Protein 4K74 (pdb70)

Structure (mmCIF, N/CA/C/O backbone):
data_4K74
#
_entry.id   4K74
#
_cell.length_a   79.520
_cell.length_b   66.170
_cell.length_c   82.730
_cell.angle_alpha   90.00
_cell.angle_beta   114.99
_cell.angle_gamma   90.00
#
_symmetry.space_group_name_H-M   'P 1 21 1'
#
loop_
_entity.id
_entity.type
_entity.pdbx_description
1 polymer 'DNA polymerase III subunit beta'
2 polymer 'UmuC peptide'
3 water water
#
loop_
_atom_site.group_PDB
_atom_site.id
_atom_site.type_symbol
_atom_site.label_atom_id
_atom_site.label_alt_id
_atom_site.label_comp_id
_atom_site.label_asym_id
_atom_site.label_entity_id
_atom_site.label_seq_id
_atom_site.pdbx_PDB_ins_code
_atom_site.Cartn_x
_atom_site.Cartn_y
_atom_site.Cartn_z
_atom_site.occupancy
_atom_site.B_iso_or_equiv
_atom_site.auth_seq_id
_atom_site.auth_comp_id
_atom_site.auth_asym_id
_atom_site.auth_atom_id
_atom_site.pdbx_PDB_model_num
ATOM 1 N N . HIS A 1 6 ? -33.693 0.800 54.082 1.00 32.57 0 HIS A N 1
ATOM 2 C CA . HIS A 1 6 ? -33.436 1.227 52.667 1.00 32.42 0 HIS A CA 1
ATOM 3 C C . HIS A 1 6 ? -32.394 0.321 51.953 1.00 30.38 0 HIS A C 1
ATOM 4 O O . HIS A 1 6 ? -32.174 -0.815 52.390 1.00 30.79 0 HIS A O 1
ATOM 11 N N . MET A 1 7 ? -31.746 0.799 50.883 1.00 49.75 1 MET A N 1
ATOM 12 C CA . MET A 1 7 ? -31.090 -0.103 49.949 1.00 46.34 1 MET A CA 1
ATOM 13 C C . MET A 1 7 ? -30.127 -1.019 50.697 1.00 44.58 1 MET A C 1
ATOM 14 O O . MET A 1 7 ? -29.374 -0.575 51.549 1.00 43.12 1 MET A O 1
ATOM 19 N N . LYS A 1 8 ? -30.167 -2.302 50.367 1.00 44.16 2 LYS A N 1
ATOM 20 C CA . LYS A 1 8 ? -29.290 -3.288 50.986 1.00 43.17 2 LYS A CA 1
ATOM 21 C C . LYS A 1 8 ? -29.059 -4.442 50.027 1.00 42.64 2 LYS A C 1
ATOM 22 O O . LYS A 1 8 ? -29.993 -4.886 49.353 1.00 44.58 2 LYS A O 1
ATOM 28 N N . PHE A 1 9 ? -27.821 -4.917 49.952 1.00 40.21 3 PHE A N 1
ATOM 29 C CA . PHE A 1 9 ? -27.521 -6.141 49.220 1.00 40.04 3 PHE A CA 1
ATOM 30 C C . PHE A 1 9 ? -26.255 -6.776 49.756 1.00 39.09 3 PHE A C 1
ATOM 31 O O . PHE A 1 9 ? -25.434 -6.099 50.362 1.00 38.08 3 PHE A O 1
ATOM 39 N N . THR A 1 10 ? -26.110 -8.077 49.524 1.00 39.79 4 THR A N 1
ATOM 40 C CA . THR A 1 10 ? -24.937 -8.821 49.942 1.00 39.36 4 THR A CA 1
ATOM 41 C C . THR A 1 10 ? -24.491 -9.701 48.790 1.00 39.71 4 THR A C 1
ATOM 42 O O . THR A 1 10 ? -25.264 -10.515 48.282 1.00 41.61 4 THR A O 1
ATOM 46 N N . VAL A 1 11 ? -23.242 -9.529 48.369 1.00 38.42 5 VAL A N 1
ATOM 47 C CA . VAL A 1 11 ? -22.786 -10.136 47.138 1.00 38.52 5 VAL A CA 1
ATOM 48 C C . VAL A 1 11 ? -21.336 -10.566 47.253 1.00 37.94 5 VAL A C 1
ATOM 49 O O . VAL A 1 11 ? -20.580 -9.994 48.031 1.00 37.36 5 VAL A O 1
ATOM 53 N N . GLU A 1 12 ? -20.951 -11.581 46.491 1.00 38.90 6 GLU A N 1
ATOM 54 C CA . GLU A 1 12 ? -19.535 -11.947 46.367 1.00 38.90 6 GLU A CA 1
ATOM 55 C C . GLU A 1 12 ? -18.730 -10.874 45.610 1.00 37.10 6 GLU A C 1
ATOM 56 O O . GLU A 1 12 ? -19.222 -10.227 44.700 1.00 36.42 6 GLU A O 1
ATOM 62 N N . ARG A 1 13 ? -17.479 -10.699 46.004 1.00 37.00 7 ARG A N 1
ATOM 63 C CA . ARG A 1 13 ? -16.590 -9.704 45.398 1.00 36.00 7 ARG A CA 1
ATOM 64 C C . ARG A 1 13 ? -16.403 -9.906 43.897 1.00 36.36 7 ARG A C 1
ATOM 65 O O . ARG A 1 13 ? -16.391 -8.933 43.129 1.00 35.87 7 ARG A O 1
ATOM 73 N N . GLU A 1 14 ? -16.245 -11.158 43.489 1.00 37.62 8 GLU A N 1
ATOM 74 C CA . GLU A 1 14 ? -16.037 -11.496 42.082 1.00 38.54 8 GLU A CA 1
ATOM 75 C C . GLU A 1 14 ? -17.291 -11.272 41.227 1.00 38.84 8 GLU A C 1
ATOM 76 O O . GLU A 1 14 ? -17.178 -11.169 40.011 1.00 39.30 8 GLU A O 1
ATOM 82 N N . HIS A 1 15 ? -18.472 -11.199 41.853 1.00 39.03 9 HIS A N 1
ATOM 83 C CA . HIS A 1 15 ? -19.681 -10.723 41.165 1.00 39.46 9 HIS A CA 1
ATOM 84 C C . HIS A 1 15 ? -19.573 -9.243 40.806 1.00 38.08 9 HIS A C 1
ATOM 85 O O . HIS A 1 15 ? -20.075 -8.839 39.764 1.00 38.61 9 HIS A O 1
ATOM 92 N N . LEU A 1 16 ? -18.902 -8.451 41.650 1.00 37.02 10 LEU A N 1
ATOM 93 C CA . LEU A 1 16 ? -18.810 -6.996 41.474 1.00 35.89 10 LEU A CA 1
ATOM 94 C C . LEU A 1 16 ? -17.601 -6.500 40.694 1.00 35.51 10 LEU A C 1
ATOM 95 O O . LEU A 1 16 ? -17.656 -5.418 40.130 1.00 35.15 10 LEU A O 1
ATOM 100 N N . LEU A 1 17 ? -16.504 -7.246 40.675 1.00 36.02 11 LEU A N 1
ATOM 101 C CA . LEU A 1 17 ? -15.263 -6.703 40.111 1.00 36.00 11 LEU A CA 1
ATOM 102 C C . LEU A 1 17 ? -15.396 -6.257 38.655 1.00 36.19 11 LEU A C 1
ATOM 103 O O . LEU A 1 17 ? -15.133 -5.104 38.322 1.00 36.04 11 LEU A O 1
ATOM 108 N N . LYS A 1 18 ? -15.791 -7.174 37.784 1.00 37.00 12 LYS A N 1
ATOM 109 C CA . LYS A 1 18 ? -15.818 -6.885 36.364 1.00 37.82 12 LYS A CA 1
ATOM 110 C C . LYS A 1 18 ? -16.829 -5.761 36.027 1.00 36.74 12 LYS A C 1
ATOM 111 O O . LYS A 1 18 ? -16.515 -4.889 35.240 1.00 37.11 12 LYS A O 1
ATOM 117 N N . PRO A 1 19 ? -18.042 -5.790 36.609 1.00 35.89 13 PRO A N 1
ATOM 118 C CA . PRO A 1 19 ? -19.013 -4.702 36.422 1.00 34.99 13 PRO A CA 1
ATOM 119 C C . PRO A 1 19 ? -18.583 -3.315 36.919 1.00 33.42 13 PRO A C 1
ATOM 120 O O . PRO A 1 19 ? -18.735 -2.328 36.191 1.00 32.62 13 PRO A O 1
ATOM 124 N N . LEU A 1 20 ? -18.085 -3.248 38.157 1.00 32.59 14 LEU A N 1
ATOM 125 C CA . LEU A 1 20 ? -17.570 -2.005 38.721 1.00 31.61 14 LEU A CA 1
ATOM 126 C C . LEU A 1 20 ? -16.486 -1.478 37.803 1.00 32.62 14 LEU A C 1
ATOM 127 O O . LEU A 1 20 ? -16.408 -0.285 37.547 1.00 32.34 14 LEU A O 1
ATOM 132 N N . GLN A 1 21 ? -15.650 -2.372 37.297 1.00 34.22 15 GLN A N 1
ATOM 133 C CA . GLN A 1 21 ? -14.582 -1.946 36.420 1.00 36.37 15 GLN A CA 1
ATOM 134 C C . GLN A 1 21 ? -15.168 -1.339 35.152 1.00 37.23 15 GLN A C 1
ATOM 135 O O . GLN A 1 21 ? -14.731 -0.265 34.724 1.00 38.01 15 GLN A O 1
ATOM 141 N N . GLN A 1 22 ? -16.157 -2.010 34.563 1.00 37.99 16 GLN A N 1
ATOM 142 C CA . GLN A 1 22 ? -16.685 -1.599 33.255 1.00 39.70 16 GLN A CA 1
ATOM 143 C C . GLN A 1 22 ? -17.384 -0.261 33.310 1.00 38.78 16 GLN A C 1
ATOM 144 O O . GLN A 1 22 ? -17.225 0.568 32.423 1.00 39.74 16 GLN A O 1
ATOM 150 N N . VAL A 1 23 ? -18.173 -0.066 34.354 1.00 37.48 17 VAL A N 1
ATOM 151 C CA . VAL A 1 23 ? -18.977 1.127 34.464 1.00 37.03 17 VAL A CA 1
ATOM 152 C C . VAL A 1 23 ? -18.138 2.310 34.895 1.00 37.27 17 VAL A C 1
ATOM 153 O O . VAL A 1 23 ? -18.569 3.434 34.714 1.00 37.86 17 VAL A O 1
ATOM 157 N N . SER A 1 24 ? -16.957 2.063 35.470 1.00 37.76 18 SER A N 1
ATOM 158 C CA . SER A 1 24 ? -16.020 3.135 35.831 1.00 38.54 18 SER A CA 1
ATOM 159 C C . SER A 1 24 ? -15.253 3.683 34.615 1.00 40.56 18 SER A C 1
ATOM 160 O O . SER A 1 24 ? -14.712 4.799 34.655 1.00 41.36 18 SER A O 1
ATOM 163 N N . GLY A 1 25 ? -15.222 2.901 33.539 1.00 41.64 19 GLY A N 1
ATOM 164 C CA . GLY A 1 25 ? -14.590 3.301 32.268 1.00 43.76 19 GLY A CA 1
ATOM 165 C C . GLY A 1 25 ? -14.763 4.742 31.778 1.00 44.53 19 GLY A C 1
ATOM 166 O O . GLY A 1 25 ? -13.773 5.383 31.439 1.00 45.88 19 GLY A O 1
ATOM 167 N N . PRO A 1 26 ? -16.017 5.250 31.715 1.00 44.29 20 PRO A N 1
ATOM 168 C CA . PRO A 1 26 ? -16.325 6.643 31.277 1.00 45.20 20 PRO A CA 1
ATOM 169 C C . PRO A 1 26 ? -15.784 7.811 32.141 1.00 44.86 20 PRO A C 1
ATOM 170 O O . PRO A 1 26 ? -15.828 8.958 31.694 1.00 45.64 20 PRO A O 1
ATOM 174 N N . LEU A 1 27 ? -15.250 7.522 33.331 1.00 43.79 21 LEU A N 1
ATOM 175 C CA . LEU A 1 27 ? -14.884 8.553 34.314 1.00 43.41 21 LEU A CA 1
ATOM 176 C C . LEU A 1 27 ? -13.477 9.151 34.166 1.00 45.15 21 LEU A C 1
ATOM 177 O O . LEU A 1 27 ? -12.613 8.597 33.487 1.00 46.63 21 LEU A O 1
ATOM 182 N N . LEU A 1 33 ? -17.631 17.714 37.586 1.00 40.85 27 LEU A N 1
ATOM 183 C CA . LEU A 1 33 ? -18.526 17.724 38.749 1.00 40.05 27 LEU A CA 1
ATOM 184 C C . LEU A 1 33 ? -18.440 16.419 39.567 1.00 38.18 27 LEU A C 1
ATOM 185 O O . LEU A 1 33 ? -18.251 15.354 38.978 1.00 36.69 27 LEU A O 1
ATOM 190 N N . PRO A 1 34 ? -18.592 16.495 40.918 1.00 38.07 28 PRO A N 1
ATOM 191 C CA . PRO A 1 34 ? -18.455 15.309 41.805 1.00 36.78 28 PRO A CA 1
ATOM 192 C C . PRO A 1 34 ? -19.358 14.127 41.475 1.00 34.88 28 PRO A C 1
ATOM 193 O O . PRO A 1 34 ? -18.950 12.968 41.583 1.00 34.00 28 PRO A O 1
ATOM 197 N N . ILE A 1 35 ? -20.583 14.411 41.092 1.00 34.79 29 ILE A N 1
ATOM 198 C CA . ILE A 1 35 ? -21.528 13.356 40.760 1.00 33.86 29 ILE A CA 1
ATOM 199 C C . ILE A 1 35 ? -20.990 12.447 39.652 1.00 33.02 29 ILE A C 1
ATOM 200 O O . ILE A 1 35 ? -21.313 11.272 39.604 1.00 31.46 29 ILE A O 1
ATOM 205 N N . LEU A 1 36 ? -20.154 12.988 38.774 1.00 23.98 30 LEU A N 1
ATOM 206 C CA . LEU A 1 36 ? -19.645 12.212 37.651 1.00 23.93 30 LEU A CA 1
ATOM 207 C C . LEU A 1 36 ? -18.605 11.196 38.081 1.00 23.89 30 LEU A C 1
ATOM 208 O O . LEU A 1 36 ? -18.437 10.174 37.418 1.00 24.06 30 LEU A O 1
ATOM 213 N N . GLY A 1 37 ? -17.929 11.465 39.199 1.00 24.30 31 GLY A N 1
ATOM 214 C CA . GLY A 1 37 ? -17.019 10.502 39.818 1.00 23.98 31 GLY A CA 1
ATOM 215 C C . GLY A 1 37 ? -17.774 9.431 40.592 1.00 23.65 31 GLY A C 1
ATOM 216 O O . GLY A 1 37 ? -17.174 8.481 41.085 1.00 23.97 31 GLY A O 1
ATOM 217 N N . ASN A 1 38 ? -19.097 9.555 40.688 1.00 23.56 32 ASN A N 1
ATOM 218 C CA . ASN A 1 38 ? -19.902 8.537 41.371 1.00 23.10 32 ASN A CA 1
ATOM 219 C C . ASN A 1 38 ? -20.559 7.528 40.440 1.00 22.71 32 ASN A C 1
ATOM 220 O O . ASN A 1 38 ? -20.798 7.817 39.281 1.00 21.81 32 ASN A O 1
ATOM 225 N N . LEU A 1 39 ? -20.830 6.336 40.978 1.00 23.35 33 LEU A N 1
ATOM 226 C CA . LEU A 1 39 ? -21.658 5.310 40.314 1.00 23.92 33 LEU A CA 1
ATOM 227 C C . LEU A 1 39 ? -23.055 5.330 40.920 1.00 24.37 33 LEU A C 1
ATOM 228 O O . LEU A 1 39 ? -23.212 5.452 42.128 1.00 25.35 33 LEU A O 1
ATOM 233 N N . LEU A 1 40 ? -24.070 5.236 40.082 1.00 24.58 34 LEU A N 1
ATOM 234 C CA . LEU A 1 40 ? -25.433 5.105 40.550 1.00 25.19 34 LEU A CA 1
ATOM 235 C C . LEU A 1 40 ? -25.618 3.641 40.893 1.00 25.36 34 LEU A C 1
ATOM 236 O O . LEU A 1 40 ? -25.244 2.775 40.105 1.00 26.03 34 LEU A O 1
ATOM 241 N N . LEU A 1 41 ? -26.147 3.375 42.084 1.00 25.40 35 LEU A N 1
ATOM 242 C CA . LEU A 1 41 ? -26.438 2.018 42.541 1.00 25.42 35 LEU A CA 1
ATOM 243 C C . LEU A 1 41 ? -27.925 1.893 42.726 1.00 25.99 35 LEU A C 1
ATOM 244 O O . LEU A 1 41 ? -28.536 2.756 43.345 1.00 25.53 35 LEU A O 1
ATOM 249 N N . GLN A 1 42 ? -28.493 0.823 42.176 1.00 26.68 36 GLN A N 1
ATOM 250 C CA . GLN A 1 42 ? -29.922 0.604 42.200 1.00 28.14 36 GLN A CA 1
ATOM 251 C C . GLN A 1 42 ? -30.238 -0.854 42.416 1.00 28.96 36 GLN A C 1
ATOM 252 O O . GLN A 1 42 ? -29.921 -1.678 41.554 1.00 28.59 36 GLN A O 1
ATOM 258 N N . VAL A 1 43 ? -30.880 -1.155 43.544 1.00 29.64 37 VAL A N 1
ATOM 259 C CA . VAL A 1 43 ? -31.434 -2.474 43.798 1.00 30.45 37 VAL A CA 1
ATOM 260 C C . VAL A 1 43 ? -32.916 -2.412 43.485 1.00 31.64 37 VAL A C 1
ATOM 261 O O . VAL A 1 43 ? -33.646 -1.598 44.032 1.00 32.16 37 VAL A O 1
ATOM 265 N N . ALA A 1 44 ? -33.355 -3.301 42.613 1.00 32.58 38 ALA A N 1
ATOM 266 C CA . ALA A 1 44 ? -34.760 -3.390 42.246 1.00 33.68 38 ALA A CA 1
ATOM 267 C C . ALA A 1 44 ? -34.989 -4.752 41.610 1.00 34.67 38 ALA A C 1
ATOM 268 O O . ALA A 1 44 ? -34.118 -5.243 40.920 1.00 34.31 38 ALA A O 1
ATOM 270 N N . ASP A 1 45 ? -36.136 -5.370 41.854 1.00 36.27 39 ASP A N 1
ATOM 271 C CA . ASP A 1 45 ? -36.511 -6.603 41.146 1.00 37.73 39 ASP A CA 1
ATOM 272 C C . ASP A 1 45 ? -35.452 -7.706 41.230 1.00 37.20 39 ASP A C 1
ATOM 273 O O . ASP A 1 45 ? -35.160 -8.371 40.220 1.00 37.39 39 ASP A O 1
ATOM 278 N N . GLY A 1 46 ? -34.871 -7.885 42.416 1.00 36.17 40 GLY A N 1
ATOM 279 C CA . GLY A 1 46 ? -33.832 -8.893 42.614 1.00 36.17 40 GLY A CA 1
ATOM 280 C C . GLY A 1 46 ? -32.566 -8.642 41.812 1.00 34.87 40 GLY A C 1
ATOM 281 O O . GLY A 1 46 ? -31.836 -9.575 41.475 1.00 35.75 40 GLY A O 1
ATOM 282 N N . THR A 1 47 ? -32.288 -7.377 41.529 1.00 32.98 41 THR A N 1
ATOM 283 C CA . THR A 1 47 ? -31.191 -6.990 40.657 1.00 31.37 41 THR A CA 1
ATOM 284 C C . THR A 1 47 ? -30.533 -5.710 41.155 1.00 30.08 41 THR A C 1
ATOM 285 O O . THR A 1 47 ? -31.208 -4.754 41.564 1.00 29.94 41 THR A O 1
ATOM 289 N N . LEU A 1 48 ? -29.210 -5.704 41.132 1.00 29.10 42 LEU A N 1
ATOM 290 C CA . LEU A 1 48 ? -28.459 -4.496 41.403 1.00 28.02 42 LEU A CA 1
ATOM 291 C C . LEU A 1 48 ? -28.074 -3.927 40.048 1.00 27.01 42 LEU A C 1
ATOM 292 O O . LEU A 1 48 ? -27.665 -4.654 39.164 1.00 27.27 42 LEU A O 1
ATOM 297 N N . SER A 1 49 ? -28.217 -2.624 39.882 1.00 26.01 43 SER A N 1
ATOM 298 C CA . SER A 1 49 ? -27.726 -1.990 38.690 1.00 25.35 43 SER A CA 1
ATOM 299 C C . SER A 1 49 ? -26.667 -0.987 39.085 1.00 24.30 43 SER A C 1
ATOM 300 O O . SER A 1 49 ? -26.803 -0.290 40.063 1.00 23.18 43 SER A O 1
ATOM 303 N N . LEU A 1 50 ? -25.597 -0.965 38.302 1.00 24.63 44 LEU A N 1
ATOM 304 C CA . LEU A 1 50 ? -24.478 -0.057 38.487 1.00 24.30 44 LEU A CA 1
ATOM 305 C C . LEU A 1 50 ? -24.381 0.771 37.215 1.00 23.36 44 LEU A C 1
ATOM 306 O O . LEU A 1 50 ? -24.366 0.187 36.128 1.00 23.03 44 LEU A O 1
ATOM 311 N N . THR A 1 51 ? -24.383 2.099 37.340 1.00 22.50 45 THR A N 1
ATOM 312 C CA . THR A 1 51 ? -24.284 2.971 36.174 1.00 22.47 45 THR A CA 1
ATOM 313 C C . THR A 1 51 ? -23.175 3.998 36.355 1.00 22.19 45 THR A C 1
ATOM 314 O O . THR A 1 51 ? -23.092 4.643 37.402 1.00 22.31 45 THR A O 1
ATOM 318 N N . GLY A 1 52 ? -22.339 4.150 35.331 1.00 21.78 46 GLY A N 1
ATOM 319 C CA . GLY A 1 52 ? -21.343 5.212 35.297 1.00 21.72 46 GLY A CA 1
ATOM 320 C C . GLY A 1 52 ? -21.580 6.092 34.086 1.00 21.65 46 GLY A C 1
ATOM 321 O O . GLY A 1 52 ? -21.993 5.595 33.030 1.00 21.55 46 GLY A O 1
ATOM 322 N N . THR A 1 53 ? -21.292 7.388 34.224 1.00 21.38 47 THR A N 1
ATOM 323 C CA . THR A 1 53 ? -21.549 8.337 33.138 1.00 21.44 47 THR A CA 1
ATOM 324 C C . THR A 1 53 ? -20.572 9.505 33.079 1.00 21.54 47 THR A C 1
ATOM 325 O O . THR A 1 53 ? -20.081 9.947 34.121 1.00 20.79 47 THR A O 1
ATOM 329 N N . ASP A 1 54 ? -20.311 9.995 31.862 1.00 21.87 48 ASP A N 1
ATOM 330 C CA . ASP A 1 54 ? -19.612 11.267 31.675 1.00 22.91 48 ASP A CA 1
ATOM 331 C C . ASP A 1 54 ? -20.510 12.379 31.064 1.00 23.84 48 ASP A C 1
ATOM 332 O O . ASP A 1 54 ? -20.008 13.379 30.566 1.00 24.12 48 ASP A O 1
ATOM 337 N N . LEU A 1 55 ? -21.828 12.198 31.142 1.00 24.12 49 LEU A N 1
ATOM 338 C CA . LEU A 1 55 ? -22.807 13.017 30.422 1.00 25.58 49 LEU A CA 1
ATOM 339 C C . LEU A 1 55 ? -22.919 12.727 28.906 1.00 26.75 49 LEU A C 1
ATOM 340 O O . LEU A 1 55 ? -23.984 12.905 28.353 1.00 27.10 49 LEU A O 1
ATOM 345 N N . GLU A 1 56 ? -21.839 12.331 28.231 1.00 27.86 50 GLU A N 1
ATOM 346 C CA . GLU A 1 56 ? -21.897 11.969 26.787 1.00 29.32 50 GLU A CA 1
ATOM 347 C C . GLU A 1 56 ? -22.355 10.529 26.563 1.00 28.93 50 GLU A C 1
ATOM 348 O O . GLU A 1 56 ? -23.085 10.233 25.612 1.00 28.71 50 GLU A O 1
ATOM 354 N N . MET A 1 57 ? -21.932 9.652 27.468 1.00 28.64 51 MET A N 1
ATOM 355 C CA . MET A 1 57 ? -22.198 8.225 27.368 1.00 28.58 51 MET A CA 1
ATOM 356 C C . MET A 1 57 ? -22.360 7.642 28.741 1.00 27.37 51 MET A C 1
ATOM 357 O O . MET A 1 57 ? -22.002 8.251 29.720 1.00 26.76 51 MET A O 1
ATOM 362 N N . GLU A 1 58 ? -22.921 6.458 28.808 1.00 27.37 52 GLU A N 1
ATOM 363 C CA . GLU A 1 58 ? -23.178 5.829 30.089 1.00 27.32 52 GLU A CA 1
ATOM 364 C C . GLU A 1 58 ? -23.159 4.327 29.907 1.00 27.40 52 GLU A C 1
ATOM 365 O O . GLU A 1 58 ? -23.510 3.793 28.846 1.00 27.61 52 GLU A O 1
ATOM 371 N N . MET A 1 59 ? -22.737 3.666 30.970 1.00 27.31 53 MET A N 1
ATOM 372 C CA . MET A 1 59 ? -22.460 2.244 30.963 1.00 27.34 53 MET A CA 1
ATOM 373 C C . MET A 1 59 ? -23.192 1.731 32.180 1.00 26.72 53 MET A C 1
ATOM 374 O O . MET A 1 59 ? -22.991 2.252 33.279 1.00 24.70 53 MET A O 1
ATOM 379 N N . VAL A 1 60 ? -24.053 0.734 31.948 1.00 27.29 54 VAL A N 1
ATOM 380 C CA . VAL A 1 60 ? -24.912 0.141 32.966 1.00 26.90 54 VAL A CA 1
ATOM 381 C C . VAL A 1 60 ? -24.631 -1.357 33.060 1.00 27.20 54 VAL A C 1
ATOM 382 O O . VAL A 1 60 ? -24.600 -2.040 32.020 1.00 27.31 54 VAL A O 1
ATOM 386 N N . ALA A 1 61 ? -24.417 -1.856 34.287 1.00 26.42 55 ALA A N 1
ATOM 387 C CA . ALA A 1 61 ? -24.142 -3.284 34.516 1.00 26.80 55 ALA A CA 1
ATOM 388 C C . ALA A 1 61 ? -25.183 -3.817 35.464 1.00 27.14 55 ALA A C 1
ATOM 389 O O . ALA A 1 61 ? -25.618 -3.114 36.335 1.00 26.60 55 ALA A O 1
ATOM 391 N N . ARG A 1 62 ? -25.601 -5.058 35.262 1.00 28.70 56 ARG A N 1
ATOM 392 C CA . ARG A 1 62 ? -26.595 -5.695 36.119 1.00 29.56 56 ARG A CA 1
ATOM 393 C C . ARG A 1 62 ? -26.035 -6.932 36.768 1.00 29.65 56 ARG A C 1
ATOM 394 O O . ARG A 1 62 ? -25.405 -7.746 36.108 1.00 30.34 56 ARG A O 1
ATOM 402 N N . VAL A 1 63 ? -26.257 -7.044 38.068 1.00 29.37 57 VAL A N 1
ATOM 403 C CA . VAL A 1 63 ? -25.837 -8.191 38.860 1.00 29.86 57 VAL A CA 1
ATOM 404 C C . VAL A 1 63 ? -27.087 -8.802 39.504 1.00 30.80 57 VAL A C 1
ATOM 405 O O . VAL A 1 63 ? -27.803 -8.126 40.242 1.00 30.08 57 VAL A O 1
ATOM 409 N N . ALA A 1 64 ? -27.366 -10.063 39.195 1.00 32.15 58 ALA A N 1
ATOM 410 C CA . ALA A 1 64 ? -28.430 -10.787 39.886 1.00 33.89 58 ALA A CA 1
ATOM 411 C C . ALA A 1 64 ? -28.065 -10.882 41.377 1.00 34.38 58 ALA A C 1
ATOM 412 O O . ALA A 1 64 ? -26.896 -11.083 41.724 1.00 34.48 58 ALA A O 1
ATOM 414 N N . LEU A 1 65 ? -29.052 -10.701 42.247 1.00 35.28 59 LEU A N 1
ATOM 415 C CA . LEU A 1 65 ? -28.844 -10.821 43.697 1.00 36.09 59 LEU A CA 1
ATOM 416 C C . LEU A 1 65 ? -29.522 -12.094 44.197 1.00 38.50 59 LEU A C 1
ATOM 417 O O . LEU A 1 65 ?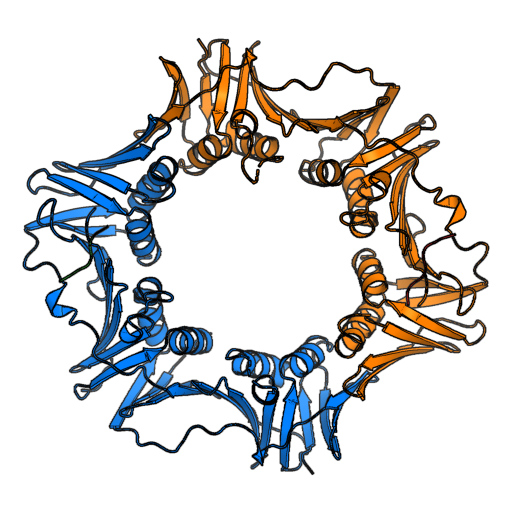 -30.749 -12.223 44.120 1.00 39.53 59 LEU A O 1
ATOM 422 N N . VAL A 1 66 ? -28.727 -13.038 44.689 1.00 39.99 60 VAL A N 1
ATOM 423 C CA . VAL A 1 66 ? -29.286 -14.315 45.158 1.00 42.42 60 VAL A CA 1
ATOM 424 C C . VAL A 1 66 ? -29.486 -14.336 46.674 1.00 43.07 60 VAL A C 1
ATOM 425 O O . VAL A 1 66 ? -30.054 -15.288 47.211 1.00 45.13 60 VAL A O 1
ATOM 429 N N . GLN A 1 67 ? -29.029 -13.294 47.363 1.00 41.86 61 GLN A N 1
ATOM 430 C CA . GLN A 1 67 ? -29.173 -13.206 48.822 1.00 42.35 61 GLN A CA 1
ATOM 431 C C . GLN A 1 67 ? -30.194 -12.131 49.202 1.00 41.87 61 GLN A C 1
ATOM 432 O O . GLN A 1 67 ? -30.607 -11.313 48.354 1.00 41.32 61 GLN A O 1
ATOM 438 N N . PRO A 1 68 ? -30.632 -12.135 50.470 1.00 42.21 62 PRO A N 1
ATOM 439 C CA . PRO A 1 68 ? -31.536 -11.087 50.906 1.00 41.67 62 PRO A CA 1
ATOM 440 C C . PRO A 1 68 ? -31.023 -9.696 50.553 1.00 39.11 62 PRO A C 1
ATOM 441 O O . PRO A 1 68 ? -29.843 -9.393 50.730 1.00 37.91 62 PRO A O 1
ATOM 445 N N . HIS A 1 69 ? -31.927 -8.876 50.041 1.00 38.07 63 HIS A N 1
ATOM 446 C CA . HIS A 1 69 ? -31.598 -7.528 49.615 1.00 36.46 63 HIS A CA 1
ATOM 447 C C . HIS A 1 69 ? -32.816 -6.670 49.895 1.00 36.75 63 HIS A C 1
ATOM 448 O O . HIS A 1 69 ? -33.876 -7.210 50.197 1.00 37.85 63 HIS A O 1
ATOM 455 N N . GLU A 1 70 ? -32.654 -5.348 49.815 1.00 35.69 64 GLU A N 1
ATOM 456 C CA . GLU A 1 70 ? -33.764 -4.405 49.954 1.00 36.00 64 GLU A CA 1
ATOM 457 C C . GLU A 1 70 ? -33.596 -3.313 48.913 1.00 34.48 64 GLU A C 1
ATOM 458 O O . GLU A 1 70 ? -32.472 -2.823 48.695 1.00 33.31 64 GLU A O 1
ATOM 464 N N . PRO A 1 71 ? -34.713 -2.904 48.286 1.00 34.47 65 PRO A N 1
ATOM 465 C CA . PRO A 1 71 ? -34.671 -1.956 47.176 1.00 33.13 65 PRO A CA 1
ATOM 466 C C . PRO A 1 71 ? -34.379 -0.555 47.622 1.00 31.97 65 PRO A C 1
ATOM 467 O O . PRO A 1 71 ? -34.702 -0.174 48.751 1.00 32.66 65 PRO A O 1
ATOM 471 N N . GLY A 1 72 ? -33.770 0.203 46.710 1.00 30.42 66 GLY A N 1
ATOM 472 C CA . GLY A 1 72 ? -33.359 1.571 46.965 1.00 28.88 66 GLY A CA 1
ATOM 473 C C . GLY A 1 72 ? -32.199 1.904 46.070 1.00 27.21 66 GLY A C 1
ATOM 474 O O . GLY A 1 72 ? -31.783 1.095 45.242 1.00 26.55 66 GLY A O 1
ATOM 475 N N . ALA A 1 73 ? -31.690 3.118 46.225 1.00 26.44 67 ALA A N 1
ATOM 476 C CA . ALA A 1 73 ? -30.682 3.648 45.327 1.00 25.30 67 ALA A CA 1
ATOM 477 C C . ALA A 1 73 ? -29.886 4.771 45.998 1.00 24.84 67 ALA A C 1
ATOM 478 O O . ALA A 1 73 ? -30.394 5.486 46.855 1.00 25.23 67 ALA A O 1
ATOM 480 N N . THR A 1 74 ? -28.628 4.897 45.596 1.00 23.90 68 THR A N 1
ATOM 481 C CA . THR A 1 74 ? -27.756 5.965 46.055 1.00 23.47 68 THR A CA 1
ATOM 482 C C . THR A 1 74 ? -26.613 6.055 45.051 1.00 23.05 68 THR A C 1
ATOM 483 O O . THR A 1 74 ? -26.570 5.294 44.091 1.00 22.76 68 THR A O 1
ATOM 487 N N . THR A 1 75 ? -25.686 6.974 45.261 1.00 23.20 69 THR A N 1
ATOM 488 C CA . THR A 1 75 ? -24.481 7.035 44.427 1.00 23.09 69 THR A CA 1
ATOM 489 C C . THR A 1 75 ? -23.270 7.052 45.348 1.00 24.10 69 THR A C 1
ATOM 490 O O . THR A 1 75 ? -23.339 7.597 46.456 1.00 25.12 69 THR A O 1
ATOM 494 N N . VAL A 1 76 ? -22.178 6.441 44.900 1.00 24.41 70 VAL A N 1
ATOM 495 C CA . VAL A 1 76 ? -20.962 6.329 45.695 1.00 25.27 70 VAL A CA 1
ATOM 496 C C . VAL A 1 76 ? -19.749 6.596 44.809 1.00 25.54 70 VAL A C 1
ATOM 497 O O . VAL A 1 76 ? -19.818 6.388 43.592 1.00 25.80 70 VAL A O 1
ATOM 501 N N . PRO A 1 77 ? -18.642 7.075 45.403 1.00 25.86 71 PRO A N 1
ATOM 502 C CA . PRO A 1 77 ? -17.429 7.273 44.610 1.00 25.94 71 PRO A CA 1
ATOM 503 C C . PRO A 1 77 ? -16.995 5.980 43.956 1.00 25.72 71 PRO A C 1
ATOM 504 O O . PRO A 1 77 ? -16.912 4.951 44.629 1.00 25.27 71 PRO A O 1
ATOM 508 N N . ALA A 1 78 ? -16.770 6.039 42.645 1.00 25.47 72 ALA A N 1
ATOM 509 C CA . ALA A 1 78 ? -16.551 4.836 41.838 1.00 25.49 72 ALA A CA 1
ATOM 510 C C . ALA A 1 78 ? -15.260 4.123 42.183 1.00 25.78 72 ALA A C 1
ATOM 511 O O . ALA A 1 78 ? -15.217 2.904 42.364 1.00 25.44 72 ALA A O 1
ATOM 513 N N . ARG A 1 79 ? -14.201 4.915 42.199 1.00 26.55 73 ARG A N 1
ATOM 514 C CA . ARG A 1 79 ? -12.865 4.423 42.304 1.00 27.19 73 ARG A CA 1
ATOM 515 C C . ARG A 1 79 ? -12.585 3.948 43.732 1.00 27.52 73 ARG A C 1
ATOM 516 O O . ARG A 1 79 ? -11.927 2.907 43.915 1.00 28.42 73 ARG A O 1
ATOM 518 N N . LYS A 1 80 ? -13.066 4.682 44.741 1.00 26.79 74 LYS A N 1
ATOM 519 C CA . LYS A 1 80 ? -12.966 4.188 46.127 1.00 26.65 74 LYS A CA 1
ATOM 520 C C . LYS A 1 80 ? -13.791 2.914 46.342 1.00 26.19 74 LYS A C 1
ATOM 521 O O . LYS A 1 80 ? -13.398 2.050 47.124 1.00 26.86 74 LYS A O 1
ATOM 527 N N . PHE A 1 81 ? -14.927 2.782 45.680 1.00 25.15 75 PHE A N 1
ATOM 528 C CA . PHE A 1 81 ? -15.760 1.608 45.926 1.00 25.93 75 PHE A CA 1
ATOM 529 C C . PHE A 1 81 ? -15.152 0.376 45.258 1.00 26.36 75 PHE A C 1
ATOM 530 O O . PHE A 1 81 ? -15.112 -0.700 45.821 1.00 27.12 75 PHE A O 1
ATOM 538 N N . PHE A 1 82 ? -14.650 0.563 44.054 1.00 26.55 76 PHE A N 1
ATOM 539 C CA . PHE A 1 82 ? -13.927 -0.476 43.352 1.00 26.88 76 PHE A CA 1
ATOM 540 C C . PHE A 1 82 ? -12.660 -0.900 44.096 1.00 27.41 76 PHE A C 1
ATOM 541 O O . PHE A 1 82 ? -12.418 -2.098 44.289 1.00 28.15 76 PHE A O 1
ATOM 549 N N . ASP A 1 83 ? -11.832 0.067 44.485 1.00 27.20 77 ASP A N 1
ATOM 550 C CA . ASP A 1 83 ? -10.564 -0.258 45.153 1.00 28.17 77 ASP A CA 1
ATOM 551 C C . ASP A 1 83 ? -10.814 -1.052 46.448 1.00 28.24 77 ASP A C 1
ATOM 552 O O . ASP A 1 83 ? -10.068 -1.947 46.774 1.00 29.52 77 ASP A O 1
ATOM 557 N N . ILE A 1 84 ? -11.893 -0.731 47.149 1.00 27.48 78 ILE A N 1
ATOM 558 C CA . ILE A 1 84 ? -12.286 -1.454 48.337 1.00 27.50 78 ILE A CA 1
ATOM 559 C C . ILE A 1 84 ? -12.615 -2.893 47.991 1.00 27.98 78 ILE A C 1
ATOM 560 O O . ILE A 1 84 ? -12.054 -3.813 48.577 1.00 28.29 78 ILE A O 1
ATOM 565 N N . CYS A 1 85 ? -13.507 -3.105 47.028 1.00 27.84 79 CYS A N 1
ATOM 566 C CA . CYS A 1 85 ? -13.853 -4.470 46.618 1.00 28.47 79 CYS A CA 1
ATOM 567 C C . CYS A 1 85 ? -12.685 -5.205 45.981 1.00 28.87 79 CYS A C 1
ATOM 568 O O . CYS A 1 85 ? -12.581 -6.422 46.118 1.00 30.11 79 CYS A O 1
ATOM 571 N N . ARG A 1 86 ? -11.810 -4.489 45.279 1.00 28.35 80 ARG A N 1
ATOM 572 C CA . ARG A 1 86 ? -10.635 -5.145 44.684 1.00 28.83 80 ARG A CA 1
ATOM 573 C C . ARG A 1 86 ? -9.625 -5.504 45.756 1.00 28.39 80 ARG A C 1
ATOM 574 O O . ARG A 1 86 ? -9.038 -6.567 45.720 1.00 28.32 80 ARG A O 1
ATOM 582 N N . GLY A 1 87 ? -9.458 -4.627 46.727 1.00 27.40 81 GLY A N 1
ATOM 583 C CA . GLY A 1 87 ? -8.548 -4.895 47.824 1.00 28.13 81 GLY A CA 1
ATOM 584 C C . GLY A 1 87 ? -8.983 -5.990 48.765 1.00 28.56 81 GLY A C 1
ATOM 585 O O . GLY A 1 87 ? -8.199 -6.405 49.616 1.00 28.99 81 GLY A O 1
ATOM 586 N N . LEU A 1 88 ? -10.224 -6.454 48.635 1.00 28.13 82 LEU A N 1
ATOM 587 C CA . LEU A 1 88 ? -10.727 -7.456 49.537 1.00 29.36 82 LEU A CA 1
ATOM 588 C C . LEU A 1 88 ? -10.240 -8.821 49.089 1.00 30.88 82 LEU A C 1
ATOM 589 O O . LEU A 1 88 ? -9.872 -9.029 47.928 1.00 31.04 82 LEU A O 1
ATOM 594 N N . PRO A 1 89 ? -10.193 -9.751 50.030 1.00 29.70 83 PRO A N 1
ATOM 595 C CA . PRO A 1 89 ? -9.650 -11.031 49.693 1.00 30.99 83 PRO A CA 1
ATOM 596 C C . PRO A 1 89 ? -10.530 -11.824 48.726 1.00 31.67 83 PRO A C 1
ATOM 597 O O . PRO A 1 89 ? -11.730 -11.647 48.679 1.00 30.99 83 PRO A O 1
ATOM 601 N N . GLU A 1 90 ? -9.892 -12.695 47.965 1.00 33.77 84 GLU A N 1
ATOM 602 C CA . GLU A 1 90 ? -10.565 -13.610 47.062 1.00 36.13 84 GLU A CA 1
ATOM 603 C C . GLU A 1 90 ? -11.790 -14.274 47.720 1.00 36.49 84 GLU A C 1
ATOM 604 O O . GLU A 1 90 ? -11.667 -14.933 48.747 1.00 37.38 84 GLU A O 1
ATOM 610 N N . GLY A 1 91 ? -12.967 -14.069 47.139 1.00 36.42 85 GLY A N 1
ATOM 611 C CA . GLY A 1 91 ? -14.172 -14.764 47.582 1.00 37.56 85 GLY A CA 1
ATOM 612 C C . GLY A 1 91 ? -14.984 -14.121 48.697 1.00 36.04 85 GLY A C 1
ATOM 613 O O . GLY A 1 91 ? -16.003 -14.677 49.124 1.00 37.30 85 GLY A O 1
ATOM 614 N N . ALA A 1 92 ? -14.552 -12.948 49.152 1.00 33.81 86 ALA A N 1
ATOM 615 C CA . ALA A 1 92 ? -15.203 -12.239 50.245 1.00 33.13 86 ALA A CA 1
ATOM 616 C C . ALA A 1 92 ? -16.709 -12.000 50.016 1.00 33.90 86 ALA A C 1
ATOM 617 O O . ALA A 1 92 ? -17.139 -11.821 48.884 1.00 34.44 86 ALA A O 1
ATOM 619 N N . GLU A 1 93 ? -17.489 -11.987 51.095 1.00 34.59 87 GLU A N 1
ATOM 620 C CA . GLU A 1 93 ? -18.883 -11.566 51.050 1.00 35.42 87 GLU A CA 1
ATOM 621 C C . GLU A 1 93 ? -18.919 -10.092 51.395 1.00 33.46 87 GLU A C 1
ATOM 622 O O . GLU A 1 93 ? -18.645 -9.730 52.534 1.00 33.57 87 GLU A O 1
ATOM 628 N N . ILE A 1 94 ? -19.272 -9.250 50.417 1.00 32.69 88 ILE A N 1
ATOM 629 C CA . ILE A 1 94 ? -19.416 -7.796 50.630 1.00 30.80 88 ILE A CA 1
ATOM 630 C C . ILE A 1 94 ? -20.861 -7.406 50.923 1.00 31.50 88 ILE A C 1
ATOM 631 O O . ILE A 1 94 ? -21.772 -7.625 50.098 1.00 32.15 88 ILE A O 1
ATOM 636 N N . ALA A 1 95 ? -21.058 -6.817 52.094 1.00 31.52 89 ALA A N 1
ATOM 637 C CA . ALA A 1 95 ? -22.374 -6.395 52.553 1.00 32.59 89 ALA A CA 1
ATOM 638 C C . ALA A 1 95 ? -22.503 -4.881 52.479 1.00 32.30 89 ALA A C 1
ATOM 639 O O . ALA A 1 95 ? -21.760 -4.164 53.135 1.00 32.17 89 ALA A O 1
ATOM 641 N N . VAL A 1 96 ? -23.470 -4.406 51.692 1.00 32.99 90 VAL A N 1
ATOM 642 C CA . VAL A 1 96 ? -23.693 -2.973 51.491 1.00 32.85 90 VAL A CA 1
ATOM 643 C C . VAL A 1 96 ? -25.023 -2.553 52.063 1.00 34.50 90 VAL A C 1
ATOM 644 O O . VAL A 1 96 ? -25.977 -3.314 52.015 1.00 35.59 90 VAL A O 1
ATOM 648 N N . GLN A 1 97 ? -25.079 -1.336 52.605 1.00 35.43 91 GLN A N 1
ATOM 649 C CA . GLN A 1 97 ? -26.340 -0.738 53.052 1.00 37.04 91 GLN A CA 1
ATOM 650 C C . GLN A 1 97 ? -26.215 0.764 53.258 1.00 37.55 91 GLN A C 1
ATOM 651 O O . GLN A 1 97 ? -25.200 1.266 53.723 1.00 37.53 91 GLN A O 1
ATOM 657 N N . LEU A 1 98 ? -27.267 1.472 52.871 1.00 38.82 92 LEU A N 1
ATOM 658 C CA . LEU A 1 98 ? -27.304 2.917 52.909 1.00 39.85 92 LEU A CA 1
ATOM 659 C C . LEU A 1 98 ? -27.854 3.325 54.255 1.00 42.35 92 LEU A C 1
ATOM 660 O O . LEU A 1 98 ? -28.701 2.630 54.817 1.00 43.16 92 LEU A O 1
ATOM 665 N N . GLU A 1 99 ? -27.399 4.474 54.736 1.00 43.93 93 GLU A N 1
ATOM 666 C CA . GLU A 1 99 ? -27.715 4.927 56.071 1.00 47.21 93 GLU A CA 1
ATOM 667 C C . GLU A 1 99 ? -27.465 6.406 56.196 1.00 49.15 93 GLU A C 1
ATOM 668 O O . GLU A 1 99 ? -26.370 6.814 56.605 1.00 50.42 93 GLU A O 1
ATOM 674 N N . GLY A 1 100 ? -28.470 7.210 55.858 1.00 50.13 94 GLY A N 1
ATOM 675 C CA . GLY A 1 100 ? -28.273 8.660 55.744 1.00 51.84 94 GLY A CA 1
ATOM 676 C C . GLY A 1 100 ? -27.321 8.984 54.595 1.00 49.99 94 GLY A C 1
ATOM 677 O O . GLY A 1 100 ? -27.482 8.477 53.482 1.00 47.14 94 GLY A O 1
ATOM 678 N N . GLU A 1 101 ? -26.304 9.794 54.881 1.00 51.78 95 GLU A N 1
ATOM 679 C CA . GLU A 1 101 ? -25.426 10.352 53.854 1.00 51.25 95 GLU A CA 1
ATOM 680 C C . GLU A 1 101 ? -24.231 9.464 53.560 1.00 48.76 95 GLU A C 1
ATOM 681 O O . GLU A 1 101 ? -23.285 9.896 52.883 1.00 48.25 95 GLU A O 1
ATOM 687 N N . ARG A 1 102 ? -24.290 8.224 54.054 1.00 46.99 96 ARG A N 1
ATOM 688 C CA . ARG A 1 102 ? -23.182 7.275 53.956 1.00 45.35 96 ARG A CA 1
ATOM 689 C C . ARG A 1 102 ? -23.627 5.875 53.527 1.00 41.83 96 ARG A C 1
ATOM 690 O O . ARG A 1 102 ? -24.660 5.371 53.959 1.00 41.70 96 ARG A O 1
ATOM 698 N N . MET A 1 103 ? -22.821 5.234 52.702 1.00 39.27 97 MET A N 1
ATOM 699 C CA . MET A 1 103 ? -22.993 3.815 52.427 1.00 37.02 97 MET A CA 1
ATOM 700 C C . MET A 1 103 ? -21.986 3.044 53.277 1.00 36.76 97 MET A C 1
ATOM 701 O O . MET A 1 103 ? -20.853 3.484 53.462 1.00 36.76 97 MET A O 1
ATOM 706 N N . LEU A 1 104 ? -22.421 1.909 53.809 1.00 36.37 98 LEU A N 1
ATOM 707 C CA . LEU A 1 104 ? -21.568 1.070 54.612 1.00 36.86 98 LEU A CA 1
ATOM 708 C C . LEU A 1 104 ? -21.304 -0.222 53.861 1.00 35.14 98 LEU A C 1
ATOM 709 O O . LEU A 1 104 ? -22.224 -0.885 53.366 1.00 34.68 98 LEU A O 1
ATOM 714 N N . VAL A 1 105 ? -20.016 -0.531 53.757 1.00 34.24 99 VAL A N 1
ATOM 715 C CA . VAL A 1 105 ? -19.533 -1.699 53.084 1.00 32.31 99 VAL A CA 1
ATOM 716 C C . VAL A 1 105 ? -18.801 -2.465 54.160 1.00 33.50 99 VAL A C 1
ATOM 717 O O . VAL A 1 105 ? -17.963 -1.881 54.877 1.00 34.49 99 VAL A O 1
ATOM 721 N N . ARG A 1 106 ? -19.128 -3.749 54.298 1.00 33.31 100 ARG A N 1
ATOM 722 C CA . ARG A 1 106 ? -18.568 -4.553 55.365 1.00 34.93 100 ARG A CA 1
ATOM 723 C C . ARG A 1 106 ? -18.246 -5.974 54.920 1.00 33.90 100 ARG A C 1
ATOM 724 O O . ARG A 1 106 ? -19.025 -6.635 54.243 1.00 33.09 100 ARG A O 1
ATOM 732 N N . SER A 1 107 ? -17.069 -6.435 55.325 1.00 33.82 101 SER A N 1
ATOM 733 C CA . SER A 1 107 ? -16.609 -7.764 54.954 1.00 33.56 101 SER A CA 1
ATOM 734 C C . SER A 1 107 ? -15.590 -8.224 55.979 1.00 34.66 101 SER A C 1
ATOM 735 O O . SER A 1 107 ? -14.605 -7.528 56.220 1.00 34.83 101 SER A O 1
ATOM 738 N N . GLY A 1 108 ? -15.836 -9.369 56.607 1.00 35.78 102 GLY A N 1
ATOM 739 C CA . GLY A 1 108 ? -15.024 -9.793 57.726 1.00 37.88 102 GLY A CA 1
ATOM 740 C C . GLY A 1 108 ? -14.946 -8.667 58.738 1.00 39.54 102 GLY A C 1
ATOM 741 O O . GLY A 1 108 ? -15.977 -8.089 59.089 1.00 39.72 102 GLY A O 1
ATOM 742 N N . ARG A 1 109 ? -13.734 -8.338 59.189 1.00 40.46 103 ARG A N 1
ATOM 743 C CA . ARG A 1 109 ? -13.530 -7.241 60.137 1.00 41.10 103 ARG A CA 1
ATOM 744 C C . ARG A 1 109 ? -12.994 -6.009 59.420 1.00 39.56 103 ARG A C 1
ATOM 745 O O . ARG A 1 109 ? -12.260 -5.210 59.994 1.00 39.91 103 ARG A O 1
ATOM 753 N N . SER A 1 110 ? -13.406 -5.858 58.164 1.00 38.13 104 SER A N 1
ATOM 754 C CA . SER A 1 110 ? -13.086 -4.705 57.373 1.00 36.59 104 SER A CA 1
ATOM 755 C C . SER A 1 110 ? -14.357 -3.906 57.149 1.00 36.80 104 SER A C 1
ATOM 756 O O . SER A 1 110 ? -15.346 -4.434 56.635 1.00 36.53 104 SER A O 1
ATOM 759 N N . ARG A 1 111 ? -14.302 -2.625 57.498 1.00 37.06 105 ARG A N 1
ATOM 760 C CA . ARG A 1 111 ? -15.469 -1.783 57.546 1.00 37.41 105 ARG A CA 1
ATOM 761 C C . ARG A 1 111 ? -15.182 -0.464 56.861 1.00 36.11 105 ARG A C 1
ATOM 762 O O . ARG A 1 111 ? -14.151 0.122 57.077 1.00 35.83 105 ARG A O 1
ATOM 770 N N . PHE A 1 112 ? -16.100 0.000 56.025 1.00 35.57 106 PHE A N 1
ATOM 771 C CA . PHE A 1 112 ? -15.872 1.212 55.260 1.00 34.64 106 PHE A CA 1
ATOM 772 C C . PHE A 1 112 ? -17.117 2.034 55.205 1.00 35.02 106 PHE A C 1
ATOM 773 O O . PHE A 1 112 ? -18.222 1.489 55.154 1.00 35.23 106 PHE A O 1
ATOM 781 N N . SER A 1 113 ? -16.921 3.346 55.170 1.00 35.25 107 SER A N 1
ATOM 782 C CA . SER A 1 113 ? -18.014 4.288 55.188 1.00 36.11 107 SER A CA 1
ATOM 783 C C . SER A 1 113 ? -17.789 5.321 54.094 1.00 35.60 107 SER A C 1
ATOM 784 O O . SER A 1 113 ? -16.923 6.199 54.213 1.00 35.75 107 SER A O 1
ATOM 787 N N . LEU A 1 114 ? -18.578 5.201 53.028 1.00 35.20 108 LEU A N 1
ATOM 788 C CA . LEU A 1 114 ? -18.427 6.030 51.830 1.00 34.40 108 LEU A CA 1
ATOM 789 C C . LEU A 1 114 ? -19.443 7.137 51.840 1.00 34.79 108 LEU A C 1
ATOM 790 O O . LEU A 1 114 ? -20.547 6.939 52.290 1.00 35.89 108 LEU A O 1
ATOM 795 N N . SER A 1 115 ? -19.085 8.294 51.309 1.00 35.00 109 SER A N 1
ATOM 796 C CA . SER A 1 115 ? -20.008 9.413 51.198 1.00 35.70 109 SER A CA 1
ATOM 797 C C . SER A 1 115 ? -20.879 9.150 49.998 1.00 34.77 109 SER A C 1
ATOM 798 O O . SER A 1 115 ? -20.462 8.463 49.072 1.00 34.36 109 SER A O 1
ATOM 801 N N . THR A 1 116 ? -22.090 9.694 50.012 1.00 35.17 110 THR A N 1
ATOM 802 C CA . THR A 1 116 ? -23.019 9.523 48.916 1.00 34.43 110 THR A CA 1
ATOM 803 C C . THR A 1 116 ? -23.446 10.865 48.333 1.00 34.81 110 THR A C 1
ATOM 804 O O . THR A 1 116 ? -23.285 11.915 48.951 1.00 35.33 110 THR A O 1
ATOM 808 N N . LEU A 1 117 ? -23.984 10.811 47.118 1.00 34.26 111 LEU A N 1
ATOM 809 C CA . LEU A 1 117 ? -24.731 11.931 46.528 1.00 34.42 111 LEU A CA 1
ATOM 810 C C . LEU A 1 117 ? -26.090 11.375 46.137 1.00 33.95 111 LEU A C 1
ATOM 811 O O . LEU A 1 117 ? -26.182 10.210 45.787 1.00 32.97 111 LEU A O 1
ATOM 816 N N . PRO A 1 118 ? -27.155 12.186 46.236 1.00 34.80 112 PRO A N 1
ATOM 817 C CA . PRO A 1 118 ? -28.503 11.661 45.977 1.00 34.95 112 PRO A CA 1
ATOM 818 C C . PRO A 1 118 ? -28.649 11.036 44.589 1.00 33.75 112 PRO A C 1
ATOM 819 O O . PRO A 1 118 ? -28.075 11.533 43.634 1.00 32.83 112 PRO A O 1
ATOM 823 N N . ALA A 1 119 ? -29.419 9.959 44.485 1.00 33.89 113 ALA A N 1
ATOM 824 C CA . ALA A 1 119 ? -29.643 9.277 43.198 1.00 33.47 113 ALA A CA 1
ATOM 825 C C . ALA A 1 119 ? -30.495 10.128 42.248 1.00 34.44 113 ALA A C 1
ATOM 826 O O . ALA A 1 119 ? -30.353 10.038 41.040 1.00 34.57 113 ALA A O 1
ATOM 828 N N . ALA A 1 120 ? -31.366 10.966 42.792 1.00 35.88 114 ALA A N 1
ATOM 829 C CA . ALA A 1 120 ? -32.140 11.904 41.981 1.00 36.75 114 ALA A CA 1
ATOM 830 C C . ALA A 1 120 ? -31.233 12.878 41.229 1.00 36.27 114 ALA A C 1
ATOM 831 O O . ALA A 1 120 ? -31.601 13.375 40.168 1.00 36.66 114 ALA A O 1
ATOM 833 N N . ASP A 1 121 ? -30.060 13.159 41.791 1.00 36.01 115 ASP A N 1
ATOM 834 C CA . ASP A 1 121 ? -29.123 14.084 41.177 1.00 35.80 115 ASP A CA 1
ATOM 835 C C . ASP A 1 121 ? -28.366 13.444 40.042 1.00 34.43 115 ASP A C 1
ATOM 836 O O . ASP A 1 121 ? -27.886 14.138 39.170 1.00 34.58 115 ASP A O 1
ATOM 841 N N . PHE A 1 122 ? -28.281 12.124 40.022 1.00 33.94 116 PHE A N 1
ATOM 842 C CA . PHE A 1 122 ? -27.443 11.447 39.041 1.00 33.12 116 PHE A CA 1
ATOM 843 C C . PHE A 1 122 ? -27.896 11.738 37.597 1.00 33.87 116 PHE A C 1
ATOM 844 O O . PHE A 1 122 ? -29.077 11.596 37.291 1.00 34.11 116 PHE A O 1
ATOM 852 N N . PRO A 1 123 ? -26.961 12.156 36.714 1.00 34.14 117 PRO A N 1
ATOM 853 C CA . PRO A 1 123 ? -27.298 12.573 35.369 1.00 35.14 117 PRO A CA 1
ATOM 854 C C . PRO A 1 123 ? -27.999 11.534 34.525 1.00 35.57 117 PRO A C 1
ATOM 855 O O . PRO A 1 123 ? -27.540 10.399 34.423 1.00 35.19 117 PRO A O 1
ATOM 859 N N . ASN A 1 124 ? -29.105 11.957 33.923 1.00 37.33 118 ASN A N 1
ATOM 860 C CA . ASN A 1 124 ? -29.857 11.144 33.004 1.00 37.93 118 ASN A CA 1
ATOM 861 C C . ASN A 1 124 ? -29.655 11.597 31.575 1.00 37.72 118 ASN A C 1
ATOM 862 O O . ASN A 1 124 ? -29.612 12.775 31.242 1.00 38.56 118 ASN A O 1
ATOM 867 N N . LEU A 1 125 ? -29.515 10.602 30.740 1.00 36.99 119 LEU A N 1
ATOM 868 C CA . LEU A 1 125 ? -29.531 10.768 29.308 1.00 37.31 119 LEU A CA 1
ATOM 869 C C . LEU A 1 125 ? -30.998 10.686 28.872 1.00 37.97 119 LEU A C 1
ATOM 870 O O . LEU A 1 125 ? -31.699 9.737 29.240 1.00 37.76 119 LEU A O 1
ATOM 875 N N . ASP A 1 126 ? -31.466 11.704 28.136 1.00 39.04 120 ASP A N 1
ATOM 876 C CA . ASP A 1 126 ? -32.909 11.854 27.782 1.00 40.03 120 ASP A CA 1
ATOM 877 C C . ASP A 1 126 ? -33.450 10.707 26.920 1.00 39.69 120 ASP A C 1
ATOM 878 O O . ASP A 1 126 ? -32.703 10.109 26.143 1.00 38.47 120 ASP A O 1
ATOM 883 N N . ASP A 1 127 ? -34.746 10.409 27.066 1.00 40.58 121 ASP A N 1
ATOM 884 C CA . ASP A 1 127 ? -35.404 9.358 26.262 1.00 40.72 121 ASP A CA 1
ATOM 885 C C . ASP A 1 127 ? -35.214 9.625 24.776 1.00 39.53 121 ASP A C 1
ATOM 886 O O . ASP A 1 127 ? -35.136 10.776 24.341 1.00 40.07 121 ASP A O 1
ATOM 891 N N . TRP A 1 128 ? -35.114 8.553 24.008 1.00 37.87 122 TRP A N 1
ATOM 892 C CA . TRP A 1 128 ? -34.955 8.667 22.567 1.00 37.42 122 TRP A CA 1
ATOM 893 C C . TRP A 1 128 ? -35.549 7.433 21.897 1.00 37.35 122 TRP A C 1
ATOM 894 O O . TRP A 1 128 ? -35.941 6.481 22.562 1.00 36.13 122 TRP A O 1
ATOM 905 N N . GLN A 1 129 ? -35.652 7.471 20.576 1.00 38.24 123 GLN A N 1
ATOM 906 C CA . GLN A 1 129 ? -36.280 6.391 19.836 1.00 38.84 123 GLN A CA 1
ATOM 907 C C . GLN A 1 129 ? -35.292 5.710 18.900 1.00 38.22 123 GLN A C 1
ATOM 908 O O . GLN A 1 129 ? -34.522 6.372 18.174 1.00 37.97 123 GLN A O 1
ATOM 914 N N . SER A 1 130 ? -35.307 4.380 18.946 1.00 37.94 124 SER A N 1
ATOM 915 C CA . SER A 1 130 ? -34.522 3.551 18.042 1.00 37.90 124 SER A CA 1
ATOM 916 C C . SER A 1 130 ? -35.174 3.546 16.651 1.00 38.87 124 SER A C 1
ATOM 917 O O . SER A 1 130 ? -36.381 3.433 16.517 1.00 39.77 124 SER A O 1
ATOM 920 N N . GLU A 1 131 ? -34.356 3.708 15.626 1.00 38.67 125 GLU A N 1
ATOM 921 C CA . GLU A 1 131 ? -34.830 3.717 14.258 1.00 39.53 125 GLU A CA 1
ATOM 922 C C . GLU A 1 131 ? -34.209 2.586 13.473 1.00 38.87 125 GLU A C 1
ATOM 923 O O . GLU A 1 131 ? -34.660 2.283 12.371 1.00 39.37 125 GLU A O 1
ATOM 929 N N . VAL A 1 132 ? -33.183 1.961 14.045 1.00 37.57 126 VAL A N 1
ATOM 930 C CA . VAL A 1 132 ? -32.432 0.899 13.384 1.00 37.43 126 VAL A CA 1
ATOM 931 C C . VAL A 1 132 ? -31.979 -0.107 14.423 1.00 36.49 126 VAL A C 1
ATOM 932 O O . VAL A 1 132 ? -31.419 0.261 15.450 1.00 35.86 126 VAL A O 1
ATOM 936 N N . GLU A 1 133 ? -32.186 -1.378 14.128 1.00 36.92 127 GLU A N 1
ATOM 937 C CA . GLU A 1 133 ? -31.894 -2.437 15.064 1.00 36.73 127 GLU A CA 1
ATOM 938 C C . GLU A 1 133 ? -31.337 -3.646 14.363 1.00 36.49 127 GLU A C 1
ATOM 939 O O . GLU A 1 133 ? -31.866 -4.074 13.359 1.00 37.72 127 GLU A O 1
ATOM 945 N N . PHE A 1 134 ? -30.309 -4.230 14.947 1.00 35.54 128 PHE A N 1
ATOM 946 C CA . PHE A 1 134 ? -29.757 -5.476 14.470 1.00 35.50 128 PHE A CA 1
ATOM 947 C C . PHE A 1 134 ? -28.898 -6.105 15.566 1.00 34.77 128 PHE A C 1
ATOM 948 O O . PHE A 1 134 ? -28.496 -5.447 16.536 1.00 33.72 128 PHE A O 1
ATOM 956 N N . THR A 1 135 ? -28.645 -7.395 15.410 1.00 35.12 129 THR A N 1
ATOM 957 C CA . THR A 1 135 ? -27.705 -8.094 16.255 1.00 34.69 129 THR A CA 1
ATOM 958 C C . THR A 1 135 ? -26.534 -8.534 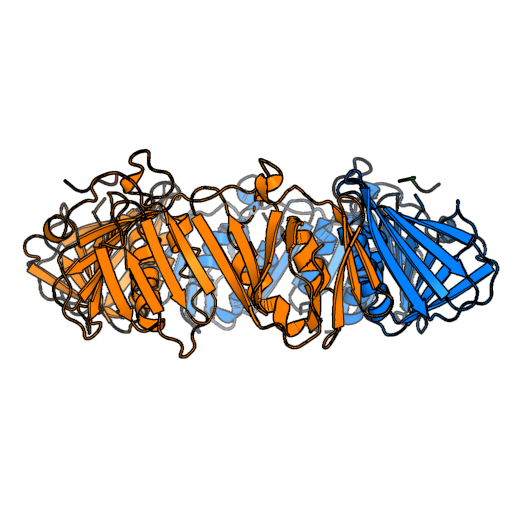15.408 1.00 34.47 129 THR A C 1
ATOM 959 O O . THR A 1 135 ? -26.662 -8.716 14.204 1.00 35.47 129 THR A O 1
ATOM 963 N N . LEU A 1 136 ? -25.390 -8.713 16.037 1.00 33.89 130 LEU A N 1
ATOM 964 C CA . LEU A 1 136 ? -24.246 -9.286 15.351 1.00 34.22 130 LEU A CA 1
ATOM 965 C C . LEU A 1 136 ? -23.289 -9.877 16.379 1.00 33.84 130 LEU A C 1
ATOM 966 O O . LEU A 1 136 ? -23.289 -9.482 17.534 1.00 33.01 130 LEU A O 1
ATOM 971 N N . PRO A 1 137 ? -22.454 -10.815 15.952 1.00 34.48 131 PRO A N 1
ATOM 972 C CA . PRO A 1 137 ? -21.480 -11.364 16.878 1.00 34.49 131 PRO A CA 1
ATOM 973 C C . PRO A 1 137 ? -20.451 -10.328 17.357 1.00 33.62 131 PRO A C 1
ATOM 974 O O . PRO A 1 137 ? -20.050 -9.472 16.576 1.00 33.60 131 PRO A O 1
ATOM 978 N N . GLN A 1 138 ? -20.019 -10.435 18.619 1.00 33.24 132 GLN A N 1
ATOM 979 C CA . GLN A 1 138 ? -19.043 -9.501 19.234 1.00 32.30 132 GLN A CA 1
ATOM 980 C C . GLN A 1 138 ? -17.733 -9.402 18.449 1.00 32.19 132 GLN A C 1
ATOM 981 O O . GLN A 1 138 ? -17.155 -8.329 18.348 1.00 31.75 132 GLN A O 1
ATOM 987 N N . ALA A 1 139 ? -17.271 -10.543 17.924 1.00 32.57 133 ALA A N 1
ATOM 988 C CA . ALA A 1 139 ? -16.054 -10.629 17.138 1.00 32.78 133 ALA A CA 1
ATOM 989 C C . ALA A 1 139 ? -16.105 -9.696 15.924 1.00 33.10 133 ALA A C 1
ATOM 990 O O . ALA A 1 139 ? -15.089 -9.091 15.560 1.00 33.33 133 ALA A O 1
ATOM 992 N N . THR A 1 140 ? -17.284 -9.575 15.307 1.00 33.20 134 THR A N 1
ATOM 993 C CA . THR A 1 140 ? -17.456 -8.708 14.146 1.00 33.19 134 THR A CA 1
ATOM 994 C C . THR A 1 140 ? -17.417 -7.238 14.539 1.00 32.72 134 THR A C 1
ATOM 995 O O . THR A 1 140 ? -16.893 -6.419 13.799 1.00 32.34 134 THR A O 1
ATOM 999 N N . MET A 1 141 ? -17.974 -6.900 15.700 1.00 32.70 135 MET A N 1
ATOM 1000 C CA . MET A 1 141 ? -17.919 -5.516 16.187 1.00 32.79 135 MET A CA 1
ATOM 1001 C C . MET A 1 141 ? -16.482 -5.147 16.505 1.00 32.50 135 MET A C 1
ATOM 1002 O O . MET A 1 141 ? -16.047 -4.049 16.184 1.00 32.34 135 MET A O 1
ATOM 1007 N N . LYS A 1 142 ? -15.751 -6.083 17.109 1.00 32.74 136 LYS A N 1
ATOM 1008 C CA . LYS A 1 142 ? -14.316 -5.920 17.375 1.00 33.09 136 LYS A CA 1
ATOM 1009 C C . LYS A 1 142 ? -13.557 -5.657 16.075 1.00 33.54 136 LYS A C 1
ATOM 1010 O O . LYS A 1 142 ? -12.896 -4.629 15.925 1.00 33.64 136 LYS A O 1
ATOM 1016 N N . ARG A 1 143 ? -13.675 -6.581 15.131 1.00 33.57 137 ARG A N 1
ATOM 1017 C CA . ARG A 1 143 ? -12.953 -6.480 13.873 1.00 34.21 137 ARG A CA 1
ATOM 1018 C C . ARG A 1 143 ? -13.197 -5.128 13.231 1.00 33.55 137 ARG A C 1
ATOM 1019 O O . ARG A 1 143 ? -12.250 -4.488 12.799 1.00 33.93 137 ARG A O 1
ATOM 1027 N N . LEU A 1 144 ? -14.453 -4.688 13.196 1.00 31.26 138 LEU A N 1
ATOM 1028 C CA . LEU A 1 144 ? -14.807 -3.404 12.585 1.00 30.86 138 LEU A CA 1
ATOM 1029 C C . LEU A 1 144 ? -14.108 -2.231 13.270 1.00 29.44 138 LEU A C 1
ATOM 1030 O O . LEU A 1 144 ? -13.648 -1.321 12.588 1.00 29.26 138 LEU A O 1
ATOM 1035 N N . ILE A 1 145 ? -13.985 -2.275 14.597 1.00 29.60 139 ILE A N 1
ATOM 1036 C CA . ILE A 1 145 ? -13.391 -1.177 15.369 1.00 28.89 139 ILE A CA 1
ATOM 1037 C C . ILE A 1 145 ? -11.882 -1.248 15.360 1.00 28.31 139 ILE A C 1
ATOM 1038 O O . ILE A 1 145 ? -11.211 -0.243 15.188 1.00 27.50 139 ILE A O 1
ATOM 1043 N N . GLU A 1 146 ? -11.345 -2.437 15.563 1.00 29.39 140 GLU A N 1
ATOM 1044 C CA . GLU A 1 146 ? -9.901 -2.634 15.475 1.00 30.05 140 GLU A CA 1
ATOM 1045 C C . GLU A 1 146 ? -9.342 -2.237 14.111 1.00 28.99 140 GLU A C 1
ATOM 1046 O O . GLU A 1 146 ? -8.301 -1.578 14.043 1.00 29.81 140 GLU A O 1
ATOM 1052 N N . ALA A 1 147 ? -10.050 -2.588 13.038 1.00 28.44 141 ALA A N 1
ATOM 1053 C CA . ALA A 1 147 ? -9.589 -2.307 11.678 1.00 28.27 141 ALA A CA 1
ATOM 1054 C C . ALA A 1 147 ? -9.508 -0.819 11.344 1.00 28.19 141 ALA A C 1
ATOM 1055 O O . ALA A 1 147 ? -8.755 -0.456 10.458 1.00 29.35 141 ALA A O 1
ATOM 1057 N N . THR A 1 148 ? -10.254 0.045 12.031 1.00 27.39 142 THR A N 1
ATOM 1058 C CA . THR A 1 148 ? -10.281 1.449 11.633 1.00 27.89 142 THR A CA 1
ATOM 1059 C C . THR A 1 148 ? -10.021 2.493 12.723 1.00 27.45 142 THR A C 1
ATOM 1060 O O . THR A 1 148 ? -9.671 3.639 12.402 1.00 27.66 142 THR A O 1
ATOM 1064 N N . GLN A 1 149 ? -10.203 2.106 13.983 1.00 27.58 143 GLN A N 1
ATOM 1065 C CA . GLN A 1 149 ? -10.025 2.993 15.152 1.00 27.74 143 GLN A CA 1
ATOM 1066 C C . GLN A 1 149 ? -8.810 3.910 15.081 1.00 27.31 143 GLN A C 1
ATOM 1067 O O . GLN A 1 149 ? -8.912 5.075 15.420 1.00 27.36 143 GLN A O 1
ATOM 1073 N N . PHE A 1 150 ? -7.668 3.377 14.651 1.00 27.70 144 PHE A N 1
ATOM 1074 C CA . PHE A 1 150 ? -6.399 4.113 14.661 1.00 28.46 144 PHE A CA 1
ATOM 1075 C C . PHE A 1 150 ? -6.374 5.311 13.710 1.00 28.16 144 PHE A C 1
ATOM 1076 O O . PHE A 1 150 ? -5.454 6.112 13.796 1.00 29.99 144 PHE A O 1
ATOM 1084 N N . SER A 1 151 ? -7.339 5.422 12.798 1.00 27.13 145 SER A N 1
ATOM 1085 C CA . SER A 1 151 ? -7.330 6.479 11.796 1.00 27.80 145 SER A CA 1
ATOM 1086 C C . SER A 1 151 ? -8.169 7.677 12.206 1.00 27.70 145 SER A C 1
ATOM 1087 O O . SER A 1 151 ? -8.220 8.710 11.504 1.00 28.07 145 SER A O 1
ATOM 1090 N N . MET A 1 152 ? -8.815 7.558 13.353 1.00 27.84 146 MET A N 1
ATOM 1091 C CA . MET A 1 152 ? -9.607 8.655 13.865 1.00 28.20 146 MET A CA 1
ATOM 1092 C C . MET A 1 152 ? -8.668 9.812 14.157 1.00 28.98 146 MET A C 1
ATOM 1093 O O . MET A 1 152 ? -7.567 9.600 14.644 1.00 29.59 146 MET A O 1
ATOM 1098 N N . ALA A 1 153 ? -9.095 11.033 13.862 1.00 29.68 147 ALA A N 1
ATOM 1099 C CA . ALA A 1 153 ? -8.343 12.229 14.305 1.00 30.95 147 ALA A CA 1
ATOM 1100 C C . ALA A 1 153 ? -8.348 12.278 15.836 1.00 31.85 147 ALA A C 1
ATOM 1101 O O . ALA A 1 153 ? -9.301 11.799 16.453 1.00 32.07 147 ALA A O 1
ATOM 1103 N N . HIS A 1 154 ? -7.304 12.808 16.475 1.00 33.56 148 HIS A N 1
ATOM 1104 C CA . HIS A 1 154 ? -7.290 12.853 17.959 1.00 34.94 148 HIS A CA 1
ATOM 1105 C C . HIS A 1 154 ? -8.102 14.047 18.487 1.00 35.15 148 HIS A C 1
ATOM 1106 O O . HIS A 1 154 ? -9.234 13.862 18.961 1.00 36.21 148 HIS A O 1
ATOM 1108 N N . GLN A 1 155 ? -7.555 15.257 18.428 1.00 34.66 149 GLN A N 1
ATOM 1109 C CA . GLN A 1 155 ? -8.261 16.417 19.003 1.00 34.83 149 GLN A CA 1
ATOM 1110 C C . GLN A 1 155 ? -8.401 17.562 17.985 1.00 33.19 149 GLN A C 1
ATOM 1111 O O . GLN A 1 155 ? -8.133 18.714 18.247 1.00 32.24 149 GLN A O 1
ATOM 1117 N N . ASP A 1 156 ? -8.859 17.176 16.810 1.00 31.95 150 ASP A N 1
ATOM 1118 C CA . ASP A 1 156 ? -9.061 18.072 15.721 1.00 31.39 150 ASP A CA 1
ATOM 1119 C C . ASP A 1 156 ? -10.283 18.929 15.995 1.00 31.67 150 ASP A C 1
ATOM 1120 O O . ASP A 1 156 ? -11.270 18.451 16.566 1.00 31.17 150 ASP A O 1
ATOM 1125 N N . VAL A 1 157 ? -10.198 20.194 15.586 1.00 32.31 151 VAL A N 1
ATOM 1126 C CA . VAL A 1 157 ? -11.311 21.118 15.682 1.00 33.02 151 VAL A CA 1
ATOM 1127 C C . VAL A 1 157 ? -12.465 20.682 14.824 1.00 33.69 151 VAL A C 1
ATOM 1128 O O . VAL A 1 157 ? -13.614 21.038 15.104 1.00 35.04 151 VAL A O 1
ATOM 1132 N N . ARG A 1 158 ? -12.177 19.954 13.750 1.00 34.03 152 ARG A N 1
ATOM 1133 C CA . ARG A 1 158 ? -13.233 19.205 13.080 1.00 34.93 152 ARG A CA 1
ATOM 1134 C C . ARG A 1 158 ? -13.654 18.090 14.015 1.00 34.35 152 ARG A C 1
ATOM 1135 O O . ARG A 1 158 ? -13.057 17.013 14.020 1.00 32.97 152 ARG A O 1
ATOM 1143 N N . TYR A 1 159 ? -14.658 18.402 14.840 1.00 32.18 153 TYR A N 1
ATOM 1144 C CA . TYR A 1 159 ? -15.185 17.486 15.856 1.00 32.14 153 TYR A CA 1
ATOM 1145 C C . TYR A 1 159 ? -15.728 16.236 15.182 1.00 31.55 153 TYR A C 1
ATOM 1146 O O . TYR A 1 159 ? -15.628 15.125 15.716 1.00 31.23 153 TYR A O 1
ATOM 1155 N N . TYR A 1 160 ? -16.261 16.416 13.980 1.00 31.80 154 TYR A N 1
ATOM 1156 C CA . TYR A 1 160 ? -16.834 15.302 13.242 1.00 31.74 154 TYR A CA 1
ATOM 1157 C C . TYR A 1 160 ? -15.831 14.222 12.849 1.00 30.87 154 TYR A C 1
ATOM 1158 O O . TYR A 1 160 ? -16.239 13.128 12.498 1.00 31.35 154 TYR A O 1
ATOM 1167 N N . LEU A 1 161 ? -14.534 14.536 12.913 1.00 29.91 155 LEU A N 1
ATOM 1168 C CA . LEU A 1 161 ? -13.454 13.568 12.743 1.00 28.61 155 LEU A CA 1
ATOM 1169 C C . LEU A 1 161 ? -12.953 12.927 14.053 1.00 28.21 155 LEU A C 1
ATOM 1170 O O . LEU A 1 161 ? -12.198 11.951 14.029 1.00 27.64 155 LEU A O 1
ATOM 1175 N N . ASN A 1 162 ? -13.337 13.461 15.206 1.00 28.32 156 ASN A N 1
ATOM 1176 C CA . ASN A 1 162 ? -12.886 12.866 16.464 1.00 28.04 156 ASN A CA 1
ATOM 1177 C C . ASN A 1 162 ? -13.869 11.774 16.868 1.00 28.26 156 ASN A C 1
ATOM 1178 O O . ASN A 1 162 ? -14.297 11.685 18.025 1.00 28.84 156 ASN A O 1
ATOM 1183 N N . GLY A 1 163 ? -14.247 10.969 15.879 1.00 27.59 157 GLY A N 1
ATOM 1184 C CA . GLY A 1 163 ? -15.229 9.944 16.053 1.00 27.31 157 GLY A CA 1
ATOM 1185 C C . GLY A 1 163 ? -15.152 8.962 14.910 1.00 26.89 157 GLY A C 1
ATOM 1186 O O . GLY A 1 163 ? -14.298 9.087 14.006 1.00 26.49 157 GLY A O 1
ATOM 1187 N N . MET A 1 164 ? -16.059 7.989 14.946 1.00 26.53 158 MET A N 1
ATOM 1188 C CA . MET A 1 164 ? -16.078 6.920 13.951 1.00 26.32 158 MET A CA 1
ATOM 1189 C C . MET A 1 164 ? -17.431 6.864 13.268 1.00 26.54 158 MET A C 1
ATOM 1190 O O . MET A 1 164 ? -18.468 6.943 13.917 1.00 26.49 158 MET A O 1
ATOM 1195 N N . LEU A 1 165 ? -17.425 6.743 11.952 1.00 26.60 159 LEU A N 1
ATOM 1196 C CA . LEU A 1 165 ? -18.662 6.648 11.232 1.00 26.97 159 LEU A CA 1
ATOM 1197 C C . LEU A 1 165 ? -19.129 5.221 11.362 1.00 27.73 159 LEU A C 1
ATOM 1198 O O . LEU A 1 165 ? -18.340 4.318 11.227 1.00 27.84 159 LEU A O 1
ATOM 1203 N N . PHE A 1 166 ? -20.405 5.023 11.670 1.00 28.44 160 PHE A N 1
ATOM 1204 C CA . PHE A 1 166 ? -20.989 3.721 11.585 1.00 29.40 160 PHE A CA 1
ATOM 1205 C C . PHE A 1 166 ? -22.037 3.775 10.504 1.00 30.11 160 PHE A C 1
ATOM 1206 O O . PHE A 1 166 ? -22.971 4.519 10.614 1.00 30.41 160 PHE A O 1
ATOM 1214 N N . GLU A 1 167 ? -21.866 2.984 9.455 1.00 31.45 161 GLU A N 1
ATOM 1215 C CA . GLU A 1 167 ? -22.773 3.008 8.312 1.00 32.32 161 GLU A CA 1
ATOM 1216 C C . GLU A 1 167 ? -23.428 1.648 8.126 1.00 32.76 161 GLU A C 1
ATOM 1217 O O . GLU A 1 167 ? -22.742 0.635 8.114 1.00 32.52 161 GLU A O 1
ATOM 1223 N N . THR A 1 168 ? -24.756 1.633 8.028 1.00 33.25 162 THR A N 1
ATOM 1224 C CA . THR A 1 168 ? -25.498 0.429 7.670 1.00 34.28 162 THR A CA 1
ATOM 1225 C C . THR A 1 168 ? -26.015 0.571 6.242 1.00 35.18 162 THR A C 1
ATOM 1226 O O . THR A 1 168 ? -26.658 1.581 5.913 1.00 35.24 162 THR A O 1
ATOM 1230 N N . GLU A 1 169 ? -25.707 -0.420 5.399 1.00 35.96 163 GLU A N 1
ATOM 1231 C CA . GLU A 1 169 ? -26.048 -0.385 3.982 1.00 36.77 163 GLU A CA 1
ATOM 1232 C C . GLU A 1 169 ? -26.273 -1.809 3.452 1.00 37.59 163 GLU A C 1
ATOM 1233 O O . GLU A 1 169 ? -25.347 -2.620 3.394 1.00 37.09 163 GLU A O 1
ATOM 1239 N N . GLY A 1 170 ? -27.501 -2.091 3.033 1.00 38.38 164 GLY A N 1
ATOM 1240 C CA . GLY A 1 170 ? -27.858 -3.407 2.540 1.00 39.50 164 GLY A CA 1
ATOM 1241 C C . GLY A 1 170 ? -27.738 -4.402 3.672 1.00 39.71 164 GLY A C 1
ATOM 1242 O O . GLY A 1 170 ? -28.423 -4.268 4.683 1.00 39.77 164 GLY A O 1
ATOM 1243 N N . GLU A 1 171 ? -26.849 -5.384 3.522 1.00 40.12 165 GLU A N 1
ATOM 1244 C CA . GLU A 1 171 ? -26.660 -6.398 4.553 1.00 40.71 165 GLU A CA 1
ATOM 1245 C C . GLU A 1 171 ? -25.330 -6.211 5.270 1.00 39.73 165 GLU A C 1
ATOM 1246 O O . GLU A 1 171 ? -24.875 -7.127 5.956 1.00 39.62 165 GLU A O 1
ATOM 1252 N N . GLU A 1 172 ? -24.730 -5.024 5.122 1.00 38.86 166 GLU A N 1
ATOM 1253 C CA . GLU A 1 172 ? -23.416 -4.718 5.687 1.00 38.26 166 GLU A CA 1
ATOM 1254 C C . GLU A 1 172 ? -23.454 -3.601 6.713 1.00 36.74 166 GLU A C 1
ATOM 1255 O O . GLU A 1 172 ? -24.192 -2.632 6.551 1.00 36.74 166 GLU A O 1
ATOM 1261 N N . LEU A 1 173 ? -22.694 -3.799 7.794 1.00 35.37 167 LEU A N 1
ATOM 1262 C CA . LEU A 1 173 ? -22.313 -2.743 8.702 1.00 33.64 167 LEU A CA 1
ATOM 1263 C C . LEU A 1 173 ? -20.873 -2.336 8.377 1.00 32.92 167 LEU A C 1
ATOM 1264 O O . LEU A 1 173 ? -19.994 -3.195 8.215 1.00 33.07 167 LEU A O 1
ATOM 1269 N N . ARG A 1 174 ? -20.653 -1.029 8.273 1.00 31.84 168 ARG A N 1
ATOM 1270 C CA . ARG A 1 174 ? -19.375 -0.446 7.894 1.00 31.24 168 ARG A CA 1
ATOM 1271 C C . ARG A 1 174 ? -18.929 0.644 8.867 1.00 30.55 168 ARG A C 1
ATOM 1272 O O . ARG A 1 174 ? -19.760 1.440 9.378 1.00 30.55 168 ARG A O 1
ATOM 1280 N N . THR A 1 175 ? -17.619 0.671 9.122 1.00 29.59 169 THR A N 1
ATOM 1281 C CA . THR A 1 175 ? -17.004 1.699 9.946 1.00 28.50 169 THR A CA 1
ATOM 1282 C C . THR A 1 175 ? -16.026 2.488 9.103 1.00 27.91 169 THR A C 1
ATOM 1283 O O . THR A 1 175 ? -15.291 1.909 8.316 1.00 28.10 169 THR A O 1
ATOM 1287 N N . VAL A 1 176 ? -16.018 3.804 9.277 1.00 27.24 170 VAL A N 1
ATOM 1288 C CA . VAL A 1 176 ? -15.040 4.659 8.632 1.00 26.49 170 VAL A CA 1
ATOM 1289 C C . VAL A 1 176 ? -14.394 5.566 9.649 1.00 25.94 170 VAL A C 1
ATOM 1290 O O . VAL A 1 176 ? -15.033 5.976 10.621 1.00 25.65 170 VAL A O 1
ATOM 1294 N N . ALA A 1 177 ? -13.109 5.840 9.428 1.00 25.31 171 ALA A N 1
ATOM 1295 C CA . ALA A 1 177 ? -12.340 6.722 10.273 1.00 24.58 171 ALA A CA 1
ATOM 1296 C C . ALA A 1 177 ? -11.236 7.431 9.452 1.00 24.46 171 ALA A C 1
ATOM 1297 O O . ALA A 1 177 ? -10.560 6.823 8.636 1.00 24.31 171 ALA A O 1
ATOM 1299 N N . THR A 1 178 ? -11.100 8.731 9.656 1.00 24.70 172 THR A N 1
ATOM 1300 C CA . THR A 1 178 ? -10.070 9.515 8.980 1.00 25.21 172 THR A CA 1
ATOM 1301 C C . THR A 1 178 ? -9.702 10.764 9.782 1.00 25.27 172 THR A C 1
ATOM 1302 O O . THR A 1 178 ? -10.519 11.317 10.513 1.00 25.11 172 THR A O 1
ATOM 1306 N N . ASP A 1 179 ? -8.466 11.204 9.657 1.00 25.90 173 ASP A N 1
ATOM 1307 C CA . ASP A 1 179 ? -8.050 12.460 10.302 1.00 26.47 173 ASP A CA 1
ATOM 1308 C C . ASP A 1 179 ? -7.722 13.523 9.284 1.00 27.15 173 ASP A C 1
ATOM 1309 O O . ASP A 1 179 ? -7.156 14.553 9.644 1.00 27.60 173 ASP A O 1
ATOM 1314 N N . GLY A 1 180 ? -8.107 13.269 8.027 1.00 28.02 174 GLY A N 1
ATOM 1315 C CA . GLY A 1 180 ? -7.845 14.178 6.911 1.00 28.80 174 GLY A CA 1
ATOM 1316 C C . GLY A 1 180 ? -6.648 13.777 6.043 1.00 29.22 174 GLY A C 1
ATOM 1317 O O . GLY A 1 180 ? -6.600 14.141 4.860 1.00 29.95 174 GLY A O 1
ATOM 1318 N N . HIS A 1 181 ? -5.684 13.054 6.628 1.00 28.86 175 HIS A N 1
ATOM 1319 C CA . HIS A 1 181 ? -4.441 12.639 5.935 1.00 28.80 175 HIS A CA 1
ATOM 1320 C C . HIS A 1 181 ? -4.429 11.185 5.540 1.00 28.20 175 HIS A C 1
ATOM 1321 O O . HIS A 1 181 ? -3.693 10.790 4.668 1.00 28.11 175 HIS A O 1
ATOM 1328 N N . ARG A 1 182 ? -5.273 10.400 6.189 1.00 28.26 176 ARG A N 1
ATOM 1329 C CA . ARG A 1 182 ? -5.323 8.974 5.991 1.00 28.28 176 ARG A CA 1
ATOM 1330 C C . ARG A 1 182 ? -6.721 8.509 6.380 1.00 28.57 176 ARG A C 1
ATOM 1331 O O . ARG A 1 182 ? -7.450 9.233 7.084 1.00 29.33 176 ARG A O 1
ATOM 1339 N N . LEU A 1 183 ? -7.100 7.309 5.940 1.00 28.13 177 LEU A N 1
ATOM 1340 C CA . LEU A 1 183 ? -8.458 6.843 6.119 1.00 27.33 177 LEU A CA 1
ATOM 1341 C C . LEU A 1 183 ? -8.450 5.342 6.219 1.00 27.03 177 LEU A C 1
ATOM 1342 O O . LEU A 1 183 ? -7.590 4.686 5.652 1.00 26.95 177 LEU A O 1
ATOM 1347 N N . ALA A 1 184 ? -9.418 4.820 6.957 1.00 26.59 178 ALA A N 1
ATOM 1348 C CA . ALA A 1 184 ? -9.636 3.405 7.081 1.00 26.81 178 ALA A CA 1
ATOM 1349 C C . ALA A 1 184 ? -11.137 3.148 6.958 1.00 27.01 178 ALA A C 1
ATOM 1350 O O . ALA A 1 184 ? -11.941 3.906 7.502 1.00 26.85 178 ALA A O 1
ATOM 1352 N N . VAL A 1 185 ? -11.496 2.108 6.203 1.00 27.65 179 VAL A N 1
ATOM 1353 C CA . VAL A 1 185 ? -12.880 1.678 6.016 1.00 27.87 179 VAL A CA 1
ATOM 1354 C C . VAL A 1 185 ? -12.944 0.167 6.078 1.00 28.84 179 VAL A C 1
ATOM 1355 O O . VAL A 1 185 ? -12.097 -0.539 5.503 1.00 28.35 179 VAL A O 1
ATOM 1359 N N . CYS A 1 186 ? -13.939 -0.330 6.807 1.00 29.36 180 CYS A N 1
ATOM 1360 C CA . CYS A 1 186 ? -14.121 -1.762 6.966 1.00 29.98 180 CYS A CA 1
ATOM 1361 C C . CYS A 1 186 ? -15.593 -2.024 6.882 1.00 30.94 180 CYS A C 1
ATOM 1362 O O . CYS A 1 186 ? -16.369 -1.293 7.465 1.00 30.97 180 CYS A O 1
ATOM 1365 N N . SER A 1 187 ? -15.969 -3.069 6.155 1.00 32.39 181 SER A N 1
ATOM 1366 C CA . SER A 1 187 ? -17.353 -3.465 6.032 1.00 33.27 181 SER A CA 1
ATOM 1367 C C . SER A 1 187 ? -17.422 -4.950 6.306 1.00 34.26 181 SER A C 1
ATOM 1368 O O . SER A 1 187 ? -16.538 -5.685 5.927 1.00 34.73 181 SER A O 1
ATOM 1371 N N . MET A 1 188 ? -18.481 -5.384 6.967 1.00 35.17 182 MET A N 1
ATOM 1372 C CA . MET A 1 188 ? -18.669 -6.788 7.288 1.00 36.66 182 MET A CA 1
ATOM 1373 C C . MET A 1 188 ? -20.132 -7.175 7.084 1.00 37.71 182 MET A C 1
ATOM 1374 O O . MET A 1 188 ? -21.009 -6.367 7.363 1.00 36.90 182 MET A O 1
ATOM 1379 N N . PRO A 1 189 ? -20.400 -8.407 6.592 1.00 39.90 183 PRO A N 1
ATOM 1380 C CA . PRO A 1 189 ? -21.793 -8.837 6.292 1.00 41.69 183 PRO A CA 1
ATOM 1381 C C . PRO A 1 189 ? -22.549 -9.228 7.555 1.00 42.88 183 PRO A C 1
ATOM 1382 O O . PRO A 1 189 ? -21.972 -9.900 8.412 1.00 43.80 183 PRO A O 1
ATOM 1386 N N . ILE A 1 190 ? -23.814 -8.839 7.690 1.00 44.01 184 ILE A N 1
ATOM 1387 C CA . ILE A 1 190 ? -24.505 -9.110 8.955 1.00 45.35 184 ILE A CA 1
ATOM 1388 C C . ILE A 1 190 ? -25.822 -9.890 8.902 1.00 47.01 184 ILE A C 1
ATOM 1389 O O . ILE A 1 190 ? -26.455 -10.082 9.944 1.00 47.57 184 ILE A O 1
ATOM 1394 N N . GLY A 1 191 ? -26.213 -10.376 7.724 1.00 48.43 185 GLY A N 1
ATOM 1395 C CA . GLY A 1 191 ? -27.318 -11.345 7.613 1.00 49.95 185 GLY A CA 1
ATOM 1396 C C . GLY A 1 191 ? -28.758 -10.849 7.525 1.00 50.36 185 GLY A C 1
ATOM 1397 O O . GLY A 1 191 ? -29.671 -11.644 7.232 1.00 52.40 185 GLY A O 1
ATOM 1398 N N . GLN A 1 192 ? -28.984 -9.563 7.782 1.00 48.89 186 GLN A N 1
ATOM 1399 C CA . GLN A 1 192 ? -30.332 -8.970 7.752 1.00 48.95 186 GLN A CA 1
ATOM 1400 C C . GLN A 1 192 ? -30.235 -7.775 6.827 1.00 47.47 186 GLN A C 1
ATOM 1401 O O . GLN A 1 192 ? -29.254 -7.032 6.906 1.00 47.10 186 GLN A O 1
ATOM 1407 N N . SER A 1 193 ? -31.211 -7.561 5.955 1.00 46.94 187 SER A N 1
ATOM 1408 C CA . SER A 1 193 ? -31.197 -6.340 5.145 1.00 45.75 187 SER A CA 1
ATOM 1409 C C . SER A 1 193 ? -31.423 -5.153 6.079 1.00 44.21 187 SER A C 1
ATOM 1410 O O . SER A 1 193 ? -32.317 -5.186 6.920 1.00 44.77 187 SER A O 1
ATOM 1413 N N . LEU A 1 194 ? -30.611 -4.111 5.940 1.00 42.31 188 LEU A N 1
ATOM 1414 C CA . LEU A 1 194 ? -30.669 -2.980 6.855 1.00 40.90 188 LEU A CA 1
ATOM 1415 C C . LEU A 1 194 ? -31.010 -1.711 6.106 1.00 40.14 188 LEU A C 1
ATOM 1416 O O . LEU A 1 194 ? -30.687 -1.574 4.930 1.00 40.47 188 LEU A O 1
ATOM 1421 N N . PRO A 1 195 ? -31.686 -0.775 6.778 1.00 39.27 189 PRO A N 1
ATOM 1422 C CA . PRO A 1 195 ? -31.885 0.509 6.135 1.00 38.42 189 PRO A CA 1
ATOM 1423 C C . PRO A 1 195 ? -30.582 1.284 6.068 1.00 37.04 189 PRO A C 1
ATOM 1424 O O . PRO A 1 195 ? -29.634 0.973 6.778 1.00 36.34 189 PRO A O 1
ATOM 1428 N N . SER A 1 196 ? -30.549 2.266 5.178 1.00 36.72 190 SER A N 1
ATOM 1429 C CA . SER A 1 196 ? -29.430 3.159 5.028 1.00 35.40 190 SER A CA 1
ATOM 1430 C C . SER A 1 196 ? -29.443 4.118 6.199 1.00 34.62 190 SER A C 1
ATOM 1431 O O . SER A 1 196 ? -30.412 4.830 6.434 1.00 35.41 190 SER A O 1
ATOM 1434 N N . HIS A 1 197 ? -28.356 4.144 6.938 1.00 33.39 191 HIS A N 1
ATOM 1435 C CA . HIS A 1 197 ? -28.252 5.027 8.048 1.00 32.29 191 HIS A CA 1
ATOM 1436 C C . HIS A 1 197 ? -26.775 5.264 8.342 1.00 30.93 191 HIS A C 1
ATOM 1437 O O . HIS A 1 197 ? -25.974 4.325 8.315 1.00 30.55 191 HIS A O 1
ATOM 1444 N N . SER A 1 198 ? -26.411 6.506 8.639 1.00 29.51 192 SER A N 1
ATOM 1445 C CA . SER A 1 198 ? -25.008 6.844 8.811 1.00 27.96 192 SER A CA 1
ATOM 1446 C C . SER A 1 198 ? -24.834 7.830 9.963 1.00 27.31 192 SER A C 1
ATOM 1447 O O . SER A 1 198 ? -25.321 8.974 9.885 1.00 27.76 192 SER A O 1
ATOM 1450 N N . VAL A 1 199 ? -24.176 7.380 11.039 1.00 30.48 193 VAL A N 1
ATOM 1451 C CA . VAL A 1 199 ? -23.945 8.214 12.231 1.00 27.94 193 VAL A CA 1
ATOM 1452 C C . VAL A 1 199 ? -22.469 8.229 12.625 1.00 26.51 193 VAL A C 1
ATOM 1453 O O . VAL A 1 199 ? -21.704 7.344 12.201 1.00 27.09 193 VAL A O 1
ATOM 1457 N N . ILE A 1 200 ? -22.081 9.227 13.436 1.00 24.74 194 ILE A N 1
ATOM 1458 C CA . ILE A 1 200 ? -20.736 9.301 14.037 1.00 23.00 194 ILE A CA 1
ATOM 1459 C C . ILE A 1 200 ? -20.760 9.051 15.548 1.00 21.62 194 ILE A C 1
ATOM 1460 O O . ILE A 1 200 ? -21.341 9.827 16.282 1.00 21.49 194 ILE A O 1
ATOM 1465 N N . VAL A 1 201 ? -20.101 7.993 16.001 1.00 20.93 195 VAL A N 1
ATOM 1466 C CA . VAL A 1 201 ? -19.944 7.715 17.421 1.00 20.84 195 VAL A CA 1
ATOM 1467 C C . VAL A 1 201 ? -18.684 8.453 17.896 1.00 21.70 195 VAL A C 1
ATOM 1468 O O . VAL A 1 201 ? -17.648 8.379 17.249 1.00 22.39 195 VAL A O 1
ATOM 1472 N N . PRO A 1 202 ? -18.754 9.150 19.028 1.00 22.49 196 PRO A N 1
ATOM 1473 C CA . PRO A 1 202 ? -17.561 9.852 19.513 1.00 24.28 196 PRO A CA 1
ATOM 1474 C C . PRO A 1 202 ? -16.396 8.936 19.858 1.00 26.23 196 PRO A C 1
ATOM 1475 O O . PRO A 1 202 ? -16.580 7.767 20.220 1.00 27.21 196 PRO A O 1
ATOM 1479 N N . ARG A 1 203 ? -15.195 9.475 19.741 1.00 28.77 197 ARG A N 1
ATOM 1480 C CA . ARG A 1 203 ? -13.976 8.745 20.016 1.00 31.04 197 ARG A CA 1
ATOM 1481 C C . ARG A 1 203 ? -14.032 7.927 21.322 1.00 31.31 197 ARG A C 1
ATOM 1482 O O . ARG A 1 203 ? -13.686 6.749 21.336 1.00 30.95 197 ARG A O 1
ATOM 1490 N N . LYS A 1 204 ? -14.448 8.566 22.416 1.00 31.95 198 LYS A N 1
ATOM 1491 C CA . LYS A 1 204 ? -14.588 7.871 23.704 1.00 33.00 198 LYS A CA 1
ATOM 1492 C C . LYS A 1 204 ? -15.569 6.686 23.648 1.00 30.92 198 LYS A C 1
ATOM 1493 O O . LYS A 1 204 ? -15.262 5.592 24.110 1.00 32.03 198 LYS A O 1
ATOM 1499 N N . GLY A 1 205 ? -16.743 6.911 23.089 1.00 29.29 199 GLY A N 1
ATOM 1500 C CA . GLY A 1 205 ? -17.751 5.860 22.959 1.00 28.06 199 GLY A CA 1
ATOM 1501 C C . GLY A 1 205 ? -17.198 4.659 22.227 1.00 27.89 199 GLY A C 1
ATOM 1502 O O . GLY A 1 205 ? -17.465 3.514 22.609 1.00 26.89 199 GLY A O 1
ATOM 1503 N N . VAL A 1 206 ? -16.409 4.931 21.182 1.00 28.44 200 VAL A N 1
ATOM 1504 C CA . VAL A 1 206 ? -15.763 3.862 20.419 1.00 29.28 200 VAL A CA 1
ATOM 1505 C C . VAL A 1 206 ? -14.790 3.071 21.284 1.00 31.45 200 VAL A C 1
ATOM 1506 O O . VAL A 1 206 ? -14.713 1.850 21.145 1.00 31.78 200 VAL A O 1
ATOM 1510 N N . ILE A 1 207 ? -14.039 3.767 22.149 1.00 33.35 201 ILE A N 1
ATOM 1511 C CA . ILE A 1 207 ? -13.080 3.110 23.049 1.00 36.57 201 ILE A CA 1
ATOM 1512 C C . ILE A 1 207 ? -13.832 2.270 24.086 1.00 36.58 201 ILE A C 1
ATOM 1513 O O . ILE A 1 207 ? -13.482 1.122 24.322 1.00 37.19 201 ILE A O 1
ATOM 1518 N N . GLU A 1 208 ? -14.880 2.845 24.675 1.00 36.11 202 GLU A N 1
ATOM 1519 C CA . GLU A 1 208 ? -15.740 2.128 25.621 1.00 36.36 202 GLU A CA 1
ATOM 1520 C C . GLU A 1 208 ? -16.446 0.946 25.020 1.00 35.88 202 GLU A C 1
ATOM 1521 O O . GLU A 1 208 ? -16.443 -0.133 25.606 1.00 37.45 202 GLU A O 1
ATOM 1527 N N . LEU A 1 209 ? -17.061 1.130 23.859 1.00 34.72 203 LEU A N 1
ATOM 1528 C CA . LEU A 1 209 ? -17.780 0.027 23.240 1.00 34.64 203 LEU A CA 1
ATOM 1529 C C . LEU A 1 209 ? -16.802 -1.095 22.869 1.00 36.93 203 LEU A C 1
ATOM 1530 O O . LEU A 1 209 ? -17.161 -2.260 22.872 1.00 37.35 203 LEU A O 1
ATOM 1535 N N . MET A 1 210 ? -15.564 -0.737 22.560 1.00 39.42 204 MET A N 1
ATOM 1536 C CA . MET A 1 210 ? -14.554 -1.714 22.208 1.00 42.68 204 MET A CA 1
ATOM 1537 C C . MET A 1 210 ? -14.208 -2.599 23.409 1.00 45.37 204 MET A C 1
ATOM 1538 O O . MET A 1 210 ? -14.091 -3.803 23.264 1.00 47.34 204 MET A O 1
ATOM 1543 N N . ARG A 1 211 ? -14.089 -2.006 24.591 1.00 46.75 205 ARG A N 1
ATOM 1544 C CA . ARG A 1 211 ? -13.738 -2.733 25.819 1.00 49.98 205 ARG A CA 1
ATOM 1545 C C . ARG A 1 211 ? -14.865 -3.581 26.445 1.00 49.96 205 ARG A C 1
ATOM 1546 O O . ARG A 1 211 ? -14.627 -4.338 27.405 1.00 51.85 205 ARG A O 1
ATOM 1554 N N . MET A 1 212 ? -16.093 -3.454 25.962 1.00 47.94 206 MET A N 1
ATOM 1555 C CA . MET A 1 212 ? -17.131 -4.287 26.529 1.00 48.65 206 MET A CA 1
ATOM 1556 C C . MET A 1 212 ? -17.242 -5.622 25.792 1.00 49.53 206 MET A C 1
ATOM 1557 O O . MET A 1 212 ? -17.914 -6.545 26.263 1.00 50.06 206 MET A O 1
ATOM 1562 N N . LEU A 1 213 ? -16.523 -5.750 24.683 1.00 50.52 207 LEU A N 1
ATOM 1563 C CA . LEU A 1 213 ? -16.467 -7.014 23.950 1.00 52.80 207 LEU A CA 1
ATOM 1564 C C . LEU A 1 213 ? -15.778 -8.123 24.772 1.00 56.26 207 LEU A C 1
ATOM 1565 O O . LEU A 1 213 ? -16.355 -9.181 24.996 1.00 57.80 207 LEU A O 1
ATOM 1570 N N . ASP A 1 214 ? -14.562 -7.868 25.237 1.00 58.74 208 ASP A N 1
ATOM 1571 C CA . ASP A 1 214 ? -13.929 -8.673 26.299 1.00 62.05 208 ASP A CA 1
ATOM 1572 C C . ASP A 1 214 ? -14.613 -10.019 26.563 1.00 62.98 208 ASP A C 1
ATOM 1573 O O . ASP A 1 214 ? -15.357 -10.162 27.533 1.00 62.71 208 ASP A O 1
ATOM 1578 N N . ASN A 1 218 ? -21.870 -13.929 22.768 1.00 47.69 212 ASN A N 1
ATOM 1579 C CA . ASN A 1 218 ? -21.332 -13.551 21.460 1.00 47.79 212 ASN A CA 1
ATOM 1580 C C . ASN A 1 218 ? -22.187 -12.567 20.662 1.00 45.36 212 ASN A C 1
ATOM 1581 O O . ASN A 1 218 ? -21.663 -11.908 19.787 1.00 45.04 212 ASN A O 1
ATOM 1586 N N . PRO A 1 219 ? -23.498 -12.457 20.951 1.00 44.51 213 PRO A N 1
ATOM 1587 C CA . PRO A 1 219 ? -24.267 -11.484 20.190 1.00 42.42 213 PRO A CA 1
ATOM 1588 C C . PRO A 1 219 ? -24.313 -10.146 20.921 1.00 39.40 213 PRO A C 1
ATOM 1589 O O . PRO A 1 219 ? -24.495 -10.079 22.144 1.00 38.53 213 PRO A O 1
ATOM 1593 N N . LEU A 1 220 ? -24.118 -9.091 20.158 1.00 37.47 214 LEU A N 1
ATOM 1594 C CA . LEU A 1 220 ? -24.273 -7.754 20.658 1.00 35.57 214 LEU A CA 1
ATOM 1595 C C . LEU A 1 220 ? -25.537 -7.268 19.963 1.00 35.31 214 LEU A C 1
ATOM 1596 O O . LEU A 1 220 ? -25.750 -7.580 18.785 1.00 36.80 214 LEU A O 1
ATOM 1601 N N . ARG A 1 221 ? -26.415 -6.594 20.702 1.00 34.02 215 ARG A N 1
ATOM 1602 C CA . ARG A 1 221 ? -27.594 -5.985 20.111 1.00 33.91 215 ARG A CA 1
ATOM 1603 C C . ARG A 1 221 ? -27.359 -4.486 20.044 1.00 31.81 215 ARG A C 1
ATOM 1604 O O . ARG A 1 221 ? -27.047 -3.836 21.049 1.00 29.74 215 ARG A O 1
ATOM 1612 N N . VAL A 1 222 ? -27.480 -3.947 18.841 1.00 31.81 216 VAL A N 1
ATOM 1613 C CA . VAL A 1 222 ? -27.261 -2.536 18.626 1.00 30.32 216 VAL A CA 1
ATOM 1614 C C . VAL A 1 222 ? -28.577 -1.882 18.235 1.00 31.28 216 VAL A C 1
ATOM 1615 O O . VAL A 1 222 ? -29.334 -2.424 17.454 1.00 33.53 216 VAL A O 1
ATOM 1619 N N . GLN A 1 223 ? -28.842 -0.726 18.824 1.00 30.37 217 GLN A N 1
ATOM 1620 C CA . GLN A 1 223 ? -29.970 0.099 18.489 1.00 31.05 217 GLN A CA 1
ATOM 1621 C C . GLN A 1 223 ? -29.401 1.467 18.125 1.00 29.84 217 GLN A C 1
ATOM 1622 O O . GLN A 1 223 ? -28.526 1.969 18.817 1.00 28.67 217 GLN A O 1
ATOM 1628 N N . ILE A 1 224 ? -29.873 2.060 17.035 1.00 28.80 218 ILE A N 1
ATOM 1629 C CA . ILE A 1 224 ? -29.388 3.384 16.617 1.00 28.54 218 ILE A CA 1
ATOM 1630 C C . ILE A 1 224 ? -30.537 4.333 16.330 1.00 29.28 218 ILE A C 1
ATOM 1631 O O . ILE A 1 224 ? -31.380 4.050 15.489 1.00 30.10 218 ILE A O 1
ATOM 1636 N N . GLY A 1 225 ? -30.577 5.444 17.062 1.00 29.10 219 GLY A N 1
ATOM 1637 C CA . GLY A 1 225 ? -31.536 6.525 16.815 1.00 29.94 219 GLY A CA 1
ATOM 1638 C C . GLY A 1 225 ? -30.849 7.609 16.014 1.00 30.10 219 GLY A C 1
ATOM 1639 O O . GLY A 1 225 ? -29.800 7.375 15.415 1.00 29.60 219 GLY A O 1
ATOM 1640 N N . SER A 1 226 ? -31.422 8.803 15.995 1.00 31.24 220 SER A N 1
ATOM 1641 C CA . SER A 1 226 ? -30.864 9.887 15.180 1.00 32.12 220 SER A CA 1
ATOM 1642 C C . SER A 1 226 ? -29.740 10.670 15.895 1.00 31.34 220 SER A C 1
ATOM 1643 O O . SER A 1 226 ? -28.972 11.385 15.260 1.00 31.64 220 SER A O 1
ATOM 1646 N N . ASN A 1 227 ? -29.673 10.543 17.218 1.00 30.59 221 ASN A N 1
ATOM 1647 C CA . ASN A 1 227 ? -28.668 11.213 18.035 1.00 29.96 221 ASN A CA 1
ATOM 1648 C C . ASN A 1 227 ? -28.178 10.305 19.156 1.00 28.06 221 ASN A C 1
ATOM 1649 O O . ASN A 1 227 ? -27.705 10.798 20.166 1.00 27.98 221 ASN A O 1
ATOM 1654 N N . ASN A 1 228 ? -28.272 8.993 18.969 1.00 26.65 222 ASN A N 1
ATOM 1655 C CA . ASN A 1 228 ? -27.932 8.038 20.018 1.00 25.20 222 ASN A CA 1
ATOM 1656 C C . ASN A 1 228 ? -27.599 6.659 19.461 1.00 23.99 222 ASN A C 1
ATOM 1657 O O . ASN A 1 228 ? -28.127 6.248 18.422 1.00 23.40 222 ASN A O 1
ATOM 1662 N N . ILE A 1 229 ? -26.687 5.972 20.136 1.00 22.45 223 ILE A N 1
ATOM 1663 C CA . ILE A 1 229 ? -26.395 4.589 19.820 1.00 21.81 223 ILE A CA 1
ATOM 1664 C C . ILE A 1 229 ? -26.381 3.798 21.129 1.00 22.02 223 ILE A C 1
ATOM 1665 O O . ILE A 1 229 ? -25.927 4.287 22.173 1.00 21.36 223 ILE A O 1
ATOM 1670 N N . ARG A 1 230 ? -26.923 2.591 21.091 1.00 22.52 224 ARG A N 1
ATOM 1671 C CA . ARG A 1 230 ? -26.926 1.748 22.269 1.00 22.51 224 ARG A CA 1
ATOM 1672 C C . ARG A 1 230 ? -26.411 0.364 21.919 1.00 22.71 224 ARG A C 1
ATOM 1673 O O . ARG A 1 230 ? -26.691 -0.150 20.840 1.00 23.34 224 ARG A O 1
ATOM 1681 N N . ALA A 1 231 ? -25.638 -0.229 22.818 1.00 22.47 225 ALA A N 1
ATOM 1682 C CA . ALA A 1 231 ? -25.136 -1.557 22.615 1.00 22.64 225 ALA A CA 1
ATOM 1683 C C . ALA A 1 231 ? -25.496 -2.355 23.829 1.00 23.68 225 ALA A C 1
ATOM 1684 O O . ALA A 1 231 ? -25.147 -1.963 24.937 1.00 22.64 225 ALA A O 1
ATOM 1686 N N . HIS A 1 232 ? -26.207 -3.467 23.625 1.00 25.63 226 HIS A N 1
ATOM 1687 C CA . HIS A 1 232 ? -26.467 -4.420 24.709 1.00 26.91 226 HIS A CA 1
ATOM 1688 C C . HIS A 1 232 ? -25.515 -5.567 24.521 1.00 28.32 226 HIS A C 1
ATOM 1689 O O . HIS A 1 232 ? -25.452 -6.120 23.427 1.00 28.89 226 HIS A O 1
ATOM 1696 N N . VAL A 1 233 ? -24.779 -5.919 25.576 1.00 29.41 227 VAL A N 1
ATOM 1697 C CA . VAL A 1 233 ? -23.802 -7.005 25.534 1.00 30.62 227 VAL A CA 1
ATOM 1698 C C . VAL A 1 233 ? -23.831 -7.741 26.855 1.00 32.31 227 VAL A C 1
ATOM 1699 O O . VAL A 1 233 ? -23.400 -7.200 27.877 1.00 31.53 227 VAL A O 1
ATOM 1703 N N . GLY A 1 234 ? -24.332 -8.976 26.832 1.00 34.39 228 GLY A N 1
ATOM 1704 C CA . GLY A 1 234 ? -24.526 -9.729 28.055 1.00 35.87 228 GLY A CA 1
ATOM 1705 C C . GLY A 1 234 ? -25.296 -8.852 29.016 1.00 35.38 228 GLY A C 1
ATOM 1706 O O . GLY A 1 234 ? -26.327 -8.282 28.644 1.00 35.48 228 GLY A O 1
ATOM 1707 N N . ASP A 1 235 ? -24.771 -8.697 30.226 1.00 35.63 229 ASP A N 1
ATOM 1708 C CA . ASP A 1 235 ? -25.450 -7.950 31.274 1.00 35.68 229 ASP A CA 1
ATOM 1709 C C . ASP A 1 235 ? -25.109 -6.440 31.257 1.00 33.90 229 ASP A C 1
ATOM 1710 O O . ASP A 1 235 ? -25.242 -5.766 32.272 1.00 33.80 229 ASP A O 1
ATOM 1715 N N . PHE A 1 236 ? -24.720 -5.912 30.096 1.00 32.51 230 PHE A N 1
ATOM 1716 C CA . PHE A 1 236 ? -24.284 -4.525 29.969 1.00 31.24 230 PHE A CA 1
ATOM 1717 C C . PHE A 1 236 ? -25.034 -3.762 28.896 1.00 30.38 230 PHE A C 1
ATOM 1718 O O . PHE A 1 236 ? -25.310 -4.277 27.816 1.00 30.66 230 PHE A O 1
ATOM 1726 N N . ILE A 1 237 ? -25.372 -2.526 29.209 1.00 29.69 231 ILE A N 1
ATOM 1727 C CA . ILE A 1 237 ? -26.041 -1.680 28.261 1.00 29.20 231 ILE A CA 1
ATOM 1728 C C . ILE A 1 237 ? -25.221 -0.394 28.171 1.00 28.42 231 ILE A C 1
ATOM 1729 O O . ILE A 1 237 ? -25.083 0.344 29.146 1.00 28.83 231 ILE A O 1
ATOM 1734 N N . PHE A 1 238 ? -24.630 -0.168 27.009 1.00 27.57 232 PHE A N 1
ATOM 1735 C CA . PHE A 1 238 ? -23.876 1.041 26.749 1.00 26.88 232 PHE A CA 1
ATOM 1736 C C . PHE A 1 238 ? -24.701 1.940 25.854 1.00 26.65 232 PHE A C 1
ATOM 1737 O O . PHE A 1 238 ? -25.375 1.462 24.965 1.00 26.67 232 PHE A O 1
ATOM 1745 N N . THR A 1 239 ? -24.659 3.240 26.117 1.00 26.65 233 THR A N 1
ATOM 1746 C CA . THR A 1 239 ? -25.384 4.230 25.332 1.00 26.67 233 THR A CA 1
ATOM 1747 C C . THR A 1 239 ? -24.492 5.438 25.197 1.00 26.47 233 THR A C 1
ATOM 1748 O O . THR A 1 239 ? -23.743 5.762 26.113 1.00 27.04 233 THR A O 1
ATOM 1752 N N . SER A 1 240 ? -24.532 6.082 24.049 1.00 26.66 234 SER A N 1
ATOM 1753 C CA . SER A 1 240 ? -23.723 7.255 23.811 1.00 27.06 234 SER A CA 1
ATOM 1754 C C . SER A 1 240 ? -24.471 8.277 22.991 1.00 28.12 234 SER A C 1
ATOM 1755 O O . SER A 1 240 ? -25.355 7.927 22.221 1.00 28.46 234 SER A O 1
ATOM 1758 N N . LYS A 1 241 ? -24.090 9.542 23.143 1.00 28.93 235 LYS A N 1
ATOM 1759 C CA . LYS A 1 241 ? -24.531 10.563 22.213 1.00 30.27 235 LYS A CA 1
ATOM 1760 C C . LYS A 1 241 ? -23.791 10.309 20.911 1.00 29.66 235 LYS A C 1
ATOM 1761 O O . LYS A 1 241 ? -22.726 9.725 20.914 1.00 28.59 235 LYS A O 1
ATOM 1767 N N . LEU A 1 242 ? -24.366 10.737 19.804 1.00 30.53 236 LEU A N 1
ATOM 1768 C CA . LEU A 1 242 ? -23.642 10.788 18.555 1.00 30.69 236 LEU A CA 1
ATOM 1769 C C . LEU A 1 242 ? -23.048 12.186 18.335 1.00 32.06 236 LEU A C 1
ATOM 1770 O O . LEU A 1 242 ? -23.551 13.188 18.857 1.00 32.42 236 LEU A O 1
ATOM 1775 N N . VAL A 1 243 ? -21.948 12.230 17.582 1.00 32.71 237 VAL A N 1
ATOM 1776 C CA . VAL A 1 243 ? -21.314 13.481 17.187 1.00 34.45 237 VAL A CA 1
ATOM 1777 C C . VAL A 1 243 ? -22.141 14.123 16.076 1.00 36.95 237 VAL A C 1
ATOM 1778 O O . VAL A 1 243 ? -22.575 13.460 15.130 1.00 36.91 237 VAL A O 1
ATOM 1782 N N . ASP A 1 244 ? -22.355 15.422 16.208 1.00 39.40 238 ASP A N 1
ATOM 1783 C CA . ASP A 1 244 ? -23.061 16.189 15.199 1.00 42.35 238 ASP A CA 1
ATOM 1784 C C . ASP A 1 244 ? -22.167 16.437 13.984 1.00 43.00 238 ASP A C 1
ATOM 1785 O O . ASP A 1 244 ? -20.943 16.494 14.086 1.00 42.67 238 ASP A O 1
ATOM 1790 N N . GLY A 1 245 ? -22.777 16.548 12.820 1.00 44.39 239 GLY A N 1
ATOM 1791 C CA . GLY A 1 245 ? -22.041 16.913 11.621 1.00 45.80 239 GLY A CA 1
ATOM 1792 C C . GLY A 1 245 ? -22.089 15.870 10.526 1.00 45.52 239 GLY A C 1
ATOM 1793 O O . GLY A 1 245 ? -22.784 14.854 10.648 1.00 44.60 239 GLY A O 1
ATOM 1794 N N . ARG A 1 246 ? -21.341 16.130 9.453 1.00 46.83 240 ARG A N 1
ATOM 1795 C CA . ARG A 1 246 ? -21.312 15.248 8.289 1.00 46.86 240 ARG A CA 1
ATOM 1796 C C . ARG A 1 246 ? -19.930 14.709 7.950 1.00 45.36 240 ARG A C 1
ATOM 1797 O O . ARG A 1 246 ? -19.023 15.446 7.599 1.00 46.57 240 ARG A O 1
ATOM 1805 N N . PHE A 1 247 ? -19.806 13.393 8.052 1.00 42.94 241 PHE A N 1
ATOM 1806 C CA . PHE A 1 247 ? -18.538 12.708 7.881 1.00 41.15 241 PHE A CA 1
ATOM 1807 C C . PHE A 1 247 ? -18.193 12.701 6.394 1.00 42.35 241 PHE A C 1
ATOM 1808 O O . PHE A 1 247 ? -19.074 12.786 5.557 1.00 43.27 241 PHE A O 1
ATOM 1816 N N . PRO A 1 248 ? -16.904 12.616 6.064 1.00 46.48 242 PRO A N 1
ATOM 1817 C CA . PRO A 1 248 ? -16.554 12.474 4.648 1.00 46.01 242 PRO A CA 1
ATOM 1818 C C . PRO A 1 248 ? -17.014 11.153 4.014 1.00 45.21 242 PRO A C 1
ATOM 1819 O O . PRO A 1 248 ? -17.079 10.127 4.688 1.00 44.10 242 PRO A O 1
ATOM 1823 N N . ASP A 1 249 ? -17.310 11.204 2.716 1.00 46.13 243 ASP A N 1
ATOM 1824 C CA . ASP A 1 249 ? -17.678 10.028 1.911 1.00 45.82 243 ASP A CA 1
ATOM 1825 C C . ASP A 1 249 ? -16.437 9.211 1.543 1.00 44.20 243 ASP A C 1
ATOM 1826 O O . ASP A 1 249 ? -15.550 9.710 0.838 1.00 44.20 243 ASP A O 1
ATOM 1831 N N . TYR A 1 250 ? -16.383 7.953 1.984 1.00 43.30 244 TYR A N 1
ATOM 1832 C CA . TYR A 1 250 ? -15.238 7.078 1.666 1.00 41.73 244 TYR A CA 1
ATOM 1833 C C . TYR A 1 250 ? -15.208 6.705 0.172 1.00 42.02 244 TYR A C 1
ATOM 1834 O O . TYR A 1 250 ? -14.148 6.553 -0.414 1.00 41.09 244 TYR A O 1
ATOM 1843 N N . ARG A 1 251 ? -16.376 6.587 -0.449 1.00 43.46 245 ARG A N 1
ATOM 1844 C CA . ARG A 1 251 ? -16.461 6.268 -1.881 1.00 44.45 245 ARG A CA 1
ATOM 1845 C C . ARG A 1 251 ? -15.626 7.231 -2.725 1.00 45.03 245 ARG A C 1
ATOM 1846 O O . ARG A 1 251 ? -15.257 6.937 -3.867 1.00 45.82 245 ARG A O 1
ATOM 1854 N N . ARG A 1 252 ? -15.307 8.365 -2.123 1.00 45.01 246 ARG A N 1
ATOM 1855 C CA . ARG A 1 252 ? -14.787 9.515 -2.816 1.00 45.88 246 ARG A CA 1
ATOM 1856 C C . ARG A 1 252 ? -13.304 9.812 -2.526 1.00 44.74 246 ARG A C 1
ATOM 1857 O O . ARG A 1 252 ? -12.660 10.620 -3.202 1.00 45.37 246 ARG A O 1
ATOM 1865 N N . VAL A 1 253 ? -12.787 9.180 -1.486 1.00 42.78 247 VAL A N 1
ATOM 1866 C CA . VAL A 1 253 ? -11.383 9.240 -1.150 1.00 41.53 247 VAL A CA 1
ATOM 1867 C C . VAL A 1 253 ? -10.628 8.069 -1.796 1.00 40.52 247 VAL A C 1
ATOM 1868 O O . VAL A 1 253 ? -9.449 8.178 -2.100 1.00 40.18 247 VAL A O 1
ATOM 1872 N N . LEU A 1 254 ? -11.323 6.951 -2.003 1.00 40.34 248 LEU A N 1
ATOM 1873 C CA . LEU A 1 254 ? -10.734 5.761 -2.596 1.00 39.70 248 LEU A CA 1
ATOM 1874 C C . LEU A 1 254 ? -10.178 6.114 -3.967 1.00 40.71 248 LEU A C 1
ATOM 1875 O O . LEU A 1 254 ? -10.925 6.586 -4.820 1.00 42.31 248 LEU A O 1
ATOM 1880 N N . PRO A 1 255 ? -8.872 5.888 -4.187 1.00 40.06 249 PRO A N 1
ATOM 1881 C CA . PRO A 1 255 ? -8.268 6.172 -5.485 1.00 41.02 249 PRO A CA 1
ATOM 1882 C C . PRO A 1 255 ? -9.172 5.765 -6.639 1.00 42.69 249 PRO A C 1
ATOM 1883 O O . PRO A 1 255 ? -9.719 4.666 -6.631 1.00 42.15 249 PRO A O 1
ATOM 1887 N N . LYS A 1 256 ? -9.278 6.656 -7.626 1.00 45.03 250 LYS A N 1
ATOM 1888 C CA . LYS A 1 256 ? -10.278 6.580 -8.691 1.00 47.12 250 LYS A CA 1
ATOM 1889 C C . LYS A 1 256 ? -10.160 5.326 -9.555 1.00 47.58 250 LYS A C 1
ATOM 1890 O O . LYS A 1 256 ? -11.169 4.744 -9.936 1.00 48.54 250 LYS A O 1
ATOM 1896 N N . ASN A 1 257 ? -8.931 4.950 -9.890 1.00 47.39 251 ASN A N 1
ATOM 1897 C CA . ASN A 1 257 ? -8.643 3.649 -10.496 1.00 47.72 251 ASN A CA 1
ATOM 1898 C C . ASN A 1 257 ? -7.137 3.447 -10.498 1.00 46.92 251 ASN A C 1
ATOM 1899 O O . ASN A 1 257 ? -6.441 3.917 -11.405 1.00 48.06 251 ASN A O 1
ATOM 1904 N N . PRO A 1 258 ? -6.622 2.787 -9.450 1.00 45.08 252 PRO A N 1
ATOM 1905 C CA . PRO A 1 258 ? -5.198 2.513 -9.408 1.00 44.69 252 PRO A CA 1
ATOM 1906 C C . PRO A 1 258 ? -4.832 1.571 -10.536 1.00 46.19 252 PRO A C 1
ATOM 1907 O O . PRO A 1 258 ? -5.564 0.600 -10.783 1.00 47.51 252 PRO A O 1
ATOM 1911 N N . ASP A 1 259 ? -3.732 1.871 -11.227 1.00 46.77 253 ASP A N 1
ATOM 1912 C CA . ASP A 1 259 ? -3.232 1.010 -12.300 1.00 47.84 253 ASP A CA 1
ATOM 1913 C C . ASP A 1 259 ? -2.087 0.088 -11.804 1.00 46.34 253 ASP A C 1
ATOM 1914 O O . ASP A 1 259 ? -1.786 -0.929 -12.425 1.00 47.67 253 ASP A O 1
ATOM 1919 N N . LYS A 1 260 ? -1.496 0.411 -10.662 1.00 43.78 254 LYS A N 1
ATOM 1920 C CA . LYS A 1 260 ? -0.270 -0.227 -10.251 1.00 42.56 254 LYS A CA 1
ATOM 1921 C C . LYS A 1 260 ? -0.412 -1.003 -8.940 1.00 40.96 254 LYS A C 1
ATOM 1922 O O . LYS A 1 260 ? -0.579 -0.402 -7.864 1.00 39.41 254 LYS A O 1
ATOM 1928 N N . HIS A 1 261 ? -0.339 -2.338 -9.058 1.00 40.99 255 HIS A N 1
ATOM 1929 C CA . HIS A 1 261 ? -0.530 -3.271 -7.941 1.00 40.21 255 HIS A CA 1
ATOM 1930 C C . HIS A 1 261 ? 0.752 -3.998 -7.504 1.00 39.12 255 HIS A C 1
ATOM 1931 O O . HIS A 1 261 ? 1.372 -4.725 -8.266 1.00 40.44 255 HIS A O 1
ATOM 1938 N N . LEU A 1 262 ? 1.094 -3.824 -6.240 1.00 37.15 256 LEU A N 1
ATOM 1939 C CA . LEU A 1 262 ? 2.295 -4.380 -5.651 1.00 36.02 256 LEU A CA 1
ATOM 1940 C C . LEU A 1 262 ? 1.904 -5.323 -4.523 1.00 35.15 256 LEU A C 1
ATOM 1941 O O . LEU A 1 262 ? 1.081 -4.972 -3.673 1.00 34.53 256 LEU A O 1
ATOM 1946 N N . GLU A 1 263 ? 2.494 -6.507 -4.504 1.00 34.96 257 GLU A N 1
ATOM 1947 C CA . GLU A 1 263 ? 2.272 -7.453 -3.419 1.00 34.60 257 GLU A CA 1
ATOM 1948 C C . GLU A 1 263 ? 3.583 -7.787 -2.722 1.00 33.44 257 GLU A C 1
ATOM 1949 O O . GLU A 1 263 ? 4.572 -8.040 -3.381 1.00 33.81 257 GLU A O 1
ATOM 1955 N N . ALA A 1 264 ? 3.550 -7.846 -1.395 1.00 32.10 258 ALA A N 1
ATOM 1956 C CA . ALA A 1 264 ? 4.700 -8.219 -0.599 1.00 31.66 258 ALA A CA 1
ATOM 1957 C C . ALA A 1 264 ? 4.251 -8.804 0.727 1.00 31.64 258 ALA A C 1
ATOM 1958 O O . ALA A 1 264 ? 3.070 -8.700 1.097 1.00 31.11 258 ALA A O 1
ATOM 1960 N N . GLY A 1 265 ? 5.203 -9.431 1.431 1.00 31.89 259 GLY A N 1
ATOM 1961 C CA . GLY A 1 265 ? 4.965 -9.998 2.766 1.00 32.05 259 GLY A CA 1
ATOM 1962 C C . GLY A 1 265 ? 4.678 -8.904 3.778 1.00 30.85 259 GLY A C 1
ATOM 1963 O O . GLY A 1 265 ? 5.419 -7.914 3.843 1.00 29.95 259 GLY A O 1
ATOM 1964 N N . CYS A 1 266 ? 3.596 -9.051 4.546 1.00 31.18 260 CYS A N 1
ATOM 1965 C CA . CYS A 1 266 ? 3.219 -8.029 5.531 1.00 30.71 260 CYS A CA 1
ATOM 1966 C C . CYS A 1 266 ? 4.361 -7.770 6.520 1.00 30.94 260 CYS A C 1
ATOM 1967 O O . CYS A 1 266 ? 4.750 -6.627 6.724 1.00 29.75 260 CYS A O 1
ATOM 1970 N N . ASP A 1 267 ? 4.929 -8.837 7.078 1.00 32.58 261 ASP A N 1
ATOM 1971 C CA . ASP A 1 267 ? 5.970 -8.712 8.095 1.00 33.36 261 ASP A CA 1
ATOM 1972 C C . ASP A 1 267 ? 7.259 -8.147 7.520 1.00 32.03 261 ASP A C 1
ATOM 1973 O O . ASP A 1 267 ? 7.890 -7.280 8.148 1.00 31.21 261 ASP A O 1
ATOM 1978 N N . LEU A 1 268 ? 7.670 -8.637 6.349 1.00 31.73 262 LEU A N 1
ATOM 1979 C CA . LEU A 1 268 ? 8.908 -8.156 5.740 1.00 31.15 262 LEU A CA 1
ATOM 1980 C C . LEU A 1 268 ? 8.773 -6.675 5.385 1.00 29.96 262 LEU A C 1
ATOM 1981 O O . LEU A 1 268 ? 9.731 -5.910 5.465 1.00 29.27 262 LEU A O 1
ATOM 1986 N N . LEU A 1 269 ? 7.569 -6.264 5.018 1.00 29.54 263 LEU A N 1
ATOM 1987 C CA . LEU A 1 269 ? 7.344 -4.879 4.644 1.00 28.81 263 LEU A CA 1
ATOM 1988 C C . LEU A 1 269 ? 7.304 -3.984 5.892 1.00 28.24 263 LEU A C 1
ATOM 1989 O O . LEU A 1 269 ? 7.906 -2.906 5.917 1.00 27.77 263 LEU A O 1
ATOM 1994 N N . LYS A 1 270 ? 6.609 -4.452 6.922 1.00 28.32 264 LYS A N 1
ATOM 1995 C CA . LYS A 1 270 ? 6.536 -3.762 8.201 1.00 28.73 264 LYS A CA 1
ATOM 1996 C C . LYS A 1 270 ? 7.913 -3.458 8.779 1.00 28.12 264 LYS A C 1
ATOM 1997 O O . LYS A 1 270 ? 8.147 -2.406 9.352 1.00 27.97 264 LYS A O 1
ATOM 2003 N N . GLN A 1 271 ? 8.819 -4.397 8.600 1.00 28.17 265 GLN A N 1
ATOM 2004 C CA . GLN A 1 271 ? 10.118 -4.416 9.291 1.00 28.37 265 GLN A CA 1
ATOM 2005 C C . GLN A 1 271 ? 11.166 -3.613 8.555 1.00 26.66 265 GLN A C 1
ATOM 2006 O O . GLN A 1 271 ? 12.019 -2.970 9.153 1.00 25.81 265 GLN A O 1
ATOM 2012 N N . ALA A 1 272 ? 11.128 -3.733 7.235 1.00 26.24 266 ALA A N 1
ATOM 2013 C CA . ALA A 1 272 ? 11.833 -2.825 6.364 1.00 25.63 266 ALA A CA 1
ATOM 2014 C C . ALA A 1 272 ? 11.486 -1.378 6.759 1.00 25.19 266 ALA A C 1
ATOM 2015 O O . ALA A 1 272 ? 12.376 -0.551 6.975 1.00 24.75 266 ALA A O 1
ATOM 2017 N N . PHE A 1 273 ? 10.192 -1.085 6.868 1.00 25.41 267 PHE A N 1
ATOM 2018 C CA . PHE A 1 273 ? 9.746 0.272 7.178 1.00 25.51 267 PHE A CA 1
ATOM 2019 C C . PHE A 1 273 ? 10.106 0.666 8.596 1.00 25.49 267 PHE A C 1
ATOM 2020 O O . PHE A 1 273 ? 10.478 1.801 8.841 1.00 25.56 267 PHE A O 1
ATOM 2028 N N . ALA A 1 274 ? 9.990 -0.262 9.533 1.00 25.72 268 ALA A N 1
ATOM 2029 C CA . ALA A 1 274 ? 10.308 0.032 10.912 1.00 26.03 268 ALA A CA 1
ATOM 2030 C C . ALA A 1 274 ? 11.778 0.397 11.015 1.00 26.34 268 ALA A C 1
ATOM 2031 O O . ALA A 1 274 ? 12.144 1.313 11.753 1.00 27.07 268 ALA A O 1
ATOM 2033 N N . ARG A 1 275 ? 12.613 -0.296 10.249 1.00 26.23 269 ARG A N 1
ATOM 2034 C CA . ARG A 1 275 ? 14.044 -0.022 10.239 1.00 26.32 269 ARG A CA 1
ATOM 2035 C C . ARG A 1 275 ? 14.347 1.289 9.515 1.00 25.95 269 ARG A C 1
ATOM 2036 O O . ARG A 1 275 ? 15.094 2.109 10.013 1.00 26.70 269 ARG A O 1
ATOM 2044 N N . ALA A 1 276 ? 13.779 1.504 8.341 1.00 25.12 270 ALA A N 1
ATOM 2045 C CA . ALA A 1 276 ? 13.993 2.783 7.673 1.00 25.03 270 ALA A CA 1
ATOM 2046 C C . ALA A 1 276 ? 13.542 3.952 8.561 1.00 25.26 270 ALA A C 1
ATOM 2047 O O . ALA A 1 276 ? 14.221 4.986 8.626 1.00 25.20 270 ALA A O 1
ATOM 2049 N N . ALA A 1 277 ? 12.427 3.766 9.273 1.00 25.07 271 ALA A N 1
ATOM 2050 C CA . ALA A 1 277 ? 11.828 4.830 10.082 1.00 25.88 271 ALA A CA 1
ATOM 2051 C C . ALA A 1 277 ? 12.814 5.446 11.074 1.00 26.63 271 ALA A C 1
ATOM 2052 O O . ALA A 1 277 ? 12.743 6.639 11.396 1.00 26.78 271 ALA A O 1
ATOM 2054 N N . ILE A 1 278 ? 13.723 4.612 11.555 1.00 26.86 272 ILE A N 1
ATOM 2055 C CA . ILE A 1 278 ? 14.694 5.013 12.549 1.00 28.08 272 ILE A CA 1
ATOM 2056 C C . ILE A 1 278 ? 15.489 6.255 12.132 1.00 28.87 272 ILE A C 1
ATOM 2057 O O . ILE A 1 278 ? 15.729 7.139 12.973 1.00 29.95 272 ILE A O 1
ATOM 2062 N N . LEU A 1 279 ? 15.843 6.344 10.847 1.00 28.10 273 LEU A N 1
ATOM 2063 C CA . LEU A 1 279 ? 16.618 7.473 10.339 1.00 29.09 273 LEU A CA 1
ATOM 2064 C C . LEU A 1 279 ? 15.788 8.454 9.496 1.00 29.67 273 LEU A C 1
ATOM 2065 O O . LEU A 1 279 ? 16.336 9.193 8.673 1.00 30.06 273 LEU A O 1
ATOM 2070 N N . SER A 1 280 ? 14.473 8.470 9.695 1.00 29.70 274 SER A N 1
ATOM 2071 C CA . SER A 1 280 ? 13.638 9.473 9.063 1.00 30.36 274 SER A CA 1
ATOM 2072 C C . SER A 1 280 ? 13.497 10.656 10.007 1.00 31.93 274 SER A C 1
ATOM 2073 O O . SER A 1 280 ? 13.831 10.558 11.186 1.00 31.83 274 SER A O 1
ATOM 2076 N N . ASN A 1 281 ? 13.028 11.779 9.467 1.00 33.51 275 ASN A N 1
ATOM 2077 C CA . ASN A 1 281 ? 12.805 12.994 10.237 1.00 35.32 275 ASN A CA 1
ATOM 2078 C C . ASN A 1 281 ? 11.942 12.700 11.467 1.00 35.82 275 ASN A C 1
ATOM 2079 O O . ASN A 1 281 ? 10.905 12.068 11.346 1.00 35.08 275 ASN A O 1
ATOM 2084 N N . GLU A 1 282 ? 12.362 13.139 12.652 1.00 37.70 276 GLU A N 1
ATOM 2085 C CA . GLU A 1 282 ? 11.593 12.845 13.877 1.00 38.92 276 GLU A CA 1
ATOM 2086 C C . GLU A 1 282 ? 10.225 13.526 13.855 1.00 40.24 276 GLU A C 1
ATOM 2087 O O . GLU A 1 282 ? 9.235 12.962 14.322 1.00 40.06 276 GLU A O 1
ATOM 2093 N N . LYS A 1 283 ? 10.196 14.730 13.285 1.00 41.86 277 LYS A N 1
ATOM 2094 C CA . LYS A 1 283 ? 8.971 15.501 13.079 1.00 43.09 277 LYS A CA 1
ATOM 2095 C C . LYS A 1 283 ? 8.074 14.868 12.009 1.00 41.69 277 LYS A C 1
ATOM 2096 O O . LYS A 1 283 ? 6.949 14.460 12.284 1.00 42.21 277 LYS A O 1
ATOM 2102 N N . PHE A 1 284 ? 8.577 14.803 10.785 1.00 40.58 278 PHE A N 1
ATOM 2103 C CA . PHE A 1 284 ? 7.740 14.562 9.615 1.00 39.67 278 PHE A CA 1
ATOM 2104 C C . PHE A 1 284 ? 7.649 13.067 9.240 1.00 37.65 278 PHE A C 1
ATOM 2105 O O . PHE A 1 284 ? 6.606 12.615 8.740 1.00 37.18 278 PHE A O 1
ATOM 2113 N N . ARG A 1 285 ? 8.732 12.315 9.462 1.00 36.16 279 ARG A N 1
ATOM 2114 C CA . ARG A 1 285 ? 8.740 10.844 9.306 1.00 34.67 279 ARG A CA 1
ATOM 2115 C C . ARG A 1 285 ? 8.549 10.348 7.893 1.00 33.94 279 ARG A C 1
ATOM 2116 O O . ARG A 1 285 ? 7.806 9.375 7.663 1.00 32.85 279 ARG A O 1
ATOM 2124 N N . GLY A 1 286 ? 9.214 11.015 6.961 1.00 34.47 280 GLY A N 1
ATOM 2125 C CA . GLY A 1 286 ? 9.090 10.721 5.549 1.00 34.29 280 GLY A CA 1
ATOM 2126 C C . GLY A 1 286 ? 10.042 9.623 5.147 1.00 33.61 280 GLY A C 1
ATOM 2127 O O . GLY A 1 286 ? 11.226 9.646 5.526 1.00 34.19 280 GLY A O 1
ATOM 2128 N N . VAL A 1 287 ? 9.513 8.656 4.396 1.00 32.30 281 VAL A N 1
ATOM 2129 C CA . VAL A 1 287 ? 10.310 7.653 3.742 1.00 31.12 281 VAL A CA 1
ATOM 2130 C C . VAL A 1 287 ? 9.937 7.717 2.294 1.00 31.75 281 VAL A C 1
ATOM 2131 O O . VAL A 1 287 ? 8.874 8.189 1.929 1.00 31.88 281 VAL A O 1
ATOM 2135 N N . ARG A 1 288 ? 10.813 7.192 1.461 1.00 31.72 282 ARG A N 1
ATOM 2136 C CA . ARG A 1 288 ? 10.602 7.229 0.055 1.00 32.35 282 ARG A CA 1
ATOM 2137 C C . ARG A 1 288 ? 10.498 5.795 -0.440 1.00 31.13 282 ARG A C 1
ATOM 2138 O O . ARG A 1 288 ? 11.222 4.935 0.045 1.00 30.37 282 ARG A O 1
ATOM 2146 N N . LEU A 1 289 ? 9.554 5.544 -1.346 1.00 30.74 283 LEU A N 1
ATOM 2147 C CA . LEU A 1 289 ? 9.395 4.250 -1.958 1.00 30.61 283 LEU A CA 1
ATOM 2148 C C . LEU A 1 289 ? 9.768 4.357 -3.408 1.00 31.77 283 LEU A C 1
ATOM 2149 O O . LEU A 1 289 ? 9.252 5.219 -4.107 1.00 32.47 283 LEU A O 1
ATOM 2154 N N . TYR A 1 290 ? 10.670 3.493 -3.853 1.00 32.12 284 TYR A N 1
ATOM 2155 C CA . TYR A 1 290 ? 10.911 3.296 -5.281 1.00 34.07 284 TYR A CA 1
ATOM 2156 C C . TYR A 1 290 ? 10.283 1.980 -5.615 1.00 33.83 284 TYR A C 1
ATOM 2157 O O . TYR A 1 290 ? 10.617 0.973 -5.011 1.00 33.08 284 TYR A O 1
ATOM 2166 N N . VAL A 1 291 ? 9.317 1.979 -6.515 1.00 32.02 285 VAL A N 1
ATOM 2167 C CA . VAL A 1 291 ? 8.833 0.700 -7.048 1.00 32.40 285 VAL A CA 1
ATOM 2168 C C . VAL A 1 291 ? 9.399 0.450 -8.430 1.00 33.24 285 VAL A C 1
ATOM 2169 O O . VAL A 1 291 ? 9.409 1.354 -9.287 1.00 34.25 285 VAL A O 1
ATOM 2173 N N . SER A 1 292 ? 9.902 -0.765 -8.620 1.00 33.27 286 SER A N 1
ATOM 2174 C CA . SER A 1 292 ? 10.407 -1.207 -9.905 1.00 34.63 286 SER A CA 1
ATOM 2175 C C . SER A 1 292 ? 10.021 -2.668 -10.061 1.00 34.90 286 SER A C 1
ATOM 2176 O O . SER A 1 292 ? 9.588 -3.280 -9.093 1.00 34.31 286 SER A O 1
ATOM 2179 N N . GLU A 1 293 ? 10.174 -3.228 -11.261 1.00 36.08 287 GLU A N 1
ATOM 2180 C CA . GLU A 1 293 ? 9.817 -4.623 -11.500 1.00 36.55 287 GLU A CA 1
ATOM 2181 C C . GLU A 1 293 ? 10.291 -5.501 -10.338 1.00 35.50 287 GLU A C 1
ATOM 2182 O O . GLU A 1 293 ? 11.485 -5.662 -10.118 1.00 35.30 287 GLU A O 1
ATOM 2188 N N . ASN A 1 294 ? 9.329 -6.033 -9.586 1.00 34.86 288 ASN A N 1
ATOM 2189 C CA . ASN A 1 294 ? 9.563 -7.023 -8.504 1.00 34.61 288 ASN A CA 1
ATOM 2190 C C . ASN A 1 294 ? 10.486 -6.580 -7.349 1.00 33.37 288 ASN A C 1
ATOM 2191 O O . ASN A 1 294 ? 11.061 -7.411 -6.636 1.00 33.18 288 ASN A O 1
ATOM 2196 N N . GLN A 1 295 ? 10.576 -5.270 -7.143 1.00 32.23 289 GLN A N 1
ATOM 2197 C CA . GLN A 1 295 ? 11.447 -4.736 -6.140 1.00 31.28 289 GLN A CA 1
ATOM 2198 C C . GLN A 1 295 ? 10.895 -3.456 -5.520 1.00 30.38 289 GLN A C 1
ATOM 2199 O O . GLN A 1 295 ? 10.375 -2.597 -6.201 1.00 29.82 289 GLN A O 1
ATOM 2205 N N . LEU A 1 296 ? 11.022 -3.350 -4.202 1.00 29.84 290 LEU A N 1
ATOM 2206 C CA . LEU A 1 296 ? 10.709 -2.118 -3.494 1.00 29.18 290 LEU A CA 1
ATOM 2207 C C . LEU A 1 296 ? 11.934 -1.629 -2.752 1.00 28.75 290 LEU A C 1
ATOM 2208 O O . LEU A 1 296 ? 12.486 -2.357 -1.942 1.00 29.03 290 LEU A O 1
ATOM 2213 N N . LYS A 1 297 ? 12.359 -0.410 -3.054 1.00 28.72 291 LYS A N 1
ATOM 2214 C CA . LYS A 1 297 ? 13.414 0.254 -2.326 1.00 28.84 291 LYS A C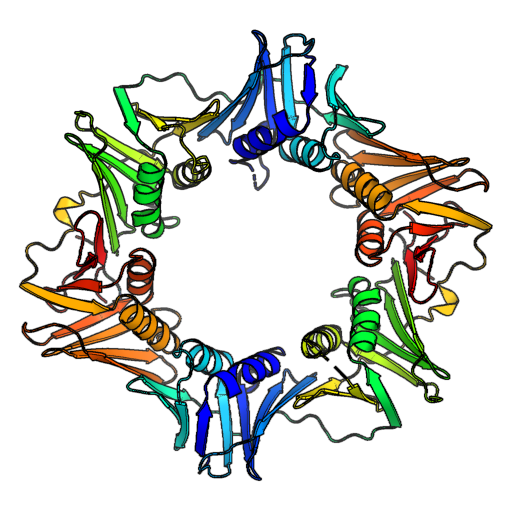A 1
ATOM 2215 C C . LYS A 1 297 ? 12.730 1.256 -1.417 1.00 27.98 291 LYS A C 1
ATOM 2216 O O . LYS A 1 297 ? 12.016 2.109 -1.899 1.00 28.35 291 LYS A O 1
ATOM 2222 N N . ILE A 1 298 ? 12.915 1.109 -0.109 1.00 26.92 292 ILE A N 1
ATOM 2223 C CA . ILE A 1 298 ? 12.496 2.101 0.868 1.00 26.59 292 ILE A CA 1
ATOM 2224 C C . ILE A 1 298 ? 13.730 2.868 1.315 1.00 26.89 292 ILE A C 1
ATOM 2225 O O . ILE A 1 298 ? 14.714 2.239 1.679 1.00 26.65 292 ILE A O 1
ATOM 2230 N N . THR A 1 299 ? 13.701 4.205 1.259 1.00 27.21 293 THR A N 1
ATOM 2231 C CA . THR A 1 299 ? 14.789 5.012 1.825 1.00 27.76 293 THR A CA 1
ATOM 2232 C C . THR A 1 299 ? 14.299 6.046 2.841 1.00 27.90 293 THR A C 1
ATOM 2233 O O . THR A 1 299 ? 13.150 6.461 2.820 1.00 27.70 293 THR A O 1
ATOM 2237 N N . ALA A 1 300 ? 15.187 6.434 3.750 1.00 28.22 294 ALA A N 1
ATOM 2238 C CA . ALA A 1 300 ? 14.901 7.502 4.701 1.00 28.73 294 ALA A CA 1
ATOM 2239 C C . ALA A 1 300 ? 16.145 8.327 4.905 1.00 29.78 294 ALA A C 1
ATOM 2240 O O . ALA A 1 300 ? 17.227 7.794 4.866 1.00 28.61 294 ALA A O 1
ATOM 2242 N N . ASN A 1 301 ? 15.978 9.636 5.101 1.00 31.66 295 ASN A N 1
ATOM 2243 C CA . ASN A 1 301 ? 17.080 10.483 5.567 1.00 33.89 295 ASN A CA 1
ATOM 2244 C C . ASN A 1 301 ? 16.609 11.552 6.542 1.00 34.50 295 ASN A C 1
ATOM 2245 O O . ASN A 1 301 ? 15.410 11.840 6.644 1.00 33.73 295 ASN A O 1
ATOM 2250 N N . ASN A 1 302 ? 17.551 12.112 7.294 1.00 35.77 296 ASN A N 1
ATOM 2251 C CA . ASN A 1 302 ? 17.194 13.112 8.303 1.00 36.74 296 ASN A CA 1
ATOM 2252 C C . ASN A 1 302 ? 18.086 14.333 8.233 1.00 39.24 296 ASN A C 1
ATOM 2253 O O . ASN A 1 302 ? 19.058 14.351 7.474 1.00 40.05 296 ASN A O 1
ATOM 2258 N N . PRO A 1 303 ? 17.751 15.376 9.002 1.00 41.25 297 PRO A N 1
ATOM 2259 C CA . PRO A 1 303 ? 18.658 16.547 9.088 1.00 43.93 297 PRO A CA 1
ATOM 2260 C C . PRO A 1 303 ? 20.089 16.221 9.506 1.00 44.69 297 PRO A C 1
ATOM 2261 O O . PRO A 1 303 ? 20.990 16.957 9.160 1.00 46.90 297 PRO A O 1
ATOM 2265 N N . GLU A 1 304 ? 20.285 15.122 10.228 1.00 43.77 298 GLU A N 1
ATOM 2266 C CA . GLU A 1 304 ? 21.628 14.634 10.593 1.00 44.71 298 GLU A CA 1
ATOM 2267 C C . GLU A 1 304 ? 22.466 14.127 9.388 1.00 44.20 298 GLU A C 1
ATOM 2268 O O . GLU A 1 304 ? 23.622 13.719 9.550 1.00 44.02 298 GLU A O 1
ATOM 2274 N N . GLN A 1 305 ? 21.864 14.114 8.197 1.00 43.52 299 GLN A N 1
ATOM 2275 C CA . GLN A 1 305 ? 22.468 13.503 7.002 1.00 43.16 299 GLN A CA 1
ATOM 2276 C C . GLN A 1 305 ? 22.625 11.970 7.118 1.00 40.69 299 GLN A C 1
ATOM 2277 O O . GLN A 1 305 ? 23.287 11.357 6.285 1.00 40.70 299 GLN A O 1
ATOM 2283 N N . GLU A 1 306 ? 22.016 11.358 8.133 1.00 38.47 300 GLU A N 1
ATOM 2284 C CA . GLU A 1 306 ? 22.006 9.907 8.252 1.00 36.60 300 GLU A CA 1
ATOM 2285 C C . GLU A 1 306 ? 21.055 9.353 7.205 1.00 35.02 300 GLU A C 1
ATOM 2286 O O . GLU A 1 306 ? 20.144 10.037 6.807 1.00 34.97 300 GLU A O 1
ATOM 2292 N N . GLU A 1 307 ? 21.270 8.129 6.738 1.00 34.32 301 GLU A N 1
ATOM 2293 C CA . GLU A 1 307 ? 20.265 7.466 5.879 1.00 33.37 301 GLU A CA 1
ATOM 2294 C C . GLU A 1 307 ? 20.236 5.961 5.955 1.00 31.85 301 GLU A C 1
ATOM 2295 O O . GLU A 1 307 ? 21.262 5.317 6.188 1.00 32.17 301 GLU A O 1
ATOM 2301 N N . ALA A 1 308 ? 19.035 5.431 5.735 1.00 30.48 302 ALA A N 1
ATOM 2302 C CA . ALA A 1 308 ? 18.749 4.003 5.762 1.00 29.59 302 ALA A CA 1
ATOM 2303 C C . ALA A 1 308 ? 18.242 3.627 4.383 1.00 29.43 302 ALA A C 1
ATOM 2304 O O . ALA A 1 308 ? 17.622 4.444 3.708 1.00 29.34 302 ALA A O 1
ATOM 2306 N N . GLU A 1 309 ? 18.505 2.390 3.971 1.00 29.18 303 GLU A N 1
ATOM 2307 C CA . GLU A 1 309 ? 18.049 1.893 2.677 1.00 28.89 303 GLU A CA 1
ATOM 2308 C C . GLU A 1 309 ? 17.746 0.426 2.799 1.00 27.63 303 GLU A C 1
ATOM 2309 O O . GLU A 1 309 ? 18.631 -0.335 3.184 1.00 27.36 303 GLU A O 1
ATOM 2315 N N . GLU A 1 310 ? 16.503 0.064 2.470 1.00 27.03 304 GLU A N 1
ATOM 2316 C CA . GLU A 1 310 ? 15.981 -1.310 2.506 1.00 26.88 304 GLU A CA 1
ATOM 2317 C C . GLU A 1 310 ? 15.495 -1.701 1.108 1.00 27.49 304 GLU A C 1
ATOM 2318 O O . GLU A 1 310 ? 14.730 -0.960 0.486 1.00 27.11 304 GLU A O 1
ATOM 2324 N N . ILE A 1 311 ? 15.935 -2.859 0.615 1.00 28.27 305 ILE A N 1
ATOM 2325 C CA . ILE A 1 311 ? 15.476 -3.400 -0.678 1.00 28.69 305 ILE A CA 1
ATOM 2326 C C . ILE A 1 311 ? 14.696 -4.663 -0.403 1.00 28.64 305 ILE A C 1
ATOM 2327 O O . ILE A 1 311 ? 15.191 -5.525 0.285 1.00 28.50 305 ILE A O 1
ATOM 2332 N N . LEU A 1 312 ? 13.493 -4.779 -0.954 1.00 29.41 306 LEU A N 1
ATOM 2333 C CA . LEU A 1 312 ? 12.688 -5.999 -0.810 1.00 30.09 306 LEU A CA 1
ATOM 2334 C C . LEU A 1 312 ? 12.287 -6.561 -2.150 1.00 30.73 306 LEU A C 1
ATOM 2335 O O . LEU A 1 312 ? 12.063 -5.796 -3.097 1.00 31.03 306 LEU A O 1
ATOM 2340 N N . ASP A 1 313 ? 12.202 -7.888 -2.224 1.00 31.32 307 ASP A N 1
ATOM 2341 C CA . ASP A 1 313 ? 11.493 -8.575 -3.321 1.00 32.21 307 ASP A CA 1
ATOM 2342 C C . ASP A 1 313 ? 9.988 -8.496 -3.095 1.00 31.69 307 ASP A C 1
ATOM 2343 O O . ASP A 1 313 ? 9.509 -8.792 -2.014 1.00 31.27 307 ASP A O 1
ATOM 2348 N N . VAL A 1 314 ? 9.252 -8.112 -4.125 1.00 32.11 308 VAL A N 1
ATOM 2349 C CA . VAL A 1 314 ? 7.791 -8.074 -4.081 1.00 32.03 308 VAL A CA 1
ATOM 2350 C C . VAL A 1 314 ? 7.289 -8.556 -5.430 1.00 32.82 308 VAL A C 1
ATOM 2351 O O . VAL A 1 314 ? 8.082 -8.783 -6.341 1.00 33.25 308 VAL A O 1
ATOM 2355 N N . THR A 1 315 ? 5.977 -8.684 -5.554 1.00 32.76 309 THR A N 1
ATOM 2356 C CA . THR A 1 315 ? 5.351 -8.957 -6.838 1.00 33.79 309 THR A CA 1
ATOM 2357 C C . THR A 1 315 ? 4.771 -7.647 -7.388 1.00 33.63 309 THR A C 1
ATOM 2358 O O . THR A 1 315 ? 3.736 -7.172 -6.919 1.00 33.10 309 THR A O 1
ATOM 2362 N N . TYR A 1 316 ? 5.457 -7.076 -8.371 1.00 33.80 310 TYR A N 1
ATOM 2363 C CA . TYR A 1 316 ? 4.997 -5.874 -9.048 1.00 34.46 310 TYR A CA 1
ATOM 2364 C C . TYR A 1 316 ? 5.448 -5.855 -10.513 1.00 35.72 310 TYR A C 1
ATOM 2365 O O . TYR A 1 316 ? 6.608 -6.087 -10.793 1.00 36.15 310 TYR A O 1
ATOM 2374 N N . SER A 1 317 ? 4.556 -5.567 -11.443 1.00 37.03 311 SER A N 1
ATOM 2375 C CA . SER A 1 317 ? 4.971 -5.425 -12.850 1.00 38.92 311 SER A CA 1
ATOM 2376 C C . SER A 1 317 ? 4.511 -4.136 -13.545 1.00 39.35 311 SER A C 1
ATOM 2377 O O . SER A 1 317 ? 4.681 -3.994 -14.745 1.00 41.09 311 SER A O 1
ATOM 2380 N N . GLY A 1 318 ? 3.958 -3.186 -12.803 1.00 38.85 312 GLY A N 1
ATOM 2381 C CA . GLY A 1 318 ? 3.562 -1.908 -13.388 1.00 39.39 312 GLY A CA 1
ATOM 2382 C C . GLY A 1 318 ? 4.764 -1.049 -13.771 1.00 39.78 312 GLY A C 1
ATOM 2383 O O . GLY A 1 318 ? 5.917 -1.504 -13.784 1.00 40.07 312 GLY A O 1
ATOM 2384 N N . ALA A 1 319 ? 4.491 0.210 -14.086 1.00 40.03 313 ALA A N 1
ATOM 2385 C CA . ALA A 1 319 ? 5.543 1.185 -14.364 1.00 39.92 313 ALA A CA 1
ATOM 2386 C C . ALA A 1 319 ? 6.283 1.549 -13.083 1.00 38.17 313 ALA A C 1
ATOM 2387 O O . ALA A 1 319 ? 5.786 1.333 -11.976 1.00 36.17 313 ALA A O 1
ATOM 2389 N N . GLU A 1 320 ? 7.464 2.126 -13.254 1.00 38.39 314 GLU A N 1
ATOM 2390 C CA . GLU A 1 320 ? 8.261 2.624 -12.146 1.00 37.60 314 GLU A CA 1
ATOM 2391 C C . GLU A 1 320 ? 7.754 3.952 -11.629 1.00 37.30 314 GLU A C 1
ATOM 2392 O O . GLU A 1 320 ? 7.246 4.775 -12.372 1.00 37.78 314 GLU A O 1
ATOM 2398 N N . MET A 1 321 ? 7.931 4.158 -10.334 1.00 36.44 315 MET A N 1
ATOM 2399 C CA . MET A 1 321 ? 7.551 5.419 -9.713 1.00 36.62 315 MET A CA 1
ATOM 2400 C C . MET A 1 321 ? 8.193 5.612 -8.348 1.00 35.25 315 MET A C 1
ATOM 2401 O O . MET A 1 321 ? 8.561 4.662 -7.659 1.00 33.63 315 MET A O 1
ATOM 2406 N N . GLU A 1 322 ? 8.307 6.875 -7.969 1.00 35.87 316 GLU A N 1
ATOM 2407 C CA . GLU A 1 322 ? 8.738 7.260 -6.630 1.00 35.29 316 GLU A CA 1
ATOM 2408 C C . GLU A 1 322 ? 7.534 7.831 -5.919 1.00 33.94 316 GLU A C 1
ATOM 2409 O O . GLU A 1 322 ? 6.673 8.431 -6.526 1.00 34.82 316 GLU A O 1
ATOM 2415 N N . ILE A 1 323 ? 7.459 7.622 -4.627 1.00 32.60 317 ILE A N 1
ATOM 2416 C CA . ILE A 1 323 ? 6.386 8.218 -3.849 1.00 32.02 317 ILE A CA 1
ATOM 2417 C C . ILE A 1 323 ? 6.891 8.270 -2.426 1.00 31.08 317 ILE A C 1
ATOM 2418 O O . ILE A 1 323 ? 7.598 7.359 -1.987 1.00 30.32 317 ILE A O 1
ATOM 2423 N N . GLY A 1 324 ? 6.559 9.349 -1.725 1.00 31.42 318 GLY A N 1
ATOM 2424 C CA . GLY A 1 324 ? 6.921 9.511 -0.313 1.00 30.57 318 GLY A CA 1
ATOM 2425 C C . GLY A 1 324 ? 5.712 9.344 0.564 1.00 29.69 318 GLY A C 1
ATOM 2426 O O . GLY A 1 324 ? 4.595 9.615 0.128 1.00 29.76 318 GLY A O 1
ATOM 2427 N N . PHE A 1 325 ? 5.953 8.918 1.803 1.00 29.02 319 PHE A N 1
ATOM 2428 C CA . PHE A 1 325 ? 4.905 8.679 2.792 1.00 28.75 319 PHE A CA 1
ATOM 2429 C C . PHE A 1 325 ? 5.329 9.025 4.201 1.00 28.55 319 PHE A C 1
ATOM 2430 O O . PHE A 1 325 ? 6.489 8.973 4.525 1.00 27.92 319 PHE A O 1
ATOM 2438 N N . ASN A 1 326 ? 4.366 9.414 5.031 1.00 28.92 320 ASN A N 1
ATOM 2439 C CA . ASN A 1 326 ? 4.582 9.452 6.456 1.00 28.99 320 ASN A CA 1
ATOM 2440 C C . ASN A 1 326 ? 4.663 7.986 6.882 1.00 28.06 320 ASN A C 1
ATOM 2441 O O . ASN A 1 326 ? 3.680 7.270 6.821 1.00 27.75 320 ASN A O 1
ATOM 2446 N N . VAL A 1 327 ? 5.849 7.548 7.303 1.00 27.75 321 VAL A N 1
ATOM 2447 C CA . VAL A 1 327 ? 6.069 6.142 7.598 1.00 26.66 321 VAL A CA 1
ATOM 2448 C C . VAL A 1 327 ? 5.176 5.664 8.728 1.00 26.57 321 VAL A C 1
ATOM 2449 O O . VAL A 1 327 ? 4.798 4.505 8.766 1.00 26.80 321 VAL A O 1
ATOM 2453 N N . SER A 1 328 ? 4.811 6.540 9.651 1.00 26.81 322 SER A N 1
ATOM 2454 C CA . SER A 1 328 ? 3.982 6.104 10.765 1.00 26.87 322 SER A CA 1
ATOM 2455 C C . SER A 1 328 ? 2.617 5.719 10.260 1.00 26.23 322 SER A C 1
ATOM 2456 O O . SER A 1 328 ? 2.035 4.765 10.758 1.00 26.37 322 SER A O 1
ATOM 2459 N N . TYR A 1 329 ? 2.102 6.464 9.291 1.00 25.60 323 TYR A N 1
ATOM 2460 C CA . TYR A 1 329 ? 0.799 6.141 8.723 1.00 25.66 323 TYR A CA 1
ATOM 2461 C C . TYR A 1 329 ? 0.837 4.742 8.101 1.00 24.55 323 TYR A C 1
ATOM 2462 O O . TYR A 1 329 ? -0.122 3.972 8.197 1.00 24.10 323 TYR A O 1
ATOM 2471 N N . VAL A 1 330 ? 1.950 4.436 7.449 1.00 23.81 324 VAL A N 1
ATOM 2472 C CA . VAL A 1 330 ? 2.129 3.154 6.805 1.00 23.59 324 VAL A CA 1
ATOM 2473 C C . VAL A 1 330 ? 2.250 2.052 7.859 1.00 23.55 324 VAL A C 1
ATOM 2474 O O . VAL A 1 330 ? 1.589 1.023 7.756 1.00 23.30 324 VAL A O 1
ATOM 2478 N N . LEU A 1 331 ? 3.056 2.284 8.894 1.00 23.64 325 LEU A N 1
ATOM 2479 C CA . LEU A 1 331 ? 3.243 1.299 9.962 1.00 23.73 325 LEU A CA 1
ATOM 2480 C C . LEU A 1 331 ? 1.948 0.987 10.742 1.00 24.11 325 LEU A C 1
ATOM 2481 O O . LEU A 1 331 ? 1.681 -0.183 11.120 1.00 24.14 325 LEU A O 1
ATOM 2486 N N . ASP A 1 332 ? 1.151 2.027 10.968 1.00 23.73 326 ASP A N 1
ATOM 2487 C CA . ASP A 1 332 ? -0.163 1.896 11.562 1.00 24.13 326 ASP A CA 1
ATOM 2488 C C . ASP A 1 332 ? -1.045 0.909 10.801 1.00 24.13 326 ASP A C 1
ATOM 2489 O O . ASP A 1 332 ? -1.665 0.026 11.418 1.00 24.20 326 ASP A O 1
ATOM 2494 N N . VAL A 1 333 ? -1.117 1.099 9.479 1.00 23.69 327 VAL A N 1
ATOM 2495 C CA . VAL A 1 333 ? -1.928 0.295 8.568 1.00 23.88 327 VAL A CA 1
ATOM 2496 C C . VAL A 1 333 ? -1.450 -1.121 8.610 1.00 24.90 327 VAL A C 1
ATOM 2497 O O . VAL A 1 333 ? -2.238 -2.030 8.837 1.00 25.86 327 VAL A O 1
ATOM 2501 N N . LEU A 1 334 ? -0.148 -1.303 8.407 1.00 25.17 328 LEU A N 1
ATOM 2502 C CA . LEU A 1 334 ? 0.444 -2.629 8.400 1.00 26.35 328 LEU A CA 1
ATOM 2503 C C . LEU A 1 334 ? 0.269 -3.333 9.757 1.00 27.96 328 LEU A C 1
ATOM 2504 O O . LEU A 1 334 ? -0.025 -4.531 9.781 1.00 28.40 328 LEU A O 1
ATOM 2509 N N . ASN A 1 335 ? 0.417 -2.591 10.864 1.00 28.64 329 ASN A N 1
ATOM 2510 C CA . ASN A 1 335 ? 0.169 -3.161 12.202 1.00 30.47 329 ASN A CA 1
ATOM 2511 C C . ASN A 1 335 ? -1.262 -3.638 12.385 1.00 31.43 329 ASN A C 1
ATOM 2512 O O . ASN A 1 335 ? -1.508 -4.596 13.114 1.00 32.67 329 ASN A O 1
ATOM 2517 N N . ALA A 1 336 ? -2.205 -2.948 11.757 1.00 31.06 330 ALA A N 1
ATOM 2518 C CA . ALA A 1 336 ? -3.611 -3.316 11.879 1.00 32.08 330 ALA A CA 1
ATOM 2519 C C . ALA A 1 336 ? -3.943 -4.510 10.985 1.00 32.99 330 ALA A C 1
ATOM 2520 O O . ALA A 1 336 ? -4.819 -5.283 11.320 1.00 33.94 330 ALA A O 1
ATOM 2522 N N . LEU A 1 337 ? -3.258 -4.636 9.841 1.00 33.28 331 LEU A N 1
ATOM 2523 C CA . LEU A 1 337 ? -3.483 -5.735 8.892 1.00 34.36 331 LEU A CA 1
ATOM 2524 C C . LEU A 1 337 ? -2.722 -6.971 9.345 1.00 35.30 331 LEU A C 1
ATOM 2525 O O . LEU A 1 337 ? -1.680 -7.322 8.800 1.00 35.70 331 LEU A O 1
ATOM 2530 N N . LYS A 1 338 ? -3.227 -7.645 10.347 1.00 36.97 332 LYS A N 1
ATOM 2531 C CA . LYS A 1 338 ? -2.479 -8.749 10.924 1.00 38.15 332 LYS A CA 1
ATOM 2532 C C . LYS A 1 338 ? -2.577 -9.962 9.995 1.00 38.31 332 LYS A C 1
ATOM 2533 O O . LYS A 1 338 ? -3.239 -10.949 10.325 1.00 39.89 332 LYS A O 1
ATOM 2539 N N . CYS A 1 339 ? -1.909 -9.867 8.839 1.00 36.47 333 CYS A N 1
ATOM 2540 C CA . CYS A 1 339 ? -2.076 -10.833 7.742 1.00 36.82 333 CYS A CA 1
ATOM 2541 C C . CYS A 1 339 ? -0.728 -11.222 7.115 1.00 35.83 333 CYS A C 1
ATOM 2542 O O . CYS A 1 339 ? 0.324 -10.798 7.592 1.00 35.18 333 CYS A O 1
ATOM 2545 N N . GLU A 1 340 ? -0.751 -12.054 6.076 1.00 36.07 334 GLU A N 1
ATOM 2546 C CA . GLU A 1 340 ? 0.492 -12.554 5.515 1.00 35.55 334 GLU A CA 1
ATOM 2547 C C . GLU A 1 340 ? 1.030 -11.738 4.375 1.00 33.12 334 GLU A C 1
ATOM 2548 O O . GLU A 1 340 ? 2.237 -11.548 4.276 1.00 31.79 334 GLU A O 1
ATOM 2554 N N . ASN A 1 341 ? 0.154 -11.320 3.475 1.00 32.50 335 ASN A N 1
ATOM 2555 C CA . ASN A 1 341 ? 0.576 -10.509 2.337 1.00 31.15 335 ASN A CA 1
ATOM 2556 C C . ASN A 1 341 ? -0.276 -9.260 2.212 1.00 30.40 335 ASN A C 1
ATOM 2557 O O . ASN A 1 341 ? -1.470 -9.257 2.554 1.00 31.18 335 ASN A O 1
ATOM 2562 N N . VAL A 1 342 ? 0.339 -8.191 1.741 1.00 29.15 336 VAL A N 1
ATOM 2563 C CA . VAL A 1 342 ? -0.371 -6.943 1.599 1.00 28.94 336 VAL A CA 1
ATOM 2564 C C . VAL A 1 342 ? -0.398 -6.517 0.148 1.00 29.20 336 VAL A C 1
ATOM 2565 O O . VAL A 1 342 ? 0.478 -6.866 -0.654 1.00 29.00 336 VAL A O 1
ATOM 2569 N N . ARG A 1 343 ? -1.412 -5.725 -0.154 1.00 29.80 337 ARG A N 1
ATOM 2570 C CA . ARG A 1 343 ? -1.660 -5.210 -1.475 1.00 30.56 337 ARG A CA 1
ATOM 2571 C C . ARG A 1 343 ? -1.560 -3.695 -1.460 1.00 29.47 337 ARG A C 1
ATOM 2572 O O . ARG A 1 343 ? -2.368 -3.028 -0.805 1.00 27.80 337 ARG A O 1
ATOM 2580 N N . MET A 1 344 ? -0.586 -3.161 -2.186 1.00 29.56 338 MET A N 1
ATOM 2581 C CA . MET A 1 344 ? -0.504 -1.727 -2.391 1.00 29.77 338 MET A CA 1
ATOM 2582 C C . MET A 1 344 ? -1.011 -1.366 -3.773 1.00 30.50 338 MET A C 1
ATOM 2583 O O . MET A 1 344 ? -0.565 -1.928 -4.775 1.00 30.88 338 MET A O 1
ATOM 2588 N N . MET A 1 345 ? -1.939 -0.413 -3.807 1.00 30.98 339 MET A N 1
ATOM 2589 C CA . MET A 1 345 ? -2.611 0.007 -5.020 1.00 32.14 339 MET A CA 1
ATOM 2590 C C . MET A 1 345 ? -2.251 1.460 -5.298 1.00 31.79 339 MET A C 1
ATOM 2591 O O . MET A 1 345 ? -2.757 2.358 -4.657 1.00 31.25 339 MET A O 1
ATOM 2596 N N . LEU A 1 346 ? -1.359 1.672 -6.260 1.00 32.16 340 LEU A N 1
ATOM 2597 C CA . LEU A 1 346 ? -0.803 2.985 -6.540 1.00 32.21 340 LEU A CA 1
ATOM 2598 C C . LEU A 1 346 ? -1.381 3.577 -7.820 1.00 33.58 340 LEU A C 1
ATOM 2599 O O . LEU A 1 346 ? -1.980 2.872 -8.623 1.00 34.03 340 LEU A O 1
ATOM 2604 N N . THR A 1 347 ? -1.197 4.883 -7.996 1.00 34.14 341 THR A N 1
ATOM 2605 C CA . THR A 1 347 ? -1.648 5.562 -9.201 1.00 35.88 341 THR A CA 1
ATOM 2606 C C . THR A 1 347 ? -0.528 6.417 -9.769 1.00 36.73 341 THR A C 1
ATOM 2607 O O . THR A 1 347 ? -0.073 6.195 -10.887 1.00 37.63 341 THR A O 1
ATOM 2611 N N . ASP A 1 348 ? -0.082 7.393 -8.991 1.00 36.58 342 ASP A N 1
ATOM 2612 C CA . ASP A 1 348 ? 1.076 8.197 -9.361 1.00 37.38 342 ASP A CA 1
ATOM 2613 C C . ASP A 1 348 ? 1.698 8.840 -8.113 1.00 36.49 342 ASP A C 1
ATOM 2614 O O . ASP A 1 348 ? 1.204 8.655 -7.011 1.00 35.86 342 ASP A O 1
ATOM 2619 N N . SER A 1 349 ? 2.768 9.600 -8.278 1.00 37.21 343 SER A N 1
ATOM 2620 C CA . SER A 1 349 ? 3.500 10.140 -7.128 1.00 36.96 343 SER A CA 1
ATOM 2621 C C . SER A 1 349 ? 2.774 11.259 -6.349 1.00 37.38 343 SER A C 1
ATOM 2622 O O . SER A 1 349 ? 3.210 11.631 -5.246 1.00 36.95 343 SER A O 1
ATOM 2625 N N . VAL A 1 350 ? 1.676 11.783 -6.901 1.00 38.08 344 VAL A N 1
ATOM 2626 C CA . VAL A 1 350 ? 0.920 12.849 -6.236 1.00 38.52 344 VAL A CA 1
ATOM 2627 C C . VAL A 1 350 ? -0.435 12.367 -5.725 1.00 37.97 344 VAL A C 1
ATOM 2628 O O . VAL A 1 350 ? -1.201 13.167 -5.195 1.00 39.08 344 VAL A O 1
ATOM 2632 N N . SER A 1 351 ? -0.726 11.075 -5.864 1.00 37.00 345 SER A N 1
ATOM 2633 C CA . SER A 1 351 ? -2.043 10.523 -5.520 1.00 36.10 345 SER A CA 1
ATOM 2634 C C . SER A 1 351 ? -1.920 9.559 -4.359 1.00 34.96 345 SER A C 1
ATOM 2635 O O . SER A 1 351 ? -0.850 8.979 -4.133 1.00 33.96 345 SER A O 1
ATOM 2638 N N . SER A 1 352 ? -3.035 9.345 -3.661 1.00 34.56 346 SER A N 1
ATOM 2639 C CA . SER A 1 352 ? -3.052 8.448 -2.519 1.00 33.50 346 SER A CA 1
ATOM 2640 C C . SER A 1 352 ? -2.838 7.022 -2.966 1.00 32.60 346 SER A C 1
ATOM 2641 O O . SER A 1 352 ? -2.927 6.715 -4.139 1.00 33.72 346 SER A O 1
ATOM 2644 N N . VAL A 1 353 ? -2.494 6.171 -2.011 1.00 31.46 347 VAL A N 1
ATOM 2645 C CA . VAL A 1 353 ? -2.362 4.753 -2.241 1.00 30.72 347 VAL A CA 1
ATOM 2646 C C . VAL A 1 353 ? -3.424 4.067 -1.441 1.00 30.27 347 VAL A C 1
ATOM 2647 O O . VAL A 1 353 ? -3.707 4.480 -0.325 1.00 29.87 347 VAL A O 1
ATOM 2651 N N . GLN A 1 354 ? -4.007 3.017 -2.013 1.00 30.12 348 GLN A N 1
ATOM 2652 C CA . GLN A 1 354 ? -4.888 2.142 -1.263 1.00 29.74 348 GLN A CA 1
ATOM 2653 C C . GLN A 1 354 ? -4.080 0.929 -0.822 1.00 28.78 348 GLN A C 1
ATOM 2654 O O . GLN A 1 354 ? -3.351 0.355 -1.618 1.00 28.50 348 GLN A O 1
ATOM 2660 N N . ILE A 1 355 ? -4.188 0.573 0.455 1.00 28.11 349 ILE A N 1
ATOM 2661 C CA . ILE A 1 355 ? -3.536 -0.611 0.994 1.00 27.67 349 ILE A CA 1
ATOM 2662 C C . ILE A 1 355 ? -4.614 -1.546 1.521 1.00 28.38 349 ILE A C 1
ATOM 2663 O O . ILE A 1 355 ? -5.602 -1.088 2.111 1.00 28.76 349 ILE A O 1
ATOM 2668 N N . GLU A 1 356 ? -4.427 -2.844 1.282 1.00 29.03 350 GLU A N 1
ATOM 2669 C CA . GLU A 1 356 ? -5.364 -3.894 1.704 1.00 30.14 350 GLU A CA 1
ATOM 2670 C C . GLU A 1 356 ? -4.620 -5.164 2.043 1.00 30.02 350 GLU A C 1
ATOM 2671 O O . GLU A 1 356 ? -3.516 -5.388 1.563 1.00 29.39 350 GLU A O 1
ATOM 2677 N N . ASP A 1 357 ? -5.242 -6.006 2.853 1.00 30.79 351 ASP A N 1
ATOM 2678 C CA . ASP A 1 357 ? -4.866 -7.408 2.925 1.00 31.54 351 ASP A CA 1
ATOM 2679 C C . ASP A 1 357 ? -5.056 -8.003 1.524 1.00 32.21 351 ASP A C 1
ATOM 2680 O O . ASP A 1 357 ? -6.115 -7.807 0.920 1.00 32.42 351 ASP A O 1
ATOM 2685 N N . ALA A 1 358 ? -4.047 -8.710 1.013 1.00 32.06 352 ALA A N 1
ATOM 2686 C CA . ALA A 1 358 ? -4.123 -9.293 -0.333 1.00 33.14 352 ALA A CA 1
ATOM 2687 C C . ALA A 1 358 ? -5.236 -10.342 -0.443 1.00 35.33 352 ALA A C 1
ATOM 2688 O O . ALA A 1 358 ? -5.816 -10.523 -1.528 1.00 36.53 352 ALA A O 1
ATOM 2690 N N . ALA A 1 359 ? -5.551 -11.014 0.665 1.00 36.34 353 ALA A N 1
ATOM 2691 C CA . ALA A 1 359 ? -6.521 -12.134 0.655 1.00 38.63 353 ALA A CA 1
ATOM 2692 C C . ALA A 1 359 ? -7.962 -11.730 0.989 1.00 39.57 353 ALA A C 1
ATOM 2693 O O . ALA A 1 359 ? -8.859 -12.564 0.938 1.00 41.60 353 ALA A O 1
ATOM 2695 N N . SER A 1 360 ? -8.193 -10.464 1.323 1.00 38.82 354 SER A N 1
ATOM 2696 C CA . SER A 1 360 ? -9.488 -10.032 1.853 1.00 39.64 354 SER A CA 1
ATOM 2697 C C . SER A 1 360 ? -9.778 -8.569 1.532 1.00 38.50 354 SER A C 1
ATOM 2698 O O . SER A 1 360 ? -8.948 -7.706 1.773 1.00 37.31 354 SER A O 1
ATOM 2701 N N . GLN A 1 361 ? -10.960 -8.284 1.005 1.00 39.70 355 GLN A N 1
ATOM 2702 C CA . GLN A 1 361 ? -11.326 -6.906 0.697 1.00 39.21 355 GLN A CA 1
ATOM 2703 C C . GLN A 1 361 ? -12.221 -6.257 1.767 1.00 39.39 355 GLN A C 1
ATOM 2704 O O . GLN A 1 361 ? -12.732 -5.158 1.549 1.00 39.36 355 GLN A O 1
ATOM 2710 N N . SER A 1 362 ? -12.361 -6.921 2.921 1.00 39.85 356 SER A N 1
ATOM 2711 C CA . SER A 1 362 ? -13.130 -6.427 4.070 1.00 39.91 356 SER A CA 1
ATOM 2712 C C . SER A 1 362 ? -12.742 -5.016 4.519 1.00 37.95 356 SER A C 1
ATOM 2713 O O . SER A 1 362 ? -13.605 -4.248 4.971 1.00 38.48 356 SER A O 1
ATOM 2716 N N . ALA A 1 363 ? -11.451 -4.696 4.431 1.00 35.32 357 ALA A N 1
ATOM 2717 C CA . ALA A 1 363 ? -10.938 -3.454 4.946 1.00 33.49 357 ALA A CA 1
ATOM 2718 C C . ALA A 1 363 ? -10.006 -2.808 3.929 1.00 32.11 357 ALA A C 1
ATOM 2719 O O . ALA A 1 363 ? -9.125 -3.464 3.389 1.00 32.55 357 ALA A O 1
ATOM 2721 N N . ALA A 1 364 ? -10.208 -1.525 3.656 1.00 31.10 358 ALA A N 1
ATOM 2722 C CA . ALA A 1 364 ? -9.301 -0.771 2.796 1.00 29.96 358 ALA A CA 1
ATOM 2723 C C . ALA A 1 364 ? -8.657 0.400 3.581 1.00 29.00 358 ALA A C 1
ATOM 2724 O O . ALA A 1 364 ? -9.244 0.921 4.536 1.00 28.80 358 ALA A O 1
ATOM 2726 N N . TYR A 1 365 ? -7.431 0.774 3.212 1.00 27.78 359 TYR A N 1
ATOM 2727 C CA . TYR A 1 365 ? -6.758 1.896 3.864 1.00 27.19 359 TYR A CA 1
ATOM 2728 C C . TYR A 1 365 ? -6.229 2.850 2.815 1.00 27.07 359 TYR A C 1
ATOM 2729 O O . TYR A 1 365 ? -5.587 2.436 1.846 1.00 26.86 359 TYR A O 1
ATOM 2738 N N . VAL A 1 366 ? -6.531 4.133 2.977 1.00 27.19 360 VAL A N 1
ATOM 2739 C CA . VAL A 1 366 ? -6.068 5.129 2.020 1.00 27.09 360 VAL A CA 1
ATOM 2740 C C . VAL A 1 366 ? -5.167 6.077 2.744 1.00 26.89 360 VAL A C 1
ATOM 2741 O O . VAL A 1 366 ? -5.551 6.617 3.774 1.00 27.67 360 VAL A O 1
ATOM 2745 N N . VAL A 1 367 ? -3.947 6.224 2.243 1.00 26.54 361 VAL A N 1
ATOM 2746 C CA . VAL A 1 367 ? -2.974 7.107 2.842 1.00 26.71 361 VAL A CA 1
ATOM 2747 C C . VAL A 1 367 ? -2.498 8.095 1.799 1.00 27.85 361 VAL A C 1
ATOM 2748 O O . VAL A 1 367 ? -2.248 7.746 0.646 1.00 27.24 361 VAL A O 1
ATOM 2752 N N . MET A 1 368 ? -2.391 9.340 2.223 1.00 29.54 362 MET A N 1
ATOM 2753 C CA . MET A 1 368 ? -2.089 10.440 1.329 1.00 31.43 362 MET A CA 1
ATOM 2754 C C . MET A 1 368 ? -0.551 10.588 1.285 1.00 31.29 362 MET A C 1
ATOM 2755 O O . MET A 1 368 ? 0.137 10.323 2.265 1.00 30.06 362 MET A O 1
ATOM 2760 N N . PRO A 1 369 ? 0.005 10.939 0.122 1.00 32.35 363 PRO A N 1
ATOM 2761 C CA . PRO A 1 369 ? 1.465 11.045 0.018 1.00 32.54 363 PRO A CA 1
ATOM 2762 C C . PRO A 1 369 ? 2.047 12.329 0.611 1.00 33.57 363 PRO A C 1
ATOM 2763 O O . PRO A 1 369 ? 1.308 13.282 0.864 1.00 34.25 363 PRO A O 1
ATOM 2767 N N . MET A 1 370 ? 3.367 12.330 0.819 1.00 34.09 364 MET A N 1
ATOM 2768 C CA . MET A 1 370 ? 4.148 13.538 1.185 1.00 35.29 364 MET A CA 1
ATOM 2769 C C . MET A 1 370 ? 4.911 14.047 -0.017 1.00 36.53 364 MET A C 1
ATOM 2770 O O . MET A 1 370 ? 5.763 13.320 -0.541 1.00 36.47 364 MET A O 1
ATOM 2775 N N . HIS B 1 6 ? 41.171 2.844 9.446 1.00 29.86 0 HIS B N 1
ATOM 2776 C CA . HIS B 1 6 ? 39.803 3.182 9.895 1.00 29.94 0 HIS B CA 1
ATOM 2777 C C . HIS B 1 6 ? 39.104 1.890 10.295 1.00 29.01 0 HIS B C 1
ATOM 2778 O O . HIS B 1 6 ? 39.379 0.788 9.785 1.00 29.97 0 HIS B O 1
ATOM 2785 N N . MET B 1 7 ? 38.196 2.057 11.235 1.00 37.68 1 MET B N 1
ATOM 2786 C CA . MET B 1 7 ? 37.627 0.977 12.005 1.00 34.42 1 MET B CA 1
ATOM 2787 C C . MET B 1 7 ? 36.708 0.111 11.167 1.00 32.54 1 MET B C 1
ATOM 2788 O O . MET B 1 7 ? 35.916 0.621 10.391 1.00 31.86 1 MET B O 1
ATOM 2793 N N . LYS B 1 8 ? 36.815 -1.204 11.344 1.00 31.09 2 LYS B N 1
ATOM 2794 C CA . LYS B 1 8 ? 35.965 -2.144 10.633 1.00 30.05 2 LYS B CA 1
ATOM 2795 C C . LYS B 1 8 ? 35.779 -3.405 11.454 1.00 29.07 2 LYS B C 1
ATOM 2796 O O . LYS B 1 8 ? 36.745 -3.920 12.034 1.00 29.93 2 LYS B O 1
ATOM 2802 N N . PHE B 1 9 ? 34.541 -3.902 11.497 1.00 27.46 3 PHE B N 1
ATOM 2803 C CA . PHE B 1 9 ? 34.248 -5.194 12.106 1.00 26.94 3 PHE B CA 1
ATOM 2804 C C . PHE B 1 9 ? 32.970 -5.815 11.529 1.00 26.68 3 PHE B C 1
ATOM 2805 O O . PHE B 1 9 ? 32.107 -5.121 11.011 1.00 26.09 3 PHE B O 1
ATOM 2813 N N . THR B 1 10 ? 32.876 -7.138 11.616 1.00 27.12 4 THR B N 1
ATOM 2814 C CA . THR B 1 10 ? 31.726 -7.865 11.106 1.00 27.43 4 THR B CA 1
ATOM 2815 C C . THR B 1 10 ? 31.355 -8.875 12.147 1.00 28.09 4 THR B C 1
ATOM 2816 O O . THR B 1 10 ? 32.191 -9.697 12.533 1.00 29.45 4 THR B O 1
ATOM 2820 N N . VAL B 1 11 ? 30.115 -8.798 12.621 1.00 27.62 5 VAL B N 1
ATOM 2821 C CA . VAL B 1 11 ? 29.713 -9.530 13.805 1.00 28.13 5 VAL B CA 1
ATOM 2822 C C . VAL B 1 11 ? 28.253 -9.981 13.681 1.00 28.59 5 VAL B C 1
ATOM 2823 O O . VAL B 1 11 ? 27.458 -9.321 13.006 1.00 28.37 5 VAL B O 1
ATOM 2827 N N . GLU B 1 12 ? 27.900 -11.096 14.315 1.00 29.71 6 GLU B N 1
ATOM 2828 C CA . GLU B 1 12 ? 26.494 -11.516 14.393 1.00 30.42 6 GLU B CA 1
ATOM 2829 C C . GLU B 1 12 ? 25.689 -10.528 15.240 1.00 28.80 6 GLU B C 1
ATOM 2830 O O . GLU B 1 12 ? 26.197 -9.945 16.168 1.00 28.12 6 GLU B O 1
ATOM 2836 N N . ARG B 1 13 ? 24.422 -10.364 14.910 1.00 29.12 7 ARG B N 1
ATOM 2837 C CA . ARG B 1 13 ? 23.518 -9.473 15.621 1.00 28.21 7 ARG B CA 1
ATOM 2838 C C . ARG B 1 13 ? 23.352 -9.864 17.085 1.00 28.57 7 ARG B C 1
ATOM 2839 O O . ARG B 1 13 ? 23.334 -9.003 17.958 1.00 27.96 7 ARG B O 1
ATOM 2847 N N . GLU B 1 14 ? 23.223 -11.151 17.358 1.00 30.25 8 GLU B N 1
ATOM 2848 C CA . GLU B 1 14 ? 23.038 -11.609 18.738 1.00 31.34 8 GLU B CA 1
ATOM 2849 C C . GLU B 1 14 ? 24.296 -11.395 19.616 1.00 31.15 8 GLU B C 1
ATOM 2850 O O . GLU B 1 14 ? 24.195 -11.355 20.829 1.00 31.65 8 GLU B O 1
ATOM 2856 N N . HIS B 1 15 ? 25.468 -11.242 19.003 1.00 31.02 9 HIS B N 1
ATOM 2857 C CA . HIS B 1 15 ? 26.659 -10.800 19.730 1.00 30.95 9 HIS B CA 1
ATOM 2858 C C . HIS B 1 15 ? 26.500 -9.355 20.242 1.00 29.71 9 HIS B C 1
ATOM 2859 O O . HIS B 1 15 ? 27.008 -9.026 21.303 1.00 29.94 9 HIS B O 1
ATOM 2866 N N . LEU B 1 16 ? 25.795 -8.501 19.489 1.00 28.75 10 LEU B N 1
ATOM 2867 C CA . LEU B 1 16 ? 25.673 -7.083 19.819 1.00 27.62 10 LEU B CA 1
ATOM 2868 C C . LEU B 1 16 ? 24.439 -6.687 20.626 1.00 27.73 10 LEU B C 1
ATOM 2869 O O . LEU B 1 16 ? 24.409 -5.613 21.231 1.00 27.68 10 LEU B O 1
ATOM 2874 N N . LEU B 1 17 ? 23.392 -7.492 20.604 1.00 28.33 11 LEU B N 1
ATOM 2875 C CA . LEU B 1 17 ? 22.145 -7.069 21.230 1.00 28.48 11 LEU B CA 1
ATOM 2876 C C . LEU B 1 17 ? 22.310 -6.787 22.723 1.00 28.68 11 LEU B C 1
ATOM 2877 O O . LEU B 1 17 ? 22.065 -5.667 23.191 1.00 28.55 11 LEU B O 1
ATOM 2882 N N . LYS B 1 18 ? 22.723 -7.798 23.472 1.00 29.14 12 LYS B N 1
ATOM 2883 C CA . LYS B 1 18 ? 22.785 -7.645 24.907 1.00 30.11 12 LYS B CA 1
ATOM 2884 C C . LYS B 1 18 ? 23.751 -6.519 25.349 1.00 29.24 12 LYS B C 1
ATOM 2885 O O . LYS B 1 18 ? 23.380 -5.720 26.203 1.00 29.74 12 LYS B O 1
ATOM 2891 N N . PRO B 1 19 ? 24.972 -6.447 24.774 1.00 28.23 13 PRO B N 1
ATOM 2892 C CA . PRO B 1 19 ? 25.896 -5.348 25.058 1.00 27.50 13 PRO B CA 1
ATOM 2893 C C . PRO B 1 19 ? 25.388 -3.945 24.705 1.00 26.63 13 PRO B C 1
ATOM 2894 O O . PRO B 1 19 ? 25.470 -3.034 25.537 1.00 26.44 13 PRO B O 1
ATOM 2898 N N . LEU B 1 20 ? 24.883 -3.763 23.480 1.00 25.78 14 LEU B N 1
ATOM 2899 C CA . LEU B 1 20 ? 24.329 -2.460 23.071 1.00 25.22 14 LEU B CA 1
ATOM 2900 C C . LEU B 1 20 ? 23.249 -2.044 24.040 1.00 26.35 14 LEU B C 1
ATOM 2901 O O . LEU B 1 20 ? 23.126 -0.861 24.367 1.00 26.71 14 LEU B O 1
ATOM 2906 N N . GLN B 1 21 ? 22.445 -3.013 24.471 1.00 27.36 15 GLN B N 1
ATOM 2907 C CA . GLN B 1 21 ? 21.376 -2.728 25.396 1.00 29.62 15 GLN B CA 1
ATOM 2908 C C . GLN B 1 21 ? 21.918 -2.257 26.741 1.00 30.90 15 GLN B C 1
ATOM 2909 O O . GLN B 1 21 ? 21.372 -1.332 27.333 1.00 32.33 15 GLN B O 1
ATOM 2915 N N . GLN B 1 22 ? 22.977 -2.903 27.227 1.00 31.74 16 GLN B N 1
ATOM 2916 C CA . GLN B 1 22 ? 23.507 -2.641 28.576 1.00 33.56 16 GLN B CA 1
ATOM 2917 C C . GLN B 1 22 ? 24.172 -1.304 28.663 1.00 33.48 16 GLN B C 1
ATOM 2918 O O . GLN B 1 22 ? 24.038 -0.620 29.664 1.00 34.87 16 GLN B O 1
ATOM 2924 N N . VAL B 1 23 ? 24.918 -0.956 27.617 1.00 32.27 17 VAL B N 1
ATOM 2925 C CA . VAL B 1 23 ? 25.682 0.280 27.597 1.00 32.60 17 VAL B CA 1
ATOM 2926 C C . VAL B 1 23 ? 24.797 1.475 27.249 1.00 33.53 17 VAL B C 1
ATOM 2927 O O . VAL B 1 23 ? 25.152 2.601 27.550 1.00 34.87 17 VAL B O 1
ATOM 2931 N N . SER B 1 24 ? 23.631 1.233 26.659 1.00 33.59 18 SER B N 1
ATOM 2932 C CA . SER B 1 24 ? 22.672 2.312 26.409 1.00 35.08 18 SER B CA 1
ATOM 2933 C C . SER B 1 24 ? 21.939 2.738 27.675 1.00 37.74 18 SER B C 1
ATOM 2934 O O . SER B 1 24 ? 21.194 3.716 27.658 1.00 39.11 18 SER B O 1
ATOM 2937 N N . GLY B 1 25 ? 22.184 2.026 28.777 1.00 39.64 19 GLY B N 1
ATOM 2938 C CA . GLY B 1 25 ? 21.629 2.358 30.096 1.00 42.40 19 GLY B CA 1
ATOM 2939 C C . GLY B 1 25 ? 21.413 3.804 30.514 1.00 44.85 19 GLY B C 1
ATOM 2940 O O . GLY B 1 25 ? 20.286 4.180 30.811 1.00 46.85 19 GLY B O 1
ATOM 2941 N N . PRO B 1 26 ? 22.488 4.614 30.588 1.00 74.17 20 PRO B N 1
ATOM 2942 C CA . PRO B 1 26 ? 22.421 6.001 31.090 1.00 72.29 20 PRO B CA 1
ATOM 2943 C C . PRO B 1 26 ? 21.669 6.922 30.154 1.00 69.61 20 PRO B C 1
ATOM 2944 O O . PRO B 1 26 ? 21.249 8.014 30.548 1.00 68.73 20 PRO B O 1
ATOM 2948 N N . LEU B 1 27 ? 21.539 6.481 28.909 1.00 68.80 21 LEU B N 1
ATOM 2949 C CA . LEU B 1 27 ? 20.722 7.153 27.927 1.00 67.50 21 LEU B CA 1
ATOM 2950 C C . LEU B 1 27 ? 19.295 6.650 28.109 1.00 70.96 21 LEU B C 1
ATOM 2951 O O . LEU B 1 27 ? 18.692 6.819 29.172 1.00 72.85 21 LEU B O 1
ATOM 2956 N N . ARG B 1 30 ? 15.509 15.397 27.898 1.00 56.39 24 ARG B N 1
ATOM 2957 C CA . ARG B 1 30 ? 16.243 14.137 27.816 1.00 55.97 24 ARG B CA 1
ATOM 2958 C C . ARG B 1 30 ? 17.607 14.259 27.073 1.00 53.84 24 ARG B C 1
ATOM 2959 O O . ARG B 1 30 ? 18.658 14.137 27.711 1.00 52.67 24 ARG B O 1
ATOM 2967 N N . PRO B 1 31 ? 17.605 14.527 25.748 1.00 53.79 25 PRO B N 1
ATOM 2968 C CA . PRO B 1 31 ? 18.871 14.637 25.019 1.00 52.20 25 PRO B CA 1
ATOM 2969 C C . PRO B 1 31 ? 19.499 16.014 25.142 1.00 51.24 25 PRO B C 1
ATOM 2970 O O . PRO B 1 31 ? 18.829 17.024 24.933 1.00 52.40 25 PRO B O 1
ATOM 2974 N N . THR B 1 32 ? 20.788 16.044 25.455 1.00 49.94 26 THR B N 1
ATOM 2975 C CA . THR B 1 32 ? 21.478 17.275 25.835 1.00 49.81 26 THR B CA 1
ATOM 2976 C C . THR B 1 32 ? 22.958 17.043 25.730 1.00 49.39 26 THR B C 1
ATOM 2977 O O . THR B 1 32 ? 23.490 16.208 26.468 1.00 49.03 26 THR B O 1
ATOM 2981 N N . LEU B 1 33 ? 23.626 17.800 24.868 1.00 50.17 27 LEU B N 1
ATOM 2982 C CA . LEU B 1 33 ? 25.009 17.520 24.481 1.00 50.59 27 LEU B CA 1
ATOM 2983 C C . LEU B 1 33 ? 25.037 16.250 23.610 1.00 49.76 27 LEU B C 1
ATOM 2984 O O . LEU B 1 33 ? 25.002 15.131 24.118 1.00 48.53 27 LEU B O 1
ATOM 2989 N N . PRO B 1 34 ? 25.097 16.436 22.291 1.00 51.16 28 PRO B N 1
ATOM 2990 C CA . PRO B 1 34 ? 24.982 15.347 21.339 1.00 50.99 28 PRO B CA 1
ATOM 2991 C C . PRO B 1 34 ? 25.916 14.166 21.621 1.00 49.53 28 PRO B C 1
ATOM 2992 O O . PRO B 1 34 ? 25.522 13.018 21.470 1.00 48.68 28 PRO B O 1
ATOM 2996 N N . ILE B 1 35 ? 27.139 14.450 22.039 1.00 28.77 29 ILE B N 1
ATOM 2997 C CA . ILE B 1 35 ? 28.110 13.401 22.286 1.00 27.90 29 ILE B CA 1
ATOM 2998 C C . ILE B 1 35 ? 27.598 12.413 23.339 1.00 27.01 29 ILE B C 1
ATOM 2999 O O . ILE B 1 35 ? 27.914 11.230 23.282 1.00 25.41 29 ILE B O 1
ATOM 3004 N N . LEU B 1 36 ? 26.787 12.885 24.274 1.00 27.68 30 LEU B N 1
ATOM 3005 C CA . LEU B 1 36 ? 26.289 12.015 25.329 1.00 27.63 30 LEU B CA 1
ATOM 3006 C C . LEU B 1 36 ? 25.202 11.051 24.848 1.00 27.34 30 LEU B C 1
ATOM 3007 O O . LEU B 1 36 ? 24.953 10.033 25.484 1.00 27.25 30 LEU B O 1
ATOM 3012 N N . GLY B 1 37 ? 24.552 11.373 23.740 1.00 27.60 31 GLY B N 1
ATOM 3013 C CA . GLY B 1 37 ? 23.665 10.425 23.084 1.00 27.33 31 GLY B CA 1
ATOM 3014 C C . GLY B 1 37 ? 24.415 9.425 22.219 1.00 26.39 31 GLY B C 1
ATOM 3015 O O . GLY B 1 37 ? 23.791 8.575 21.570 1.00 26.39 31 GLY B O 1
ATOM 3016 N N . ASN B 1 38 ? 25.746 9.532 22.154 1.00 25.81 32 ASN B N 1
ATOM 3017 C CA . ASN B 1 38 ? 26.534 8.596 21.359 1.00 24.71 32 ASN B CA 1
ATOM 3018 C C . ASN B 1 38 ? 27.202 7.560 22.212 1.00 24.26 32 ASN B C 1
ATOM 3019 O O . ASN B 1 38 ? 27.394 7.769 23.403 1.00 23.81 32 ASN B O 1
ATOM 3024 N N . LEU B 1 39 ? 27.508 6.424 21.584 1.00 24.14 33 LEU B N 1
ATOM 3025 C CA . LEU B 1 39 ? 28.327 5.368 22.167 1.00 24.46 33 LEU B CA 1
ATOM 3026 C C . LEU B 1 39 ? 29.701 5.431 21.533 1.00 24.53 33 LEU B C 1
ATOM 3027 O O . LEU B 1 39 ? 29.818 5.612 20.328 1.00 25.21 33 LEU B O 1
ATOM 3032 N N . LEU B 1 40 ? 30.731 5.262 22.340 1.00 24.89 34 LEU B N 1
ATOM 3033 C CA . LEU B 1 40 ? 32.101 5.168 21.851 1.00 25.36 34 LEU B CA 1
ATOM 3034 C C . LEU B 1 40 ? 32.352 3.728 21.423 1.00 25.07 34 LEU B C 1
ATOM 3035 O O . LEU B 1 40 ? 32.101 2.786 22.200 1.00 25.61 34 LEU B O 1
ATOM 3040 N N . LEU B 1 41 ? 32.844 3.567 20.199 1.00 24.58 35 LEU B N 1
ATOM 3041 C CA . LEU B 1 41 ? 33.146 2.263 19.636 1.00 24.30 35 LEU B CA 1
ATOM 3042 C C . LEU B 1 41 ? 34.654 2.145 19.424 1.00 24.97 35 LEU B C 1
ATOM 3043 O O . LEU B 1 41 ? 35.275 3.015 18.822 1.00 24.79 35 LEU B O 1
ATOM 3048 N N . GLN B 1 42 ? 35.226 1.047 19.892 1.00 25.21 36 GLN B N 1
ATOM 3049 C CA . GLN B 1 42 ? 36.638 0.854 19.820 1.00 26.80 36 GLN B CA 1
ATOM 3050 C C . GLN B 1 42 ? 36.964 -0.569 19.443 1.00 27.30 36 GLN B C 1
ATOM 3051 O O . GLN B 1 42 ? 36.648 -1.487 20.198 1.00 26.69 36 GLN B O 1
ATOM 3057 N N . VAL B 1 43 ? 37.608 -0.748 18.287 1.00 27.96 37 VAL B N 1
ATOM 3058 C CA . VAL B 1 43 ? 38.175 -2.041 17.921 1.00 28.46 37 VAL B CA 1
ATOM 3059 C C . VAL B 1 43 ? 39.664 -2.032 18.232 1.00 30.00 37 VAL B C 1
ATOM 3060 O O . VAL B 1 43 ? 40.415 -1.248 17.677 1.00 30.97 37 VAL B O 1
ATOM 3064 N N . ALA B 1 44 ? 40.084 -2.928 19.116 1.00 30.87 38 ALA B N 1
ATOM 3065 C CA . ALA B 1 44 ? 41.484 -3.060 19.494 1.00 32.29 38 ALA B CA 1
ATOM 3066 C C . ALA B 1 44 ? 41.695 -4.490 19.968 1.00 33.16 38 ALA B C 1
ATOM 3067 O O . ALA B 1 44 ? 40.765 -5.096 20.515 1.00 32.11 38 ALA B O 1
ATOM 3069 N N . ASP B 1 45 ? 42.876 -5.052 19.703 1.00 34.95 39 ASP B N 1
ATOM 3070 C CA . ASP B 1 45 ? 43.273 -6.327 20.316 1.00 36.35 39 ASP B CA 1
ATOM 3071 C C . ASP B 1 45 ? 42.203 -7.444 20.152 1.00 35.30 39 ASP B C 1
ATOM 3072 O O . ASP B 1 45 ? 41.893 -8.182 21.106 1.00 35.43 39 ASP B O 1
ATOM 3077 N N . GLY B 1 46 ? 41.635 -7.551 18.955 1.00 34.02 40 GLY B N 1
ATOM 3078 C CA . GLY B 1 46 ? 40.601 -8.552 18.680 1.00 33.49 40 GLY B CA 1
ATOM 3079 C C . GLY B 1 46 ? 39.311 -8.328 19.459 1.00 31.78 40 GLY B C 1
ATOM 3080 O O . GLY B 1 46 ? 38.548 -9.259 19.712 1.00 31.93 40 GLY B O 1
ATOM 3081 N N . THR B 1 47 ? 39.070 -7.084 19.849 1.00 30.28 41 THR B N 1
ATOM 3082 C CA . THR B 1 47 ? 37.967 -6.770 20.748 1.00 28.81 41 THR B CA 1
ATOM 3083 C C . THR B 1 47 ? 37.290 -5.475 20.337 1.00 27.38 41 THR B C 1
ATOM 3084 O O . THR B 1 47 ? 37.936 -4.497 19.975 1.00 27.58 41 THR B O 1
ATOM 3088 N N . LEU B 1 48 ? 35.975 -5.490 20.376 1.00 26.42 42 LEU B N 1
ATOM 3089 C CA . LEU B 1 48 ? 35.199 -4.273 20.219 1.00 25.46 42 LEU B CA 1
ATOM 3090 C C . LEU B 1 48 ? 34.776 -3.843 21.589 1.00 24.70 42 LEU B C 1
ATOM 3091 O O . LEU B 1 48 ? 34.238 -4.659 22.325 1.00 25.44 42 LEU B O 1
ATOM 3096 N N . SER B 1 49 ? 34.968 -2.575 21.915 1.00 23.97 43 SER B N 1
ATOM 3097 C CA . SER B 1 49 ? 34.462 -2.035 23.157 1.00 23.89 43 SER B CA 1
ATOM 3098 C C . SER B 1 49 ? 33.421 -1.008 22.833 1.00 23.12 43 SER B C 1
ATOM 3099 O O . SER B 1 49 ? 33.592 -0.235 21.915 1.00 22.40 43 SER B O 1
ATOM 3102 N N . LEU B 1 50 ? 32.350 -1.017 23.624 1.00 23.72 44 LEU B N 1
ATOM 3103 C CA . LEU B 1 50 ? 31.222 -0.094 23.530 1.00 23.41 44 LEU B CA 1
ATOM 3104 C C . LEU B 1 50 ? 31.126 0.647 24.850 1.00 22.92 44 LEU B C 1
ATOM 3105 O O . LEU B 1 50 ? 31.030 0.014 25.867 1.00 23.02 44 LEU B O 1
ATOM 3110 N N . THR B 1 51 ? 31.165 1.975 24.840 1.00 22.75 45 THR B N 1
ATOM 3111 C CA . THR B 1 51 ? 31.047 2.757 26.074 1.00 22.88 45 THR B CA 1
ATOM 3112 C C . THR B 1 51 ? 29.931 3.774 25.950 1.00 22.77 45 THR B C 1
ATOM 3113 O O . THR B 1 51 ? 29.865 4.467 24.957 1.00 22.78 45 THR B O 1
ATOM 3117 N N . GLY B 1 52 ? 29.056 3.834 26.956 1.00 23.01 46 GLY B N 1
ATOM 3118 C CA . GLY B 1 52 ? 28.035 4.879 27.081 1.00 23.45 46 GLY B CA 1
ATOM 3119 C C . GLY B 1 52 ? 28.314 5.676 28.348 1.00 24.00 46 GLY B C 1
ATOM 3120 O O . GLY B 1 52 ? 28.853 5.131 29.309 1.00 24.19 46 GLY B O 1
ATOM 3121 N N . THR B 1 53 ? 27.958 6.956 28.354 1.00 23.99 47 THR B N 1
ATOM 3122 C CA . THR B 1 53 ? 28.234 7.817 29.503 1.00 24.77 47 THR B CA 1
ATOM 3123 C C . THR B 1 53 ? 27.206 8.935 29.683 1.00 25.44 47 THR B C 1
ATOM 3124 O O . THR B 1 53 ? 26.598 9.368 28.716 1.00 24.96 47 THR B O 1
ATOM 3128 N N . ASP B 1 54 ? 26.995 9.365 30.933 1.00 26.81 48 ASP B N 1
ATOM 3129 C CA . ASP B 1 54 ? 26.267 10.625 31.233 1.00 28.14 48 ASP B CA 1
ATOM 3130 C C . ASP B 1 54 ? 27.154 11.679 31.916 1.00 29.14 48 ASP B C 1
ATOM 3131 O O . ASP B 1 54 ? 26.657 12.656 32.448 1.00 30.63 48 ASP B O 1
ATOM 3136 N N . LEU B 1 55 ? 28.464 11.494 31.838 1.00 29.22 49 LEU B N 1
ATOM 3137 C CA . LEU B 1 55 ? 29.465 12.284 32.587 1.00 30.99 49 LEU B CA 1
ATOM 3138 C C . LEU B 1 55 ? 29.619 11.863 34.047 1.00 32.33 49 LEU B C 1
ATOM 3139 O O . LEU B 1 55 ? 30.725 11.948 34.564 1.00 32.45 49 LEU B O 1
ATOM 3144 N N . GLU B 1 56 ? 28.528 11.443 34.708 1.00 33.82 50 GLU B N 1
ATOM 3145 C CA . GLU B 1 56 ? 28.586 10.960 36.098 1.00 35.43 50 GLU B CA 1
ATOM 3146 C C . GLU B 1 56 ? 29.036 9.493 36.196 1.00 34.57 50 GLU B C 1
ATOM 3147 O O . GLU B 1 56 ? 29.699 9.081 37.153 1.00 34.89 50 GLU B O 1
ATOM 3153 N N . MET B 1 57 ? 28.649 8.713 35.205 1.00 33.66 51 MET B N 1
ATOM 3154 C CA . MET B 1 57 ? 28.890 7.289 35.191 1.00 33.46 51 MET B CA 1
ATOM 3155 C C . MET B 1 57 ? 29.066 6.791 33.776 1.00 31.90 51 MET B C 1
ATOM 3156 O O . MET B 1 57 ? 28.689 7.458 32.787 1.00 30.85 51 MET B O 1
ATOM 3161 N N . GLU B 1 58 ? 29.647 5.611 33.667 1.00 31.23 52 GLU B N 1
ATOM 3162 C CA . GLU B 1 58 ? 29.895 5.063 32.356 1.00 30.64 52 GLU B CA 1
ATOM 3163 C C . GLU B 1 58 ? 29.860 3.564 32.433 1.00 30.59 52 GLU B C 1
ATOM 3164 O O . GLU B 1 58 ? 30.175 2.976 33.470 1.00 30.94 52 GLU B O 1
ATOM 3170 N N . MET B 1 59 ? 29.437 2.949 31.338 1.00 30.77 53 MET B N 1
ATOM 3171 C CA . MET B 1 59 ? 29.384 1.488 31.265 1.00 31.53 53 MET B CA 1
ATOM 3172 C C . MET B 1 59 ? 30.004 1.014 29.985 1.00 29.50 53 MET B C 1
ATOM 3173 O O . MET B 1 59 ? 29.667 1.503 28.913 1.00 27.83 53 MET B O 1
ATOM 3178 N N . VAL B 1 60 ? 30.931 0.069 30.146 1.00 29.03 54 VAL B N 1
ATOM 3179 C CA . VAL B 1 60 ? 31.801 -0.413 29.088 1.00 27.75 54 VAL B CA 1
ATOM 3180 C C . VAL B 1 60 ? 31.452 -1.879 28.852 1.00 27.75 54 VAL B C 1
ATOM 3181 O O . VAL B 1 60 ? 31.273 -2.645 29.803 1.00 28.21 54 VAL B O 1
ATOM 3185 N N . ALA B 1 61 ? 31.325 -2.266 27.586 1.00 26.59 55 ALA B N 1
ATOM 3186 C CA . ALA B 1 61 ? 31.065 -3.666 27.240 1.00 26.69 55 ALA B CA 1
ATOM 3187 C C . ALA B 1 61 ? 32.096 -4.131 26.233 1.00 26.60 55 ALA B C 1
ATOM 3188 O O . ALA B 1 61 ? 32.431 -3.394 25.336 1.00 26.06 55 ALA B O 1
ATOM 3190 N N . ARG B 1 62 ? 32.597 -5.353 26.377 1.00 27.56 56 ARG B N 1
ATOM 3191 C CA . ARG B 1 62 ? 33.563 -5.888 25.437 1.00 27.92 56 ARG B CA 1
ATOM 3192 C C . ARG B 1 62 ? 32.981 -7.088 24.693 1.00 27.87 56 ARG B C 1
ATOM 3193 O O . ARG B 1 62 ? 32.343 -7.966 25.303 1.00 28.48 56 ARG B O 1
ATOM 3201 N N . VAL B 1 63 ? 33.206 -7.116 23.381 1.00 26.93 57 VAL B N 1
ATOM 3202 C CA . VAL B 1 63 ? 32.775 -8.204 22.512 1.00 26.85 57 VAL B CA 1
ATOM 3203 C C . VAL B 1 63 ? 34.002 -8.761 21.782 1.00 27.65 57 VAL B C 1
ATOM 3204 O O . VAL B 1 63 ? 34.695 -8.023 21.077 1.00 27.09 57 VAL B O 1
ATOM 3208 N N . ALA B 1 64 ? 34.301 -10.040 21.974 1.00 28.85 58 ALA B N 1
ATOM 3209 C CA . ALA B 1 64 ? 35.387 -10.675 21.247 1.00 30.33 58 ALA B CA 1
ATOM 3210 C C . ALA B 1 64 ? 35.005 -10.688 19.780 1.00 30.47 58 ALA B C 1
ATOM 3211 O O . ALA B 1 64 ? 33.846 -10.929 19.455 1.00 30.58 58 ALA B O 1
ATOM 3213 N N . LEU B 1 65 ? 35.960 -10.390 18.902 1.00 31.26 59 LEU B N 1
ATOM 3214 C CA . LEU B 1 65 ? 35.722 -10.385 17.463 1.00 31.46 59 LEU B CA 1
ATOM 3215 C C . LEU B 1 65 ? 36.385 -11.609 16.863 1.00 33.62 59 LEU B C 1
ATOM 3216 O O . LEU B 1 65 ? 37.600 -11.740 16.927 1.00 34.85 59 LEU B O 1
ATOM 3221 N N . VAL B 1 66 ? 35.591 -12.511 16.291 1.00 34.59 60 VAL B N 1
ATOM 3222 C CA . VAL B 1 66 ? 36.144 -13.739 15.695 1.00 36.95 60 VAL B CA 1
ATOM 3223 C C . VAL B 1 66 ? 36.318 -13.636 14.163 1.00 37.30 60 VAL B C 1
ATOM 3224 O O . VAL B 1 66 ? 36.886 -14.535 13.538 1.00 38.90 60 VAL B O 1
ATOM 3228 N N . GLN B 1 67 ? 35.831 -12.544 13.577 1.00 35.88 61 GLN B N 1
ATOM 3229 C CA . GLN B 1 67 ? 35.950 -12.329 12.143 1.00 36.18 61 GLN B CA 1
ATOM 3230 C C . GLN B 1 67 ? 36.945 -11.224 11.847 1.00 36.05 61 GLN B C 1
ATOM 3231 O O . GLN B 1 67 ? 37.320 -10.469 12.742 1.00 35.87 61 GLN B O 1
ATOM 3237 N N . PRO B 1 68 ? 37.392 -11.135 10.593 1.00 36.39 62 PRO B N 1
ATOM 3238 C CA . PRO B 1 68 ? 38.283 -10.043 10.218 1.00 36.52 62 PRO B CA 1
ATOM 3239 C C . PRO B 1 68 ? 37.779 -8.681 10.650 1.00 34.23 62 PRO B C 1
ATOM 3240 O O . PRO B 1 68 ? 36.595 -8.387 10.512 1.00 32.85 62 PRO B O 1
ATOM 3244 N N . HIS B 1 69 ? 38.690 -7.888 11.191 1.00 33.69 63 HIS B N 1
ATOM 3245 C CA . HIS B 1 69 ? 38.384 -6.587 11.724 1.00 32.46 63 HIS B CA 1
ATOM 3246 C C . HIS B 1 69 ? 39.585 -5.681 11.532 1.00 33.28 63 HIS B C 1
ATOM 3247 O O . HIS B 1 69 ? 40.665 -6.147 11.239 1.00 34.35 63 HIS B O 1
ATOM 3254 N N . GLU B 1 70 ? 39.384 -4.381 11.708 1.00 32.62 64 GLU B N 1
ATOM 3255 C CA . GLU B 1 70 ? 40.465 -3.417 11.639 1.00 33.60 64 GLU B CA 1
ATOM 3256 C C . GLU B 1 70 ? 40.318 -2.377 12.756 1.00 32.31 64 GLU B C 1
ATOM 3257 O O . GLU B 1 70 ? 39.215 -1.883 13.033 1.00 31.06 64 GLU B O 1
ATOM 3263 N N . PRO B 1 71 ? 41.433 -2.014 13.382 1.00 32.78 65 PRO B N 1
ATOM 3264 C CA . PRO B 1 71 ? 41.388 -1.169 14.561 1.00 31.96 65 PRO B CA 1
ATOM 3265 C C . PRO B 1 71 ? 41.030 0.273 14.250 1.00 31.33 65 PRO B C 1
ATOM 3266 O O . PRO B 1 71 ? 41.277 0.773 13.143 1.00 32.40 65 PRO B O 1
ATOM 3270 N N . GLY B 1 72 ? 40.453 0.935 15.239 1.00 29.54 66 GLY B N 1
ATOM 3271 C CA . GLY B 1 72 ? 40.055 2.312 15.098 1.00 28.77 66 GLY B CA 1
ATOM 3272 C C . GLY B 1 72 ? 38.940 2.582 16.065 1.00 26.85 66 GLY B C 1
ATOM 3273 O O . GLY B 1 72 ? 38.571 1.706 16.848 1.00 26.34 66 GLY B O 1
ATOM 3274 N N . ALA B 1 73 ? 38.405 3.787 16.002 1.00 25.87 67 ALA B N 1
ATOM 3275 C CA . ALA B 1 73 ? 37.398 4.219 16.936 1.00 24.95 67 ALA B CA 1
ATOM 3276 C C . ALA B 1 73 ? 36.569 5.379 16.374 1.00 24.58 67 ALA B C 1
ATOM 3277 O O . ALA B 1 73 ? 37.028 6.142 15.537 1.00 25.32 67 ALA B O 1
ATOM 3279 N N . THR B 1 74 ? 35.333 5.471 16.843 1.00 23.62 68 THR B N 1
ATOM 3280 C CA . THR B 1 74 ? 34.426 6.539 16.482 1.00 23.57 68 THR B CA 1
ATOM 3281 C C . THR B 1 74 ? 33.275 6.542 17.504 1.00 23.17 68 THR B C 1
ATOM 3282 O O . THR B 1 74 ? 33.256 5.714 18.422 1.00 22.57 68 THR B O 1
ATOM 3286 N N . THR B 1 75 ? 32.335 7.473 17.365 1.00 23.30 69 THR B N 1
ATOM 3287 C CA . THR B 1 75 ? 31.146 7.450 18.192 1.00 23.19 69 THR B CA 1
ATOM 3288 C C . THR B 1 75 ? 29.928 7.481 17.285 1.00 24.24 69 THR B C 1
ATOM 3289 O O . THR B 1 75 ? 29.975 8.090 16.204 1.00 25.03 69 THR B O 1
ATOM 3293 N N . VAL B 1 76 ? 28.856 6.808 17.710 1.00 24.29 70 VAL B N 1
ATOM 3294 C CA . VAL B 1 76 ? 27.621 6.742 16.924 1.00 25.14 70 VAL B CA 1
ATOM 3295 C C . VAL B 1 76 ? 26.418 6.912 17.841 1.00 25.70 70 VAL B C 1
ATOM 3296 O O . VAL B 1 76 ? 26.490 6.591 19.021 1.00 26.10 70 VAL B O 1
ATOM 3300 N N . PRO B 1 77 ? 25.313 7.445 17.312 1.00 26.51 71 PRO B N 1
ATOM 3301 C CA . PRO B 1 77 ? 24.120 7.554 18.171 1.00 26.94 71 PRO B CA 1
ATOM 3302 C C . PRO B 1 77 ? 23.739 6.180 18.722 1.00 26.23 71 PRO B C 1
ATOM 3303 O O . PRO B 1 77 ? 23.627 5.227 17.967 1.00 25.17 71 PRO B O 1
ATOM 3307 N N . ALA B 1 78 ? 23.557 6.113 20.040 1.00 26.51 72 ALA B N 1
ATOM 3308 C CA . ALA B 1 78 ? 23.376 4.864 20.750 1.00 26.15 72 ALA B CA 1
ATOM 3309 C C . ALA B 1 78 ? 22.072 4.164 20.403 1.00 26.86 72 ALA B C 1
ATOM 3310 O O . ALA B 1 78 ? 22.054 2.962 20.084 1.00 25.98 72 ALA B O 1
ATOM 3312 N N . ARG B 1 79 ? 20.992 4.934 20.483 1.00 28.00 73 ARG B N 1
ATOM 3313 C CA . ARG B 1 79 ? 19.643 4.430 20.345 1.00 29.33 73 ARG B CA 1
ATOM 3314 C C . ARG B 1 79 ? 19.353 4.074 18.875 1.00 28.57 73 ARG B C 1
ATOM 3315 O O . ARG B 1 79 ? 18.787 3.025 18.592 1.00 28.87 73 ARG B O 1
ATOM 3323 N N . LYS B 1 80 ? 19.757 4.917 17.934 1.00 27.73 74 LYS B N 1
ATOM 3324 C CA . LYS B 1 80 ? 19.648 4.534 16.517 1.00 27.27 74 LYS B CA 1
ATOM 3325 C C . LYS B 1 80 ? 20.483 3.268 16.204 1.00 26.09 74 LYS B C 1
ATOM 3326 O O . LYS B 1 80 ? 20.073 2.411 15.422 1.00 26.21 74 LYS B O 1
ATOM 3332 N N . PHE B 1 81 ? 21.655 3.139 16.799 1.00 25.06 75 PHE B N 1
ATOM 3333 C CA . PHE B 1 81 ? 22.495 2.007 16.446 1.00 24.80 75 PHE B CA 1
ATOM 3334 C C . PHE B 1 81 ? 21.932 0.710 17.047 1.00 25.26 75 PHE B C 1
ATOM 3335 O O . PHE B 1 81 ? 21.970 -0.343 16.418 1.00 25.86 75 PHE B O 1
ATOM 3343 N N . PHE B 1 82 ? 21.401 0.803 18.255 1.00 25.79 76 PHE B N 1
ATOM 3344 C CA . PHE B 1 82 ? 20.710 -0.300 18.902 1.00 26.29 76 PHE B CA 1
ATOM 3345 C C . PHE B 1 82 ? 19.419 -0.699 18.172 1.00 26.68 76 PHE B C 1
ATOM 3346 O O . PHE B 1 82 ? 19.198 -1.868 17.879 1.00 26.87 76 PHE B O 1
ATOM 3354 N N . ASP B 1 83 ? 18.565 0.278 17.885 1.00 27.13 77 ASP B N 1
ATOM 3355 C CA . ASP B 1 83 ? 17.297 0.010 17.203 1.00 27.99 77 ASP B CA 1
ATOM 3356 C C . ASP B 1 83 ? 17.559 -0.636 15.841 1.00 27.34 77 ASP B C 1
ATOM 3357 O O . ASP B 1 83 ? 16.817 -1.507 15.431 1.00 29.01 77 ASP B O 1
ATOM 3362 N N . ILE B 1 84 ? 18.619 -0.235 15.154 1.00 26.01 78 ILE B N 1
ATOM 3363 C CA . ILE B 1 84 ? 18.988 -0.870 13.899 1.00 25.52 78 ILE B CA 1
ATOM 3364 C C . ILE B 1 84 ? 19.298 -2.353 14.111 1.00 25.28 78 ILE B C 1
ATOM 3365 O O . ILE B 1 84 ? 18.675 -3.196 13.501 1.00 25.19 78 ILE B O 1
ATOM 3370 N N . CYS B 1 85 ? 20.221 -2.662 15.010 1.00 25.03 79 CYS B N 1
ATOM 3371 C CA . CYS B 1 85 ? 20.596 -4.045 15.280 1.00 25.35 79 CYS B CA 1
ATOM 3372 C C . CYS B 1 85 ? 19.453 -4.829 15.892 1.00 26.28 79 CYS B C 1
ATOM 3373 O O . CYS B 1 85 ? 19.369 -6.030 15.679 1.00 27.20 79 CYS B O 1
ATOM 3376 N N . ARG B 1 86 ? 18.583 -4.185 16.668 1.00 26.44 80 ARG B N 1
ATOM 3377 C CA . ARG B 1 86 ? 17.430 -4.897 17.214 1.00 27.22 80 ARG B CA 1
ATOM 3378 C C . ARG B 1 86 ? 16.391 -5.162 16.112 1.00 26.72 80 ARG B C 1
ATOM 3379 O O . ARG B 1 86 ? 15.740 -6.209 16.098 1.00 26.20 80 ARG B O 1
ATOM 3387 N N . GLY B 1 87 ? 16.258 -4.203 15.195 1.00 25.53 81 GLY B N 1
ATOM 3388 C CA . GLY B 1 87 ? 15.336 -4.313 14.067 1.00 25.98 81 GLY B CA 1
ATOM 3389 C C . GLY B 1 87 ? 15.696 -5.354 13.023 1.00 25.50 81 GLY B C 1
ATOM 3390 O O . GLY B 1 87 ? 14.838 -5.831 12.302 1.00 26.52 81 GLY B O 1
ATOM 3391 N N . LEU B 1 88 ? 16.963 -5.710 12.928 1.00 24.17 82 LEU B N 1
ATOM 3392 C CA . LEU B 1 88 ? 17.375 -6.704 11.968 1.00 24.78 82 LEU B CA 1
ATOM 3393 C C . LEU B 1 88 ? 16.878 -8.137 12.332 1.00 26.14 82 LEU B C 1
ATOM 3394 O O . LEU B 1 88 ? 16.599 -8.440 13.495 1.00 26.94 82 LEU B O 1
ATOM 3399 N N . PRO B 1 89 ? 16.740 -9.012 11.330 1.00 26.90 83 PRO B N 1
ATOM 3400 C CA . PRO B 1 89 ? 16.225 -10.358 11.622 1.00 28.66 83 PRO B CA 1
ATOM 3401 C C . PRO B 1 89 ? 17.187 -11.208 12.430 1.00 28.73 83 PRO B C 1
ATOM 3402 O O . PRO B 1 89 ? 18.362 -10.902 12.509 1.00 27.92 83 PRO B O 1
ATOM 3406 N N . GLU B 1 90 ? 16.683 -12.281 13.019 1.00 31.07 84 GLU B N 1
ATOM 3407 C CA . GLU B 1 90 ? 17.535 -13.242 13.757 1.00 31.70 84 GLU B CA 1
ATOM 3408 C C . GLU B 1 90 ? 18.661 -13.804 12.871 1.00 30.68 84 GLU B C 1
ATOM 3409 O O . GLU B 1 90 ? 18.456 -14.120 11.703 1.00 31.02 84 GLU B O 1
ATOM 3415 N N . GLY B 1 91 ? 19.860 -13.882 13.436 1.00 29.86 85 GLY B N 1
ATOM 3416 C CA . GLY B 1 91 ? 21.023 -14.421 12.738 1.00 29.50 85 GLY B CA 1
ATOM 3417 C C . GLY B 1 91 ? 21.662 -13.526 11.688 1.00 28.35 85 GLY B C 1
ATOM 3418 O O . GLY B 1 91 ? 22.472 -14.006 10.886 1.00 28.56 85 GLY B O 1
ATOM 3419 N N . ALA B 1 92 ? 21.332 -12.233 11.692 1.00 26.94 86 ALA B N 1
ATOM 3420 C CA . ALA B 1 92 ? 21.884 -11.313 10.693 1.00 25.91 86 ALA B CA 1
ATOM 3421 C C . ALA B 1 92 ? 23.363 -11.010 10.950 1.00 25.25 86 ALA B C 1
ATOM 3422 O O . ALA B 1 92 ? 23.799 -10.864 12.093 1.00 24.84 86 ALA B O 1
ATOM 3424 N N . GLU B 1 93 ? 24.128 -10.954 9.869 1.00 25.69 87 GLU B N 1
ATOM 3425 C CA . GLU B 1 93 ? 25.517 -10.538 9.894 1.00 25.51 87 GLU B CA 1
ATOM 3426 C C . GLU B 1 93 ? 25.521 -9.028 9.804 1.00 24.62 87 GLU B C 1
ATOM 3427 O O . GLU B 1 93 ? 24.884 -8.473 8.921 1.00 24.23 87 GLU B O 1
ATOM 3433 N N . ILE B 1 94 ? 26.214 -8.366 10.728 1.00 23.94 88 ILE B N 1
ATOM 3434 C CA . ILE B 1 94 ? 26.253 -6.905 10.776 1.00 23.25 88 ILE B CA 1
ATOM 3435 C C . ILE B 1 94 ? 27.683 -6.414 10.464 1.00 23.17 88 ILE B C 1
ATOM 3436 O O . ILE B 1 94 ? 28.594 -6.581 11.285 1.00 22.06 88 ILE B O 1
ATOM 3441 N N . ALA B 1 95 ? 27.852 -5.795 9.289 1.00 23.14 89 ALA B N 1
ATOM 3442 C CA . ALA B 1 95 ? 29.155 -5.331 8.825 1.00 23.79 89 ALA B CA 1
ATOM 3443 C C . ALA B 1 95 ? 29.277 -3.818 8.941 1.00 23.35 89 ALA B C 1
ATOM 3444 O O . ALA B 1 95 ? 28.526 -3.079 8.320 1.00 23.57 89 ALA B O 1
ATOM 3446 N N . VAL B 1 96 ? 30.238 -3.367 9.736 1.00 23.05 90 VAL B N 1
ATOM 3447 C CA . VAL B 1 96 ? 30.436 -1.947 9.966 1.00 23.00 90 VAL B CA 1
ATOM 3448 C C . VAL B 1 96 ? 31.737 -1.416 9.335 1.00 24.16 90 VAL B C 1
ATOM 3449 O O . VAL B 1 96 ? 32.785 -2.048 9.376 1.00 23.40 90 VAL B O 1
ATOM 3453 N N . GLN B 1 97 ? 31.651 -0.240 8.732 1.00 25.69 91 GLN B N 1
ATOM 3454 C CA . GLN B 1 97 ? 32.835 0.434 8.245 1.00 27.74 91 GLN B CA 1
ATOM 3455 C C . GLN B 1 97 ? 32.669 1.932 8.332 1.00 28.43 91 GLN B C 1
ATOM 3456 O O . GLN B 1 97 ? 31.590 2.429 8.597 1.00 27.35 91 GLN B O 1
ATOM 3462 N N . LEU B 1 98 ? 33.770 2.646 8.122 1.00 31.13 92 LEU B N 1
ATOM 3463 C CA . LEU B 1 98 ? 33.743 4.088 8.051 1.00 32.44 92 LEU B CA 1
ATOM 3464 C C . LEU B 1 98 ? 34.118 4.573 6.672 1.00 35.46 92 LEU B C 1
ATOM 3465 O O . LEU B 1 98 ? 34.981 3.996 6.030 1.00 37.23 92 LEU B O 1
ATOM 3470 N N . GLU B 1 99 ? 33.428 5.615 6.211 1.00 38.02 93 GLU B N 1
ATOM 3471 C CA . GLU B 1 99 ? 33.873 6.489 5.105 1.00 40.90 93 GLU B CA 1
ATOM 3472 C C . GLU B 1 99 ? 33.245 7.868 5.309 1.00 41.15 93 GLU B C 1
ATOM 3473 O O . GLU B 1 99 ? 32.052 7.963 5.573 1.00 40.37 93 GLU B O 1
ATOM 3479 N N . GLY B 1 100 ? 34.041 8.928 5.183 1.00 42.72 94 GLY B N 1
ATOM 3480 C CA . GLY B 1 100 ? 33.594 10.272 5.561 1.00 43.06 94 GLY B CA 1
ATOM 3481 C C . GLY B 1 100 ? 33.450 10.305 7.071 1.00 41.77 94 GLY B C 1
ATOM 3482 O O . GLY B 1 100 ? 34.047 9.467 7.763 1.00 40.77 94 GLY B O 1
ATOM 3483 N N . GLU B 1 101 ? 32.658 11.252 7.585 1.00 41.67 95 GLU B N 1
ATOM 3484 C CA . GLU B 1 101 ? 32.348 11.314 9.032 1.00 40.57 95 GLU B CA 1
ATOM 3485 C C . GLU B 1 101 ? 31.078 10.504 9.340 1.00 38.48 95 GLU B C 1
ATOM 3486 O O . GLU B 1 101 ? 30.264 10.919 10.164 1.00 37.82 95 GLU B O 1
ATOM 3492 N N . ARG B 1 102 ? 30.915 9.362 8.666 1.00 37.04 96 ARG B N 1
ATOM 3493 C CA . ARG B 1 102 ? 29.766 8.486 8.860 1.00 35.47 96 ARG B CA 1
ATOM 3494 C C . ARG B 1 102 ? 30.168 7.041 9.125 1.00 33.22 96 ARG B C 1
ATOM 3495 O O . ARG B 1 102 ? 31.263 6.615 8.784 1.00 33.22 96 ARG B O 1
ATOM 3503 N N . MET B 1 103 ? 29.261 6.291 9.730 1.00 30.96 97 MET B N 1
ATOM 3504 C CA . MET B 1 103 ? 29.472 4.878 9.947 1.00 29.83 97 MET B CA 1
ATOM 3505 C C . MET B 1 103 ? 28.423 4.124 9.145 1.00 29.05 97 MET B C 1
ATOM 3506 O O . MET B 1 103 ? 27.221 4.332 9.352 1.00 28.43 97 MET B O 1
ATOM 3511 N N . LEU B 1 104 ? 28.881 3.252 8.248 1.00 28.48 98 LEU B N 1
ATOM 3512 C CA . LEU B 1 104 ? 27.988 2.484 7.382 1.00 28.75 98 LEU B CA 1
ATOM 3513 C C . LEU B 1 104 ? 27.763 1.096 7.940 1.00 26.99 98 LEU B C 1
ATOM 3514 O O . LEU B 1 104 ? 28.699 0.339 8.018 1.00 27.30 98 LEU B O 1
ATOM 3519 N N . VAL B 1 105 ? 26.519 0.771 8.289 1.00 25.58 99 VAL B N 1
ATOM 3520 C CA . VAL B 1 105 ? 26.138 -0.531 8.826 1.00 24.16 99 VAL B CA 1
ATOM 3521 C C . VAL B 1 105 ? 25.327 -1.283 7.770 1.00 24.33 99 VAL B C 1
ATOM 3522 O O . VAL B 1 105 ? 24.394 -0.724 7.193 1.00 24.20 99 VAL B O 1
ATOM 3526 N N . ARG B 1 106 ? 25.664 -2.550 7.538 1.00 24.44 100 ARG B N 1
ATOM 3527 C CA . ARG B 1 106 ? 25.078 -3.329 6.434 1.00 25.20 100 ARG B CA 1
ATOM 3528 C C . ARG B 1 106 ? 24.756 -4.757 6.847 1.00 25.51 100 ARG B C 1
ATOM 3529 O O . ARG B 1 106 ? 25.596 -5.441 7.393 1.00 25.72 100 ARG B O 1
ATOM 3531 N N . SER B 1 107 ? 23.535 -5.197 6.565 1.00 26.80 101 SER B N 1
ATOM 3532 C CA . SER B 1 107 ? 23.076 -6.547 6.851 1.00 27.11 101 SER B CA 1
ATOM 3533 C C . SER B 1 107 ? 22.077 -6.933 5.769 1.00 27.36 101 SER B C 1
ATOM 3534 O O . SER B 1 107 ? 21.110 -6.217 5.554 1.00 27.04 101 SER B O 1
ATOM 3537 N N . GLY B 1 108 ? 22.288 -8.068 5.110 1.00 27.66 102 GLY B N 1
ATOM 3538 C CA . GLY B 1 108 ? 21.427 -8.479 4.004 1.00 28.35 102 GLY B CA 1
ATOM 3539 C C . GLY B 1 108 ? 21.313 -7.351 2.995 1.00 28.63 102 GLY B C 1
ATOM 3540 O O . GLY B 1 108 ? 22.313 -6.824 2.564 1.00 28.07 102 GLY B O 1
ATOM 3541 N N . ARG B 1 109 ? 20.096 -6.954 2.638 1.00 32.06 103 ARG B N 1
ATOM 3542 C CA . ARG B 1 109 ? 19.902 -5.779 1.776 1.00 32.58 103 ARG B CA 1
ATOM 3543 C C . ARG B 1 109 ? 19.395 -4.550 2.567 1.00 30.59 103 ARG B C 1
ATOM 3544 O O . ARG B 1 109 ? 18.682 -3.684 2.054 1.00 30.79 103 ARG B O 1
ATOM 3552 N N . SER B 1 110 ? 19.795 -4.488 3.828 1.00 29.35 104 SER B N 1
ATOM 3553 C CA . SER B 1 110 ? 19.491 -3.371 4.699 1.00 27.91 104 SER B CA 1
ATOM 3554 C C . SER B 1 110 ? 20.776 -2.606 4.931 1.00 28.19 104 SER B C 1
ATOM 3555 O O . SER B 1 110 ? 21.783 -3.165 5.369 1.00 28.18 104 SER B O 1
ATOM 3558 N N . ARG B 1 111 ? 20.729 -1.315 4.656 1.00 28.75 105 ARG B N 1
ATOM 3559 C CA . ARG B 1 111 ? 21.924 -0.481 4.643 1.00 29.46 105 ARG B CA 1
ATOM 3560 C C . ARG B 1 111 ? 21.692 0.848 5.360 1.00 28.43 105 ARG B C 1
ATOM 3561 O O . ARG B 1 111 ? 20.716 1.561 5.087 1.00 28.71 105 ARG B O 1
ATOM 3569 N N . PHE B 1 112 ? 22.578 1.188 6.290 1.00 27.69 106 PHE B N 1
ATOM 3570 C CA . PHE B 1 112 ? 22.355 2.362 7.147 1.00 26.93 106 PHE B CA 1
ATOM 3571 C C . PHE B 1 112 ? 23.600 3.160 7.277 1.00 27.38 106 PHE B C 1
ATOM 3572 O O . PHE B 1 112 ? 24.696 2.602 7.352 1.00 27.62 106 PHE B O 1
ATOM 3580 N N . SER B 1 113 ? 23.424 4.467 7.340 1.00 28.00 107 SER B N 1
ATOM 3581 C CA . SER B 1 113 ? 24.538 5.394 7.328 1.00 29.29 107 SER B CA 1
ATOM 3582 C C . SER B 1 113 ? 24.369 6.366 8.472 1.00 28.68 107 SER B C 1
ATOM 3583 O O . SER B 1 113 ? 23.532 7.264 8.411 1.00 30.08 107 SER B O 1
ATOM 3586 N N . LEU B 1 114 ? 25.147 6.177 9.523 1.00 27.79 108 LEU B N 1
ATOM 3587 C CA . LEU B 1 114 ? 24.974 6.936 10.763 1.00 27.42 108 LEU B CA 1
ATOM 3588 C C . LEU B 1 114 ? 26.000 8.043 10.852 1.00 27.92 108 LEU B C 1
ATOM 3589 O O . LEU B 1 114 ? 27.118 7.870 10.416 1.00 28.47 108 LEU B O 1
ATOM 3594 N N . SER B 1 115 ? 25.641 9.155 11.474 1.00 28.65 109 SER B N 1
ATOM 3595 C CA . SER B 1 115 ? 26.545 10.274 11.620 1.00 29.69 109 SER B CA 1
ATOM 3596 C C . SER B 1 115 ? 27.408 9.970 12.800 1.00 28.15 109 SER B C 1
ATOM 3597 O O . SER B 1 115 ? 26.966 9.270 13.712 1.00 27.70 109 SER B O 1
ATOM 3600 N N . THR B 1 116 ? 28.629 10.496 12.790 1.00 28.07 110 THR B N 1
ATOM 3601 C CA . THR B 1 116 ? 29.565 10.260 13.865 1.00 27.16 110 THR B CA 1
ATOM 3602 C C . THR B 1 116 ? 30.005 11.570 14.527 1.00 27.68 110 THR B C 1
ATOM 3603 O O . THR B 1 116 ? 29.828 12.662 13.983 1.00 28.74 110 THR B O 1
ATOM 3607 N N . LEU B 1 117 ? 30.557 11.436 15.724 1.00 26.86 111 LEU B N 1
ATOM 3608 C CA . LEU B 1 117 ? 31.309 12.494 16.373 1.00 27.12 111 LEU B CA 1
ATOM 3609 C C . LEU B 1 117 ? 32.680 11.891 16.718 1.00 26.46 111 LEU B C 1
ATOM 3610 O O . LEU B 1 117 ? 32.783 10.707 17.020 1.00 25.67 111 LEU B O 1
ATOM 3615 N N . PRO B 1 118 ? 33.741 12.699 16.660 1.00 26.98 112 PRO B N 1
ATOM 3616 C CA . PRO B 1 118 ? 35.072 12.184 16.949 1.00 26.88 112 PRO B CA 1
ATOM 3617 C C . PRO B 1 118 ? 35.222 11.468 18.314 1.00 26.18 112 PRO B C 1
ATOM 3618 O O . PRO B 1 118 ? 34.590 11.850 19.309 1.00 25.01 112 PRO B O 1
ATOM 3622 N N . ALA B 1 119 ? 36.054 10.428 18.343 1.00 26.55 113 ALA B N 1
ATOM 3623 C CA . ALA B 1 119 ? 36.251 9.658 19.558 1.00 27.12 113 ALA B CA 1
ATOM 3624 C C . ALA B 1 119 ? 37.038 10.465 20.558 1.00 27.98 113 ALA B C 1
ATOM 3625 O O . ALA B 1 119 ? 36.853 10.310 21.759 1.00 28.88 113 ALA B O 1
ATOM 3627 N N . ALA B 1 120 ? 37.920 11.320 20.057 1.00 28.68 114 ALA B N 1
ATOM 3628 C CA . ALA B 1 120 ? 38.704 12.229 20.904 1.00 29.52 114 ALA B CA 1
ATOM 3629 C C . ALA B 1 120 ? 37.832 13.197 21.703 1.00 28.90 114 ALA B C 1
ATOM 3630 O O . ALA B 1 120 ? 38.216 13.652 22.785 1.00 29.35 114 ALA B O 1
ATOM 3632 N N . ASP B 1 121 ? 36.653 13.488 21.174 1.00 28.32 115 ASP B N 1
ATOM 3633 C CA . ASP B 1 121 ? 35.709 14.351 21.868 1.00 28.76 115 ASP B CA 1
ATOM 3634 C C . ASP B 1 121 ? 34.912 13.657 22.961 1.00 28.74 115 ASP B C 1
ATOM 3635 O O . ASP B 1 121 ? 34.311 14.330 23.795 1.00 29.95 115 ASP B O 1
ATOM 3640 N N . PHE B 1 122 ? 34.873 12.331 22.947 1.00 28.69 116 PHE B N 1
ATOM 3641 C CA . PHE B 1 122 ? 34.014 11.581 23.861 1.00 29.58 116 PHE B CA 1
ATOM 3642 C C . PHE B 1 122 ? 34.464 11.798 25.322 1.00 31.55 116 PHE B C 1
ATOM 3643 O O . PHE B 1 122 ? 35.645 11.670 25.614 1.00 31.69 116 PHE B O 1
ATOM 3651 N N . PRO B 1 123 ? 33.531 12.160 26.227 1.00 33.50 117 PRO B N 1
ATOM 3652 C CA . PRO B 1 123 ? 33.870 12.459 27.617 1.00 36.13 117 PRO B CA 1
ATOM 3653 C C . PRO B 1 123 ? 34.502 11.287 28.367 1.00 37.80 117 PRO B C 1
ATOM 3654 O O . PRO B 1 123 ? 34.111 10.145 28.189 1.00 38.57 117 PRO B O 1
ATOM 3658 N N . ASN B 1 124 ? 35.444 11.596 29.234 1.00 39.63 118 ASN B N 1
ATOM 3659 C CA . ASN B 1 124 ? 36.332 10.599 29.831 1.00 41.41 118 ASN B CA 1
ATOM 3660 C C . ASN B 1 124 ? 36.337 10.738 31.336 1.00 44.34 118 ASN B C 1
ATOM 3661 O O . ASN B 1 124 ? 36.803 11.751 31.851 1.00 45.09 118 ASN B O 1
ATOM 3666 N N . LEU B 1 125 ? 35.829 9.733 32.034 1.00 44.74 119 LEU B N 1
ATOM 3667 C CA . LEU B 1 125 ? 35.847 9.730 33.495 1.00 43.82 119 LEU B CA 1
ATOM 3668 C C . LEU B 1 125 ? 37.332 9.573 33.882 1.00 44.16 119 LEU B C 1
ATOM 3669 O O . LEU B 1 125 ? 38.005 8.662 33.391 1.00 43.94 119 LEU B O 1
ATOM 3674 N N . ASP B 1 126 ? 37.842 10.495 34.704 1.00 44.82 120 ASP B N 1
ATOM 3675 C CA . ASP B 1 126 ? 39.271 10.545 35.047 1.00 45.73 120 ASP B CA 1
ATOM 3676 C C . ASP B 1 126 ? 39.742 9.244 35.749 1.00 44.57 120 ASP B C 1
ATOM 3677 O O . ASP B 1 126 ? 38.948 8.541 36.387 1.00 42.52 120 ASP B O 1
ATOM 3682 N N . ASP B 1 127 ? 41.037 8.934 35.616 1.00 45.52 121 ASP B N 1
ATOM 3683 C CA . ASP B 1 127 ? 41.669 7.796 36.316 1.00 44.55 121 ASP B CA 1
ATOM 3684 C C . ASP B 1 127 ? 41.547 7.962 37.818 1.00 42.74 121 ASP B C 1
ATOM 3685 O O . ASP B 1 127 ? 41.601 9.085 38.334 1.00 43.29 121 ASP B O 1
ATOM 3690 N N . TRP B 1 128 ? 41.405 6.841 38.514 1.00 40.15 122 TRP B N 1
ATOM 3691 C CA . TRP B 1 128 ? 41.273 6.852 39.964 1.00 39.08 122 TRP B CA 1
ATOM 3692 C C . TRP B 1 128 ? 41.813 5.542 40.538 1.00 38.48 122 TRP B C 1
ATOM 3693 O O . TRP B 1 128 ? 42.087 4.601 39.801 1.00 37.87 122 TRP B O 1
ATOM 3704 N N . GLN B 1 129 ? 41.975 5.488 41.852 1.00 38.66 123 GLN B N 1
ATOM 3705 C CA . GLN B 1 129 ? 42.583 4.329 42.500 1.00 38.76 123 GLN B CA 1
ATOM 3706 C C . GLN B 1 129 ? 41.600 3.576 43.395 1.00 37.01 123 GLN B C 1
ATOM 3707 O O . GLN B 1 129 ? 40.870 4.170 44.195 1.00 36.15 123 GLN B O 1
ATOM 3713 N N . SER B 1 130 ? 41.577 2.263 43.210 1.00 36.52 124 SER B N 1
ATOM 3714 C CA . SER B 1 130 ? 40.788 1.361 44.034 1.00 36.15 124 SER B CA 1
ATOM 3715 C C . SER B 1 130 ? 41.430 1.283 45.428 1.00 36.84 124 SER B C 1
ATOM 3716 O O . SER B 1 130 ? 42.656 1.237 45.551 1.00 38.12 124 SER B O 1
ATOM 3719 N N . GLU B 1 131 ? 40.603 1.354 46.469 1.00 36.05 125 GLU B N 1
ATOM 3720 C CA . GLU B 1 131 ? 41.070 1.219 47.850 1.00 36.74 125 GLU B CA 1
ATOM 3721 C C . GLU B 1 131 ? 40.383 0.074 48.595 1.00 35.52 125 GLU B C 1
ATOM 3722 O O . GLU B 1 131 ? 40.782 -0.274 49.692 1.00 35.88 125 GLU B O 1
ATOM 3728 N N . VAL B 1 132 ? 39.346 -0.494 47.985 1.00 34.19 126 VAL B N 1
ATOM 3729 C CA . VAL B 1 132 ? 38.591 -1.599 48.548 1.00 33.42 126 VAL B CA 1
ATOM 3730 C C . VAL B 1 132 ? 38.111 -2.507 47.425 1.00 32.42 126 VAL B C 1
ATOM 3731 O O . VAL B 1 132 ? 37.553 -2.042 46.453 1.00 31.97 126 VAL B O 1
ATOM 3735 N N . GLU B 1 133 ? 38.309 -3.801 47.585 1.00 32.92 127 GLU B N 1
ATOM 3736 C CA . GLU B 1 133 ? 37.994 -4.781 46.543 1.00 32.89 127 GLU B CA 1
ATOM 3737 C C . GLU B 1 133 ? 37.406 -6.046 47.126 1.00 32.26 127 GLU B C 1
ATOM 3738 O O . GLU B 1 133 ? 37.918 -6.566 48.112 1.00 33.27 127 GLU B O 1
ATOM 3744 N N . PHE B 1 134 ? 36.355 -6.549 46.496 1.00 31.30 128 PHE B N 1
ATOM 3745 C CA . PHE B 1 134 ? 35.751 -7.802 46.905 1.00 30.85 128 PHE B CA 1
ATOM 3746 C C . PHE B 1 134 ? 34.891 -8.303 45.787 1.00 30.43 128 PHE B C 1
ATOM 3747 O O . PHE B 1 134 ? 34.543 -7.544 44.881 1.00 30.22 128 PHE B O 1
ATOM 3755 N N . THR B 1 135 ? 34.569 -9.586 45.826 1.00 30.64 129 THR B N 1
ATOM 3756 C CA . THR B 1 135 ? 33.554 -10.126 44.942 1.00 30.27 129 THR B CA 1
ATOM 3757 C C . THR B 1 135 ? 32.355 -10.482 45.779 1.00 29.70 129 THR B C 1
ATOM 3758 O O . THR B 1 135 ? 32.461 -10.584 46.992 1.00 30.03 129 THR B O 1
ATOM 3762 N N . LEU B 1 136 ? 31.205 -10.639 45.136 1.00 29.37 130 LEU B N 1
ATOM 3763 C CA . LEU B 1 136 ? 30.058 -11.242 45.797 1.00 29.55 130 LEU B CA 1
ATOM 3764 C C . LEU B 1 136 ? 29.052 -11.724 44.764 1.00 29.75 130 LEU B C 1
ATOM 3765 O O . LEU B 1 136 ? 29.094 -11.304 43.613 1.00 29.52 130 LEU B O 1
ATOM 3770 N N . PRO B 1 137 ? 28.157 -12.634 45.165 1.00 30.11 131 PRO B N 1
ATOM 3771 C CA . PRO B 1 137 ? 27.169 -13.095 44.192 1.00 30.61 131 PRO B CA 1
ATOM 3772 C C . PRO B 1 137 ? 26.168 -11.996 43.813 1.00 29.95 131 PRO B C 1
ATOM 3773 O O . PRO B 1 137 ? 25.836 -11.147 44.659 1.00 29.33 131 PRO B O 1
ATOM 3777 N N . GLN B 1 138 ? 25.706 -12.026 42.555 1.00 30.24 132 GLN B N 1
ATOM 3778 C CA . GLN B 1 138 ? 24.771 -11.035 42.008 1.00 29.70 132 GLN B CA 1
ATOM 3779 C C . GLN B 1 138 ? 23.495 -10.976 42.817 1.00 28.96 132 GLN B C 1
ATOM 3780 O O . GLN B 1 138 ? 22.947 -9.914 43.011 1.00 28.74 132 GLN B O 1
ATOM 3786 N N . ALA B 1 139 ? 23.019 -12.129 43.257 1.00 29.28 133 ALA B N 1
ATOM 3787 C CA . ALA B 1 139 ? 21.816 -12.244 44.071 1.00 29.01 133 ALA B 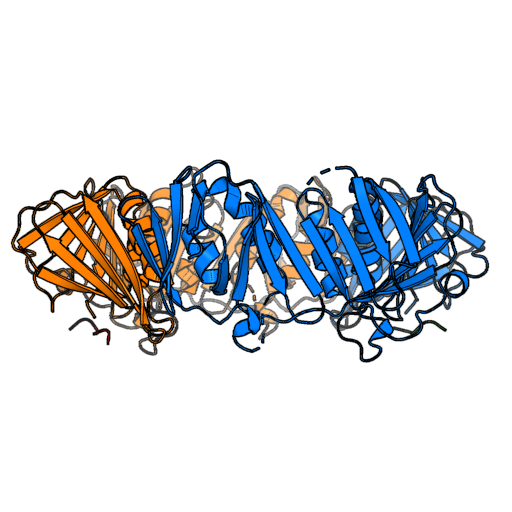CA 1
ATOM 3788 C C . ALA B 1 139 ? 21.917 -11.502 45.389 1.00 27.96 133 ALA B C 1
ATOM 3789 O O . ALA B 1 139 ? 20.914 -11.030 45.909 1.00 27.97 133 ALA B O 1
ATOM 3791 N N . THR B 1 140 ? 23.123 -11.391 45.926 1.00 27.86 134 THR B N 1
ATOM 3792 C CA . THR B 1 140 ? 23.349 -10.621 47.141 1.00 27.42 134 THR B CA 1
ATOM 3793 C C . THR B 1 140 ? 23.282 -9.124 46.856 1.00 26.92 134 THR B C 1
ATOM 3794 O O . THR B 1 140 ? 22.682 -8.385 47.622 1.00 26.07 134 THR B O 1
ATOM 3798 N N . MET B 1 141 ? 23.859 -8.681 45.741 1.00 27.37 135 MET B N 1
ATOM 3799 C CA . MET B 1 141 ? 23.823 -7.256 45.394 1.00 27.52 135 MET B CA 1
ATOM 3800 C C . MET B 1 141 ? 22.369 -6.838 45.139 1.00 27.65 135 MET B C 1
ATOM 3801 O O . MET B 1 141 ? 21.928 -5.777 45.575 1.00 27.14 135 MET B O 1
ATOM 3806 N N . LYS B 1 142 ? 21.612 -7.716 44.489 1.00 28.24 136 LYS B N 1
ATOM 3807 C CA . LYS B 1 142 ? 20.190 -7.504 44.264 1.00 28.61 136 LYS B CA 1
ATOM 3808 C C . LYS B 1 142 ? 19.400 -7.326 45.549 1.00 28.11 136 LYS B C 1
ATOM 3809 O O . LYS B 1 142 ? 18.665 -6.347 45.704 1.00 27.79 136 LYS B O 1
ATOM 3815 N N . ARG B 1 143 ? 19.539 -8.294 46.455 1.00 27.72 137 ARG B N 1
ATOM 3816 C CA . ARG B 1 143 ? 18.848 -8.253 47.729 1.00 26.99 137 ARG B CA 1
ATOM 3817 C C . ARG B 1 143 ? 19.182 -6.971 48.449 1.00 25.61 137 ARG B C 1
ATOM 3818 O O . ARG B 1 143 ? 18.287 -6.278 48.887 1.00 25.20 137 ARG B O 1
ATOM 3826 N N . LEU B 1 1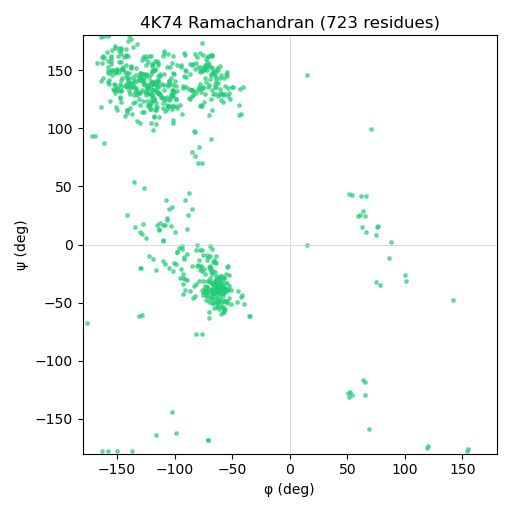44 ? 20.464 -6.624 48.536 1.00 25.00 138 LEU B N 1
ATOM 3827 C CA . LEU B 1 144 ? 20.863 -5.395 49.247 1.00 24.31 138 LEU B CA 1
ATOM 3828 C C . LEU B 1 144 ? 20.222 -4.128 48.659 1.00 23.55 138 LEU B C 1
ATOM 3829 O O . LEU B 1 144 ? 19.948 -3.198 49.387 1.00 23.68 138 LEU B O 1
ATOM 3834 N N . ILE B 1 145 ? 20.017 -4.084 47.343 1.00 23.53 139 ILE B N 1
ATOM 3835 C CA . ILE B 1 145 ? 19.457 -2.903 46.704 1.00 23.24 139 ILE B CA 1
ATOM 3836 C C . ILE B 1 145 ? 17.952 -2.933 46.781 1.00 23.66 139 ILE B C 1
ATOM 3837 O O . ILE B 1 145 ? 17.316 -1.945 47.118 1.00 23.26 139 ILE B O 1
ATOM 3842 N N . GLU B 1 146 ? 17.368 -4.072 46.467 1.00 24.49 140 GLU B N 1
ATOM 3843 C CA . GLU B 1 146 ? 15.928 -4.193 46.558 1.00 25.46 140 GLU B CA 1
ATOM 3844 C C . GLU B 1 146 ? 15.394 -3.919 47.964 1.00 24.82 140 GLU B C 1
ATOM 3845 O O . GLU B 1 146 ? 14.344 -3.323 48.114 1.00 25.36 140 GLU B O 1
ATOM 3851 N N . ALA B 1 147 ? 16.120 -4.344 48.980 1.00 24.59 141 ALA B N 1
ATOM 3852 C CA . ALA B 1 147 ? 15.678 -4.185 50.353 1.00 24.60 141 ALA B CA 1
ATOM 3853 C C . ALA B 1 147 ? 15.670 -2.723 50.842 1.00 24.50 141 ALA B C 1
ATOM 3854 O O . ALA B 1 147 ? 14.973 -2.408 51.808 1.00 25.05 141 ALA B O 1
ATOM 3856 N N . THR B 1 148 ? 16.423 -1.829 50.203 1.00 23.86 142 THR B N 1
ATOM 3857 C CA . THR B 1 148 ? 16.521 -0.465 50.714 1.00 24.26 142 THR B CA 1
ATOM 3858 C C . THR B 1 148 ? 16.272 0.662 49.698 1.00 24.18 142 THR B C 1
ATOM 3859 O O . THR B 1 148 ? 15.949 1.768 50.083 1.00 24.67 142 THR B O 1
ATOM 3863 N N . GLN B 1 149 ? 16.401 0.380 48.411 1.00 24.34 143 GLN B N 1
ATOM 3864 C CA . GLN B 1 149 ? 16.238 1.377 47.346 1.00 24.36 143 GLN B CA 1
ATOM 3865 C C . GLN B 1 149 ? 15.053 2.335 47.557 1.00 24.21 143 GLN B C 1
ATOM 3866 O O . GLN B 1 149 ? 15.186 3.550 47.400 1.00 24.34 143 GLN B O 1
ATOM 3872 N N . PHE B 1 150 ? 13.909 1.794 47.940 1.00 24.02 144 PHE B N 1
ATOM 3873 C CA . PHE B 1 150 ? 12.676 2.576 48.052 1.00 24.00 144 PHE B CA 1
ATOM 3874 C C . PHE B 1 150 ? 12.709 3.672 49.130 1.00 24.08 144 PHE B C 1
ATOM 3875 O O . PHE B 1 150 ? 11.851 4.535 49.138 1.00 25.20 144 PHE B O 1
ATOM 3883 N N . SER B 1 151 ? 13.673 3.640 50.043 1.00 24.01 145 SER B N 1
ATOM 3884 C CA . SER B 1 151 ? 13.756 4.633 51.122 1.00 24.43 145 SER B CA 1
ATOM 3885 C C . SER B 1 151 ? 14.649 5.821 50.782 1.00 25.20 145 SER B C 1
ATOM 3886 O O . SER B 1 151 ? 14.803 6.753 51.577 1.00 25.29 145 SER B O 1
ATOM 3889 N N . MET B 1 152 ? 15.240 5.799 49.596 1.00 25.90 146 MET B N 1
ATOM 3890 C CA . MET B 1 152 ? 16.075 6.900 49.178 1.00 26.89 146 MET B CA 1
ATOM 3891 C C . MET B 1 152 ? 15.187 8.125 49.076 1.00 28.03 146 MET B C 1
ATOM 3892 O O . MET B 1 152 ? 14.021 7.997 48.688 1.00 28.18 146 MET B O 1
ATOM 3897 N N . ALA B 1 153 ? 15.704 9.300 49.441 1.00 29.04 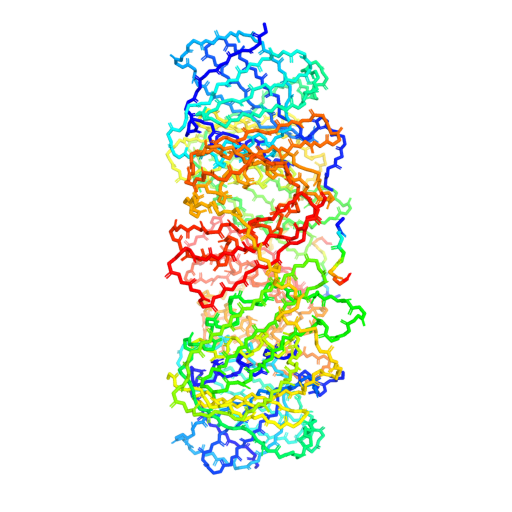147 ALA B N 1
ATOM 3898 C CA . ALA B 1 153 ? 14.956 10.563 49.181 1.00 30.82 147 ALA B CA 1
ATOM 3899 C C . ALA B 1 153 ? 14.851 10.855 47.679 1.00 31.88 147 ALA B C 1
ATOM 3900 O O . ALA B 1 153 ? 15.695 10.441 46.887 1.00 31.56 147 ALA B O 1
ATOM 3902 N N . HIS B 1 154 ? 13.804 11.555 47.283 1.00 34.62 148 HIS B N 1
ATOM 3903 C CA . HIS B 1 154 ? 13.592 11.759 45.855 1.00 36.82 148 HIS B CA 1
ATOM 3904 C C . HIS B 1 154 ? 14.549 12.812 45.299 1.00 37.75 148 HIS B C 1
ATOM 3905 O O . HIS B 1 154 ? 15.524 12.450 44.632 1.00 38.70 148 HIS B O 1
ATOM 3912 N N . GLN B 1 155 ? 14.292 14.094 45.539 1.00 38.29 149 GLN B N 1
ATOM 3913 C CA . GLN B 1 155 ? 15.180 15.139 45.013 1.00 39.43 149 GLN B CA 1
ATOM 3914 C C . GLN B 1 155 ? 15.422 16.127 46.138 1.00 39.30 149 GLN B C 1
ATOM 3915 O O . GLN B 1 155 ? 15.192 17.326 46.002 1.00 40.60 149 GLN B O 1
ATOM 3921 N N . ASP B 1 156 ? 15.865 15.589 47.264 1.00 37.55 150 ASP B N 1
ATOM 3922 C CA . ASP B 1 156 ? 16.114 16.365 48.465 1.00 37.43 150 ASP B CA 1
ATOM 3923 C C . ASP B 1 156 ? 17.328 17.258 48.242 1.00 38.30 150 ASP B C 1
ATOM 3924 O O . ASP B 1 156 ? 18.294 16.833 47.602 1.00 37.96 150 ASP B O 1
ATOM 3929 N N . VAL B 1 157 ? 17.293 18.484 48.773 1.00 39.48 151 VAL B N 1
ATOM 3930 C CA . VAL B 1 157 ? 18.459 19.381 48.666 1.00 40.42 151 VAL B CA 1
ATOM 3931 C C . VAL B 1 157 ? 19.662 18.885 49.457 1.00 39.49 151 VAL B C 1
ATOM 3932 O O . VAL B 1 157 ? 20.758 19.393 49.254 1.00 40.77 151 VAL B O 1
ATOM 3936 N N . ARG B 1 158 ? 19.460 17.935 50.368 1.00 37.88 152 ARG B N 1
ATOM 3937 C CA . ARG B 1 158 ? 20.572 17.187 50.948 1.00 36.90 152 ARG B CA 1
ATOM 3938 C C . ARG B 1 158 ? 20.975 16.138 49.920 1.00 36.12 152 ARG B C 1
ATOM 3939 O O . ARG B 1 158 ? 20.532 14.976 50.002 1.00 34.77 152 ARG B O 1
ATOM 3947 N N . TYR B 1 159 ? 21.816 16.545 48.962 1.00 36.80 153 TYR B N 1
ATOM 3948 C CA . TYR B 1 159 ? 22.177 15.680 47.833 1.00 36.46 153 TYR B CA 1
ATOM 3949 C C . TYR B 1 159 ? 22.483 14.286 48.347 1.00 34.85 153 TYR B C 1
ATOM 3950 O O . TYR B 1 159 ? 22.045 13.294 47.764 1.00 33.57 153 TYR B O 1
ATOM 3959 N N . TYR B 1 160 ? 23.162 14.228 49.491 1.00 34.80 154 TYR B N 1
ATOM 3960 C CA . TYR B 1 160 ? 23.570 12.955 50.092 1.00 33.64 154 TYR B CA 1
ATOM 3961 C C . TYR B 1 160 ? 22.419 11.965 50.436 1.00 31.84 154 TYR B C 1
ATOM 3962 O O . TYR B 1 160 ? 22.633 10.761 50.444 1.00 31.38 154 TYR B O 1
ATOM 3971 N N . LEU B 1 161 ? 21.208 12.436 50.693 1.00 31.27 155 LEU B N 1
ATOM 3972 C CA . LEU B 1 161 ? 20.092 11.497 50.857 1.00 29.95 155 LEU B CA 1
ATOM 3973 C C . LEU B 1 161 ? 19.522 10.948 49.529 1.00 29.41 155 LEU B C 1
ATOM 3974 O O . LEU B 1 161 ? 18.766 9.966 49.539 1.00 28.62 155 LEU B O 1
ATOM 3979 N N . ASN B 1 162 ? 19.886 11.547 48.397 1.00 29.77 156 ASN B N 1
ATOM 3980 C CA . ASN B 1 162 ? 19.364 11.098 47.100 1.00 29.53 156 ASN B CA 1
ATOM 3981 C C . ASN B 1 162 ? 20.193 9.945 46.554 1.00 29.04 156 ASN B C 1
ATOM 3982 O O . ASN B 1 162 ? 20.309 9.754 45.354 1.00 30.05 156 ASN B O 1
ATOM 3987 N N . GLY B 1 163 ? 20.749 9.156 47.461 1.00 27.91 157 GLY B N 1
ATOM 3988 C CA . GLY B 1 163 ? 21.702 8.138 47.103 1.00 26.97 157 GLY B CA 1
ATOM 3989 C C . GLY B 1 163 ? 21.561 7.036 48.104 1.00 25.72 157 GLY B C 1
ATOM 3990 O O . GLY B 1 163 ? 20.683 7.090 48.973 1.00 25.37 157 GLY B O 1
ATOM 3991 N N . MET B 1 164 ? 22.405 6.027 47.954 1.00 24.90 158 MET B N 1
ATOM 3992 C CA . MET B 1 164 ? 22.392 4.865 48.831 1.00 24.27 158 MET B CA 1
ATOM 3993 C C . MET B 1 164 ? 23.771 4.694 49.440 1.00 24.14 158 MET B C 1
ATOM 3994 O O . MET B 1 164 ? 24.772 4.765 48.729 1.00 24.27 158 MET B O 1
ATOM 3999 N N . LEU B 1 165 ? 23.818 4.462 50.744 1.00 24.21 159 LEU B N 1
ATOM 4000 C CA . LEU B 1 165 ? 25.074 4.216 51.424 1.00 24.71 159 LEU B CA 1
ATOM 4001 C C . LEU B 1 165 ? 25.464 2.768 51.111 1.00 24.78 159 LEU B C 1
ATOM 4002 O O . LEU B 1 165 ? 24.624 1.877 51.159 1.00 24.58 159 LEU B O 1
ATOM 4007 N N . PHE B 1 166 ? 26.725 2.547 50.756 1.00 25.53 160 PHE B N 1
ATOM 4008 C CA . PHE B 1 166 ? 27.285 1.194 50.699 1.00 26.06 160 PHE B CA 1
ATOM 4009 C C . PHE B 1 166 ? 28.386 1.100 51.729 1.00 26.92 160 PHE B C 1
ATOM 4010 O O . PHE B 1 166 ? 29.358 1.798 51.629 1.00 27.29 160 PHE B O 1
ATOM 4018 N N . GLU B 1 167 ? 28.195 0.249 52.729 1.00 27.89 161 GLU B N 1
ATOM 4019 C CA . GLU B 1 167 ? 29.114 0.120 53.838 1.00 29.08 161 GLU B CA 1
ATOM 4020 C C . GLU B 1 167 ? 29.686 -1.293 53.866 1.00 29.23 161 GLU B C 1
ATOM 4021 O O . GLU B 1 167 ? 28.931 -2.250 53.861 1.00 28.42 161 GLU B O 1
ATOM 4027 N N . THR B 1 168 ? 31.017 -1.399 53.882 1.00 29.92 162 THR B N 1
ATOM 4028 C CA . THR B 1 168 ? 31.706 -2.647 54.128 1.00 30.56 162 THR B CA 1
ATOM 4029 C C . THR B 1 168 ? 32.231 -2.651 55.581 1.00 32.20 162 THR B C 1
ATOM 4030 O O . THR B 1 168 ? 32.889 -1.706 56.007 1.00 32.80 162 THR B O 1
ATOM 4034 N N . GLU B 1 169 ? 31.932 -3.712 56.331 1.00 32.78 163 GLU B N 1
ATOM 4035 C CA . GLU B 1 169 ? 32.341 -3.819 57.734 1.00 34.27 163 GLU B CA 1
ATOM 4036 C C . GLU B 1 169 ? 32.524 -5.285 58.124 1.00 34.97 163 GLU B C 1
ATOM 4037 O O . GLU B 1 169 ? 31.556 -6.061 58.073 1.00 34.01 163 GLU B O 1
ATOM 4043 N N . GLY B 1 170 ? 33.750 -5.653 58.519 1.00 36.12 164 GLY B N 1
ATOM 4044 C CA . GLY B 1 170 ? 34.065 -7.039 58.852 1.00 37.07 164 GLY B CA 1
ATOM 4045 C C . GLY B 1 170 ? 33.895 -7.896 57.621 1.00 36.28 164 GLY B C 1
ATOM 4046 O O . GLY B 1 170 ? 34.568 -7.665 56.628 1.00 36.18 164 GLY B O 1
ATOM 4047 N N . GLU B 1 171 ? 32.963 -8.840 57.658 1.00 36.29 165 GLU B N 1
ATOM 4048 C CA . GLU B 1 171 ? 32.719 -9.723 56.509 1.00 36.32 165 GLU B CA 1
ATOM 4049 C C . GLU B 1 171 ? 31.399 -9.420 55.845 1.00 34.73 165 GLU B C 1
ATOM 4050 O O . GLU B 1 171 ? 30.906 -10.228 55.069 1.00 34.07 165 GLU B O 1
ATOM 4056 N N . GLU B 1 172 ? 30.839 -8.248 56.143 1.00 34.23 166 GLU B N 1
ATOM 4057 C CA . GLU B 1 172 ? 29.522 -7.856 55.627 1.00 33.43 166 GLU B CA 1
ATOM 4058 C C . GLU B 1 172 ? 29.608 -6.641 54.714 1.00 31.98 166 GLU B C 1
ATOM 4059 O O . GLU B 1 172 ? 30.387 -5.705 54.972 1.00 32.73 166 GLU B O 1
ATOM 4065 N N . LEU B 1 173 ? 28.813 -6.686 53.642 1.00 30.30 167 LEU B N 1
ATOM 4066 C CA . LEU B 1 173 ? 28.422 -5.505 52.861 1.00 28.37 167 LEU B CA 1
ATOM 4067 C C . LEU B 1 173 ? 26.991 -5.097 53.266 1.00 27.64 167 LEU B C 1
ATOM 4068 O O . LEU B 1 173 ? 26.085 -5.925 53.348 1.00 27.33 167 LEU B O 1
ATOM 4073 N N . ARG B 1 174 ? 26.813 -3.813 53.526 1.00 27.13 168 ARG B N 1
ATOM 4074 C CA . ARG B 1 174 ? 25.568 -3.277 54.027 1.00 26.81 168 ARG B CA 1
ATOM 4075 C C . ARG B 1 174 ? 25.175 -2.095 53.168 1.00 26.16 168 ARG B C 1
ATOM 4076 O O . ARG B 1 174 ? 26.052 -1.382 52.691 1.00 27.02 168 ARG B O 1
ATOM 4084 N N . THR B 1 175 ? 23.870 -1.912 52.959 1.00 25.31 169 THR B N 1
ATOM 4085 C CA . THR B 1 175 ? 23.307 -0.764 52.255 1.00 24.32 169 THR B CA 1
ATOM 4086 C C . THR B 1 175 ? 22.382 -0.060 53.212 1.00 24.27 169 THR B C 1
ATOM 4087 O O . THR B 1 175 ? 21.654 -0.713 53.950 1.00 24.46 169 THR B O 1
ATOM 4091 N N . VAL B 1 176 ? 22.393 1.264 53.195 1.00 23.79 170 VAL B N 1
ATOM 4092 C CA . VAL B 1 176 ? 21.438 2.062 53.971 1.00 23.30 170 VAL B CA 1
ATOM 4093 C C . VAL B 1 176 ? 20.790 3.106 53.063 1.00 23.03 170 VAL B C 1
ATOM 4094 O O . VAL B 1 176 ? 21.413 3.595 52.121 1.00 22.53 170 VAL B O 1
ATOM 4098 N N . ALA B 1 177 ? 19.528 3.424 53.348 1.00 22.66 171 ALA B N 1
ATOM 4099 C CA . ALA B 1 177 ? 18.791 4.431 52.600 1.00 22.15 171 ALA B CA 1
ATOM 4100 C C . ALA B 1 177 ? 17.718 5.038 53.489 1.00 22.58 171 ALA B C 1
ATOM 4101 O O . ALA B 1 177 ? 16.995 4.308 54.171 1.00 22.55 171 ALA B O 1
ATOM 4103 N N . THR B 1 178 ? 17.618 6.368 53.470 1.00 23.52 172 THR B N 1
ATOM 4104 C CA . THR B 1 178 ? 16.655 7.122 54.278 1.00 24.00 172 THR B CA 1
ATOM 4105 C C . THR B 1 178 ? 16.331 8.472 53.629 1.00 24.96 172 THR B C 1
ATOM 4106 O O . THR B 1 178 ? 17.170 9.056 52.951 1.00 24.51 172 THR B O 1
ATOM 4110 N N . ASP B 1 179 ? 15.114 8.968 53.855 1.00 25.79 173 ASP B N 1
ATOM 4111 C CA . ASP B 1 179 ? 14.730 10.299 53.365 1.00 26.94 173 ASP B CA 1
ATOM 4112 C C . ASP B 1 179 ? 14.505 11.253 54.531 1.00 28.16 173 ASP B C 1
ATOM 4113 O O . ASP B 1 179 ? 13.980 12.348 54.371 1.00 29.14 173 ASP B O 1
ATOM 4118 N N . GLY B 1 180 ? 14.933 10.839 55.709 1.00 28.83 174 GLY B N 1
ATOM 4119 C CA . GLY B 1 180 ? 14.720 11.633 56.908 1.00 29.89 174 GLY B CA 1
ATOM 4120 C C . GLY B 1 180 ? 13.560 11.123 57.744 1.00 30.10 174 GLY B C 1
ATOM 4121 O O . GLY B 1 180 ? 13.576 11.276 58.966 1.00 30.87 174 GLY B O 1
ATOM 4122 N N . HIS B 1 181 ? 12.543 10.543 57.096 1.00 29.57 175 HIS B N 1
ATOM 4123 C CA . HIS B 1 181 ? 11.305 10.124 57.786 1.00 29.68 175 HIS B CA 1
ATOM 4124 C C . HIS B 1 181 ? 11.259 8.649 58.069 1.00 28.54 175 HIS B C 1
ATOM 4125 O O . HIS B 1 181 ? 10.558 8.190 58.969 1.00 28.23 175 HIS B O 1
ATOM 4132 N N . ARG B 1 182 ? 12.025 7.912 57.288 1.00 27.95 176 ARG B N 1
ATOM 4133 C CA . ARG B 1 182 ? 11.995 6.477 57.325 1.00 27.53 176 ARG B CA 1
ATOM 4134 C C . ARG B 1 182 ? 13.354 6.005 56.823 1.00 27.40 176 ARG B C 1
ATOM 4135 O O . ARG B 1 182 ? 14.064 6.766 56.134 1.00 28.29 176 ARG B O 1
ATOM 4143 N N . LEU B 1 183 ? 13.703 4.759 57.143 1.00 26.40 177 LEU B N 1
ATOM 4144 C CA . LEU B 1 183 ? 15.045 4.251 56.876 1.00 25.29 177 LEU B CA 1
ATOM 4145 C C . LEU B 1 183 ? 15.025 2.757 56.644 1.00 24.19 177 LEU B C 1
ATOM 4146 O O . LEU B 1 183 ? 14.204 2.043 57.213 1.00 23.49 177 LEU B O 1
ATOM 4151 N N . ALA B 1 184 ? 15.935 2.301 55.790 1.00 23.54 178 ALA B N 1
ATOM 4152 C CA . ALA B 1 184 ? 16.077 0.881 55.500 1.00 23.04 178 ALA B CA 1
ATOM 4153 C C . ALA B 1 184 ? 17.563 0.546 55.558 1.00 23.15 178 ALA B C 1
ATOM 4154 O O . ALA B 1 184 ? 18.399 1.300 55.056 1.00 23.24 178 ALA B O 1
ATOM 4156 N N . VAL B 1 185 ? 17.889 -0.554 56.231 1.00 23.36 179 VAL B N 1
ATOM 4157 C CA . VAL B 1 185 ? 19.255 -1.036 56.319 1.00 23.44 179 VAL B CA 1
ATOM 4158 C C . VAL B 1 185 ? 19.248 -2.539 56.081 1.00 23.67 179 VAL B C 1
ATOM 4159 O O . VAL B 1 185 ? 18.393 -3.240 56.611 1.00 23.21 179 VAL B O 1
ATOM 4163 N N . CYS B 1 186 ? 20.186 -3.009 55.265 1.00 23.73 180 CYS B N 1
ATOM 4164 C CA . CYS B 1 186 ? 20.314 -4.415 54.949 1.00 24.14 180 CYS B CA 1
ATOM 4165 C C . CYS B 1 186 ? 21.782 -4.766 54.968 1.00 25.09 180 CYS B C 1
ATOM 4166 O O . CYS B 1 186 ? 22.599 -4.014 54.455 1.00 25.53 180 CYS B O 1
ATOM 4169 N N . SER B 1 187 ? 22.126 -5.887 55.584 1.00 26.04 181 SER B N 1
ATOM 4170 C CA . SER B 1 187 ? 23.510 -6.326 55.635 1.00 27.01 181 SER B CA 1
ATOM 4171 C C . SER B 1 187 ? 23.484 -7.753 55.211 1.00 27.41 181 SER B C 1
ATOM 4172 O O . SER B 1 187 ? 22.552 -8.468 55.555 1.00 27.36 181 SER B O 1
ATOM 4175 N N . MET B 1 188 ? 24.503 -8.161 54.465 1.00 28.42 182 MET B N 1
ATOM 4176 C CA . MET B 1 188 ? 24.631 -9.541 53.988 1.00 29.31 182 MET B CA 1
ATOM 4177 C C . MET B 1 188 ? 26.083 -9.983 54.063 1.00 30.17 182 MET B C 1
ATOM 4178 O O . MET B 1 188 ? 26.973 -9.184 53.781 1.00 29.94 182 MET B O 1
ATOM 4183 N N . PRO B 1 189 ? 26.331 -11.247 54.434 1.00 31.43 183 PRO B N 1
ATOM 4184 C CA . PRO B 1 189 ? 27.712 -11.752 54.399 1.00 32.81 183 PRO B CA 1
ATOM 4185 C C . PRO B 1 189 ? 28.204 -12.043 52.978 1.00 33.46 183 PRO B C 1
ATOM 4186 O O . PRO B 1 189 ? 27.408 -12.361 52.099 1.00 32.67 183 PRO B O 1
ATOM 4190 N N . ILE B 1 190 ? 29.507 -11.911 52.755 1.00 35.05 184 ILE B N 1
ATOM 4191 C CA . ILE B 1 190 ? 30.075 -12.171 51.434 1.00 36.56 184 ILE B CA 1
ATOM 4192 C C . ILE B 1 190 ? 31.353 -13.023 51.447 1.00 38.68 184 ILE B C 1
ATOM 4193 O O . ILE B 1 190 ? 32.072 -13.086 50.426 1.00 39.57 184 ILE B O 1
ATOM 4198 N N . GLY B 1 191 ? 31.621 -13.675 52.587 1.00 40.00 185 GLY B N 1
ATOM 4199 C CA . GLY B 1 191 ? 32.679 -14.691 52.711 1.00 41.62 185 GLY B CA 1
ATOM 4200 C C . GLY B 1 191 ? 34.128 -14.223 52.757 1.00 42.63 185 GLY B C 1
ATOM 4201 O O . GLY B 1 191 ? 35.044 -15.047 52.696 1.00 44.11 185 GLY B O 1
ATOM 4202 N N . GLN B 1 192 ? 34.348 -12.912 52.857 1.00 41.89 186 GLN B N 1
ATOM 4203 C CA . GLN B 1 192 ? 35.696 -12.345 52.835 1.00 42.54 186 GLN B CA 1
ATOM 4204 C C . GLN B 1 192 ? 35.828 -11.333 53.951 1.00 42.27 186 GLN B C 1
ATOM 4205 O O . GLN B 1 192 ? 34.840 -10.733 54.344 1.00 42.03 186 GLN B O 1
ATOM 4211 N N . SER B 1 193 ? 37.035 -11.136 54.463 1.00 43.30 187 SER B N 1
ATOM 4212 C CA . SER B 1 193 ? 37.269 -10.130 55.499 1.00 43.42 187 SER B CA 1
ATOM 4213 C C . SER B 1 193 ? 37.546 -8.791 54.845 1.00 42.99 187 SER B C 1
ATOM 4214 O O . SER B 1 193 ? 38.476 -8.680 54.037 1.00 43.28 187 SER B O 1
ATOM 4217 N N . LEU B 1 194 ? 36.777 -7.775 55.227 1.00 42.16 188 LEU B N 1
ATOM 4218 C CA . LEU B 1 194 ? 36.832 -6.463 54.574 1.00 41.80 188 LEU B CA 1
ATOM 4219 C C . LEU B 1 194 ? 37.233 -5.327 55.510 1.00 42.34 188 LEU B C 1
ATOM 4220 O O . LEU B 1 194 ? 37.006 -5.380 56.709 1.00 42.97 188 LEU B O 1
ATOM 4225 N N . PRO B 1 195 ? 37.780 -4.257 54.946 1.00 42.77 189 PRO B N 1
ATOM 4226 C CA . PRO B 1 195 ? 38.074 -3.087 55.756 1.00 43.58 189 PRO B CA 1
ATOM 4227 C C . PRO B 1 195 ? 36.853 -2.210 55.950 1.00 42.11 189 PRO B C 1
ATOM 4228 O O . PRO B 1 195 ? 35.865 -2.352 55.238 1.00 40.97 189 PRO B O 1
ATOM 4232 N N . SER B 1 196 ? 36.929 -1.309 56.920 1.00 42.62 190 SER B N 1
ATOM 4233 C CA . SER B 1 196 ? 35.831 -0.390 57.181 1.00 41.58 190 SER B CA 1
ATOM 4234 C C . SER B 1 196 ? 35.825 0.727 56.156 1.00 40.65 190 SER B C 1
ATOM 4235 O O . SER B 1 196 ? 36.811 1.462 56.028 1.00 42.10 190 SER B O 1
ATOM 4238 N N . HIS B 1 197 ? 34.725 0.834 55.416 1.00 38.16 191 HIS B N 1
ATOM 4239 C CA . HIS B 1 197 ? 34.575 1.895 54.442 1.00 37.36 191 HIS B CA 1
ATOM 4240 C C . HIS B 1 197 ? 33.103 2.187 54.147 1.00 35.17 191 HIS B C 1
ATOM 4241 O O . HIS B 1 197 ? 32.243 1.301 54.225 1.00 33.68 191 HIS B O 1
ATOM 4248 N N . SER B 1 198 ? 32.831 3.447 53.836 1.00 34.03 192 SER B N 1
ATOM 4249 C CA . SER B 1 198 ? 31.477 3.906 53.567 1.00 32.40 192 SER B CA 1
ATOM 4250 C C . SER B 1 198 ? 31.503 4.865 52.398 1.00 31.51 192 SER B C 1
ATOM 4251 O O . SER B 1 198 ? 32.340 5.746 52.347 1.00 32.65 192 SER B O 1
ATOM 4254 N N . VAL B 1 199 ? 30.602 4.662 51.448 1.00 29.91 193 VAL B N 1
ATOM 4255 C CA . VAL B 1 199 ? 30.439 5.560 50.315 1.00 28.96 193 VAL B CA 1
ATOM 4256 C C . VAL B 1 199 ? 28.960 5.653 49.943 1.00 28.04 193 VAL B C 1
ATOM 4257 O O . VAL B 1 199 ? 28.150 4.799 50.345 1.00 27.62 193 VAL B O 1
ATOM 4261 N N . ILE B 1 200 ? 28.618 6.702 49.199 1.00 27.08 194 ILE B N 1
ATOM 4262 C CA . ILE B 1 200 ? 27.256 6.922 48.748 1.00 25.55 194 ILE B CA 1
ATOM 4263 C C . ILE B 1 200 ? 27.221 6.838 47.225 1.00 25.26 194 ILE B C 1
ATOM 4264 O O . ILE B 1 200 ? 27.882 7.620 46.544 1.00 25.90 194 ILE B O 1
ATOM 4269 N N . VAL B 1 201 ? 26.470 5.875 46.701 1.00 24.04 195 VAL B N 1
ATOM 4270 C CA . VAL B 1 201 ? 26.298 5.713 45.261 1.00 23.47 195 VAL B CA 1
ATOM 4271 C C . VAL B 1 201 ? 25.053 6.493 44.857 1.00 23.70 195 VAL B C 1
ATOM 4272 O O . VAL B 1 201 ? 24.027 6.407 45.527 1.00 22.44 195 VAL B O 1
ATOM 4276 N N . PRO B 1 202 ? 25.134 7.275 43.764 1.00 24.88 196 PRO B N 1
ATOM 4277 C CA . PRO B 1 202 ? 23.977 8.106 43.433 1.00 25.56 196 PRO B CA 1
ATOM 4278 C C . PRO B 1 202 ? 22.780 7.302 42.896 1.00 25.10 196 PRO B C 1
ATOM 4279 O O . PRO B 1 202 ? 22.959 6.194 42.419 1.00 24.77 196 PRO B O 1
ATOM 4283 N N . ARG B 1 203 ? 21.582 7.881 43.024 1.00 25.60 197 ARG B N 1
ATOM 4284 C CA . ARG B 1 203 ? 20.332 7.316 42.518 1.00 25.51 197 ARG B CA 1
ATOM 4285 C C . ARG B 1 203 ? 20.555 6.582 41.204 1.00 25.62 197 ARG B C 1
ATOM 4286 O O . ARG B 1 203 ? 20.347 5.379 41.133 1.00 25.20 197 ARG B O 1
ATOM 4294 N N . LYS B 1 204 ? 21.014 7.303 40.178 1.00 26.59 198 LYS B N 1
ATOM 4295 C CA . LYS B 1 204 ? 21.258 6.704 38.849 1.00 27.13 198 LYS B CA 1
ATOM 4296 C C . LYS B 1 204 ? 22.234 5.507 38.863 1.00 26.33 198 LYS B C 1
ATOM 4297 O O . LYS B 1 204 ? 22.099 4.562 38.057 1.00 26.27 198 LYS B O 1
ATOM 4303 N N . GLY B 1 205 ? 23.209 5.556 39.767 1.00 25.21 199 GLY B N 1
ATOM 4304 C CA . GLY B 1 205 ? 24.182 4.486 39.910 1.00 24.77 199 GLY B CA 1
ATOM 4305 C C . GLY B 1 205 ? 23.564 3.209 40.448 1.00 23.96 199 GLY B C 1
ATOM 4306 O O . GLY B 1 205 ? 23.928 2.111 40.026 1.00 22.88 199 GLY B O 1
ATOM 4307 N N . VAL B 1 206 ? 22.631 3.364 41.383 1.00 23.16 200 VAL B N 1
ATOM 4308 C CA . VAL B 1 206 ? 21.918 2.225 41.932 1.00 22.99 200 VAL B CA 1
ATOM 4309 C C . VAL B 1 206 ? 21.018 1.564 40.897 1.00 23.49 200 VAL B C 1
ATOM 4310 O O . VAL B 1 206 ? 20.939 0.339 40.814 1.00 23.16 200 VAL B O 1
ATOM 4314 N N . ILE B 1 207 ? 20.339 2.386 40.105 1.00 24.30 201 ILE B N 1
ATOM 4315 C CA . ILE B 1 207 ? 19.553 1.881 38.982 1.00 25.07 201 ILE B CA 1
ATOM 4316 C C . ILE B 1 207 ? 20.405 1.054 38.002 1.00 26.50 201 ILE B C 1
ATOM 4317 O O . ILE B 1 207 ? 20.099 -0.110 37.720 1.00 26.67 201 ILE B O 1
ATOM 4322 N N . GLU B 1 208 ? 21.466 1.674 37.504 1.00 27.85 202 GLU B N 1
ATOM 4323 C CA . GLU B 1 208 ? 22.414 1.041 36.589 1.00 29.48 202 GLU B CA 1
ATOM 4324 C C . GLU B 1 208 ? 23.369 0.276 37.394 1.00 29.38 202 GLU B C 1
ATOM 4325 O O . GLU B 1 208 ? 24.321 0.866 37.845 1.00 31.45 202 GLU B O 1
ATOM 4331 N N . LEU B 1 209 ? 23.201 -1.016 37.552 1.00 29.44 203 LEU B N 1
ATOM 4332 C CA . LEU B 1 209 ? 23.950 -1.740 38.601 1.00 29.43 203 LEU B CA 1
ATOM 4333 C C . LEU B 1 209 ? 23.031 -2.764 39.192 1.00 29.56 203 LEU B C 1
ATOM 4334 O O . LEU B 1 209 ? 23.413 -3.892 39.380 1.00 29.99 203 LEU B O 1
ATOM 4339 N N . MET B 1 210 ? 21.827 -2.330 39.524 1.00 30.10 204 MET B N 1
ATOM 4340 C CA . MET B 1 210 ? 20.700 -3.225 39.655 1.00 31.37 204 MET B CA 1
ATOM 4341 C C . MET B 1 210 ? 20.374 -3.788 38.251 1.00 32.79 204 MET B C 1
ATOM 4342 O O . MET B 1 210 ? 20.068 -4.970 38.102 1.00 33.20 204 MET B O 1
ATOM 4347 N N . ARG B 1 211 ? 20.484 -2.943 37.228 1.00 34.01 205 ARG B N 1
ATOM 4348 C CA . ARG B 1 211 ? 20.144 -3.310 35.847 1.00 35.92 205 ARG B CA 1
ATOM 4349 C C . ARG B 1 211 ? 21.199 -4.201 35.153 1.00 36.82 205 ARG B C 1
ATOM 4350 O O . ARG B 1 211 ? 20.880 -4.934 34.185 1.00 38.05 205 ARG B O 1
ATOM 4358 N N . MET B 1 212 ? 22.444 -4.152 35.631 1.00 36.20 206 MET B N 1
ATOM 4359 C CA . MET B 1 212 ? 23.494 -5.016 35.084 1.00 37.06 206 MET B CA 1
ATOM 4360 C C . MET B 1 212 ? 23.464 -6.413 35.664 1.00 37.32 206 MET B C 1
ATOM 4361 O O . MET B 1 212 ? 24.257 -7.251 35.284 1.00 37.86 206 MET B O 1
ATOM 4366 N N . LEU B 1 213 ? 22.589 -6.654 36.622 1.00 37.35 207 LEU B N 1
ATOM 4367 C CA . LEU B 1 213 ? 22.501 -7.964 37.223 1.00 38.35 207 LEU B CA 1
ATOM 4368 C C . LEU B 1 213 ? 21.650 -8.887 36.355 1.00 40.23 207 LEU B C 1
ATOM 4369 O O . LEU B 1 213 ? 20.426 -8.881 36.453 1.00 40.45 207 LEU B O 1
ATOM 4374 N N . ASP B 1 214 ? 22.298 -9.692 35.520 1.00 42.01 208 ASP B N 1
ATOM 4375 C CA . ASP B 1 214 ? 21.555 -10.560 34.606 1.00 44.07 208 ASP B CA 1
ATOM 4376 C C . ASP B 1 214 ? 20.863 -11.720 35.331 1.00 45.00 208 ASP B C 1
ATOM 4377 O O . ASP B 1 214 ? 20.082 -12.458 34.709 1.00 46.45 208 ASP B O 1
ATOM 4382 N N . GLY B 1 215 ? 21.173 -11.895 36.622 1.00 44.57 209 GLY B N 1
ATOM 4383 C CA . GLY B 1 215 ? 20.522 -12.913 37.462 1.00 44.94 209 GLY B CA 1
ATOM 4384 C C . GLY B 1 215 ? 20.987 -14.355 37.262 1.00 46.55 209 GLY B C 1
ATOM 4385 O O . GLY B 1 215 ? 20.296 -15.284 37.695 1.00 47.68 209 GLY B O 1
ATOM 4386 N N . GLY B 1 216 ? 22.144 -14.544 36.613 1.00 46.97 210 GLY B N 1
ATOM 4387 C CA . GLY B 1 216 ? 22.779 -15.860 36.458 1.00 47.86 210 GLY B CA 1
ATOM 4388 C C . GLY B 1 216 ? 23.950 -16.074 37.413 1.00 47.16 210 GLY B C 1
ATOM 4389 O O . GLY B 1 216 ? 23.931 -15.578 38.533 1.00 45.83 210 GLY B O 1
ATOM 4390 N N . ASP B 1 217 ? 24.984 -16.774 36.941 1.00 48.13 211 ASP B N 1
ATOM 4391 C CA . ASP B 1 217 ? 26.093 -17.261 37.781 1.00 47.84 211 ASP B CA 1
ATOM 4392 C C . ASP B 1 217 ? 27.297 -16.360 37.943 1.00 46.28 211 ASP B C 1
ATOM 4393 O O . ASP B 1 217 ? 28.011 -16.483 38.938 1.00 45.92 211 ASP B O 1
ATOM 4398 N N . ASN B 1 218 ? 27.600 -15.535 36.949 1.00 45.36 212 ASN B N 1
ATOM 4399 C CA . ASN B 1 218 ? 28.813 -14.727 37.034 1.00 44.38 212 ASN B CA 1
ATOM 4400 C C . ASN B 1 218 ? 28.826 -13.922 38.350 1.00 41.99 212 ASN B C 1
ATOM 4401 O O . ASN B 1 218 ? 27.854 -13.261 38.685 1.00 40.81 212 ASN B O 1
ATOM 4406 N N . PRO B 1 219 ? 29.909 -14.014 39.127 1.00 41.15 213 PRO B N 1
ATOM 4407 C CA . PRO B 1 219 ? 29.961 -13.201 40.339 1.00 39.39 213 PRO B CA 1
ATOM 4408 C C . PRO B 1 219 ? 30.262 -11.740 40.015 1.00 38.10 213 PRO B C 1
ATOM 4409 O O . PRO B 1 219 ? 30.734 -11.426 38.917 1.00 38.76 213 PRO B O 1
ATOM 4413 N N . LEU B 1 220 ? 29.995 -10.871 40.980 1.00 36.21 214 LEU B N 1
ATOM 4414 C CA . LEU B 1 220 ? 30.155 -9.443 40.820 1.00 35.18 214 LEU B CA 1
ATOM 4415 C C . LEU B 1 220 ? 31.475 -9.056 41.431 1.00 34.73 214 LEU B C 1
ATOM 4416 O O . LEU B 1 220 ? 31.705 -9.363 42.570 1.00 34.31 214 LEU B O 1
ATOM 4421 N N . ARG B 1 221 ? 32.344 -8.400 40.669 1.00 35.00 215 ARG B N 1
ATOM 4422 C CA . ARG B 1 221 ? 33.609 -7.919 41.194 1.00 34.88 215 ARG B CA 1
ATOM 4423 C C . ARG B 1 221 ? 33.437 -6.438 41.437 1.00 33.25 215 ARG B C 1
ATOM 4424 O O . ARG B 1 221 ? 33.212 -5.693 40.488 1.00 33.14 215 ARG B O 1
ATOM 4432 N N . VAL B 1 222 ? 33.538 -6.002 42.692 1.00 31.98 216 VAL B N 1
ATOM 4433 C CA . VAL B 1 222 ? 33.444 -4.563 43.021 1.00 30.74 216 VAL B CA 1
ATOM 4434 C C . VAL B 1 222 ? 34.801 -3.920 43.324 1.00 30.45 216 VAL B C 1
ATOM 4435 O O . VAL B 1 222 ? 35.665 -4.522 43.925 1.00 32.46 216 VAL B O 1
ATOM 4439 N N . GLN B 1 223 ? 34.987 -2.684 42.915 1.00 29.07 217 GLN B N 1
ATOM 4440 C CA . GLN B 1 223 ? 36.128 -1.908 43.363 1.00 29.03 217 GLN B CA 1
ATOM 4441 C C . GLN B 1 223 ? 35.626 -0.563 43.802 1.00 28.63 217 GLN B C 1
ATOM 4442 O O . GLN B 1 223 ? 34.881 0.044 43.079 1.00 28.56 217 GLN B O 1
ATOM 4448 N N . ILE B 1 224 ? 36.013 -0.105 44.983 1.00 29.30 218 ILE B N 1
ATOM 4449 C CA . ILE B 1 224 ? 35.560 1.179 45.506 1.00 29.55 218 ILE B CA 1
ATOM 4450 C C . ILE B 1 224 ? 36.770 2.033 45.824 1.00 31.14 218 ILE B C 1
ATOM 4451 O O . ILE B 1 224 ? 37.690 1.547 46.484 1.00 32.39 218 ILE B O 1
ATOM 4456 N N . GLY B 1 225 ? 36.768 3.286 45.347 1.00 31.83 219 GLY B N 1
ATOM 4457 C CA . GLY B 1 225 ? 37.831 4.272 45.598 1.00 33.01 219 GLY B CA 1
ATOM 4458 C C . GLY B 1 225 ? 37.308 5.459 46.392 1.00 34.16 219 GLY B C 1
ATOM 4459 O O . GLY B 1 225 ? 36.226 5.384 46.995 1.00 34.04 219 GLY B O 1
ATOM 4460 N N . SER B 1 226 ? 38.051 6.566 46.418 1.00 35.58 220 SER B N 1
ATOM 4461 C CA . SER B 1 226 ? 37.641 7.701 47.263 1.00 36.83 220 SER B CA 1
ATOM 4462 C C . SER B 1 226 ? 36.396 8.421 46.725 1.00 36.31 220 SER B C 1
ATOM 4463 O O . SER B 1 226 ? 35.519 8.807 47.500 1.00 36.91 220 SER B O 1
ATOM 4466 N N . ASN B 1 227 ? 36.318 8.601 45.409 1.00 35.85 221 ASN B N 1
ATOM 4467 C CA . ASN B 1 227 ? 35.162 9.248 44.798 1.00 35.33 221 ASN B CA 1
ATOM 4468 C C . ASN B 1 227 ? 34.512 8.437 43.654 1.00 33.99 221 ASN B C 1
ATOM 4469 O O . ASN B 1 227 ? 33.716 8.976 42.874 1.00 34.24 221 ASN B O 1
ATOM 4474 N N . ASN B 1 228 ? 34.806 7.143 43.576 1.00 32.78 222 ASN B N 1
ATOM 4475 C CA . ASN B 1 228 ? 34.253 6.297 42.515 1.00 31.42 222 ASN B CA 1
ATOM 4476 C C . ASN B 1 228 ? 33.903 4.894 43.018 1.00 30.34 222 ASN B C 1
ATOM 4477 O O . ASN B 1 228 ? 34.331 4.491 44.093 1.00 30.33 222 ASN B O 1
ATOM 4482 N N . ILE B 1 229 ? 33.092 4.182 42.243 1.00 29.21 223 ILE B N 1
ATOM 4483 C CA . ILE B 1 229 ? 32.858 2.748 42.434 1.00 28.25 223 ILE B CA 1
ATOM 4484 C C . ILE B 1 229 ? 32.753 2.067 41.059 1.00 27.79 223 ILE B C 1
ATOM 4485 O O . ILE B 1 229 ? 32.299 2.666 40.075 1.00 26.55 223 ILE B O 1
ATOM 4490 N N . ARG B 1 230 ? 33.199 0.819 41.015 1.00 27.75 224 ARG B N 1
ATOM 4491 C CA . ARG B 1 230 ? 33.159 0.021 39.814 1.00 27.90 224 ARG B CA 1
ATOM 4492 C C . ARG B 1 230 ? 32.657 -1.390 40.100 1.00 26.84 224 ARG B C 1
ATOM 4493 O O . ARG B 1 230 ? 33.037 -1.995 41.096 1.00 26.68 224 ARG B O 1
ATOM 4501 N N . ALA B 1 231 ? 31.827 -1.907 39.203 1.00 25.74 225 ALA B N 1
ATOM 4502 C CA . ALA B 1 231 ? 31.437 -3.305 39.231 1.00 25.50 225 ALA B CA 1
ATOM 4503 C C . ALA B 1 231 ? 31.748 -3.951 37.889 1.00 26.08 225 ALA B C 1
ATOM 4504 O O . ALA B 1 231 ? 31.414 -3.394 36.842 1.00 25.11 225 ALA B O 1
ATOM 4506 N N . HIS B 1 232 ? 32.405 -5.108 37.931 1.00 27.32 226 HIS B N 1
ATOM 4507 C CA . HIS B 1 232 ? 32.567 -5.979 36.762 1.00 28.69 226 HIS B CA 1
ATOM 4508 C C . HIS B 1 232 ? 31.646 -7.202 36.884 1.00 28.88 226 HIS B C 1
ATOM 4509 O O . HIS B 1 232 ? 31.570 -7.804 37.962 1.00 30.25 226 HIS B O 1
ATOM 4516 N N . VAL B 1 233 ? 30.965 -7.574 35.796 1.00 28.54 227 VAL B N 1
ATOM 4517 C CA . VAL B 1 233 ? 30.311 -8.889 35.664 1.00 28.46 227 VAL B CA 1
ATOM 4518 C C . VAL B 1 233 ? 30.375 -9.309 34.203 1.00 28.50 227 VAL B C 1
ATOM 4519 O O . VAL B 1 233 ? 30.121 -8.505 33.327 1.00 28.13 227 VAL B O 1
ATOM 4523 N N . GLY B 1 234 ? 30.702 -10.565 33.931 1.00 29.54 228 GLY B N 1
ATOM 4524 C CA . GLY B 1 234 ? 30.943 -11.007 32.548 1.00 30.39 228 GLY B CA 1
ATOM 4525 C C . GLY B 1 234 ? 31.998 -10.133 31.875 1.00 30.62 228 GLY B C 1
ATOM 4526 O O . GLY B 1 234 ? 33.069 -9.899 32.446 1.00 30.50 228 GLY B O 1
ATOM 4527 N N . ASP B 1 235 ? 31.680 -9.632 30.679 1.00 30.57 229 ASP B N 1
ATOM 4528 C CA . ASP B 1 235 ? 32.537 -8.679 29.975 1.00 30.70 229 ASP B CA 1
ATOM 4529 C C . ASP B 1 235 ? 31.902 -7.275 30.001 1.00 29.80 229 ASP B C 1
ATOM 4530 O O . ASP B 1 235 ? 31.950 -6.549 29.007 1.00 30.21 229 ASP B O 1
ATOM 4535 N N . PHE B 1 236 ? 31.279 -6.911 31.128 1.00 28.79 230 PHE B N 1
ATOM 4536 C CA . PHE B 1 236 ? 30.615 -5.620 31.304 1.00 27.64 230 PHE B CA 1
ATOM 4537 C C . PHE B 1 236 ? 31.141 -4.940 32.569 1.00 27.50 230 PHE B C 1
ATOM 4538 O O . PHE B 1 236 ? 31.421 -5.599 33.585 1.00 26.71 230 PHE B O 1
ATOM 4540 N N . ILE B 1 237 ? 31.295 -3.617 32.496 1.00 27.23 231 ILE B N 1
ATOM 4541 C CA . ILE B 1 237 ? 31.966 -2.870 33.545 1.00 27.32 231 ILE B CA 1
ATOM 4542 C C . ILE B 1 237 ? 31.252 -1.542 33.768 1.00 27.23 231 ILE B C 1
ATOM 4543 O O . ILE B 1 237 ? 31.188 -0.701 32.867 1.00 27.55 231 ILE B O 1
ATOM 4548 N N . PHE B 1 238 ? 30.691 -1.388 34.963 1.00 26.84 232 PHE B N 1
ATOM 4549 C CA . PHE B 1 238 ? 29.993 -0.182 35.343 1.00 26.63 232 PHE B CA 1
ATOM 4550 C C . PHE B 1 238 ? 30.879 0.607 36.284 1.00 26.77 232 PHE B C 1
ATOM 4551 O O . PHE B 1 238 ? 31.549 0.019 37.133 1.00 27.08 232 PHE B O 1
ATOM 4559 N N . THR B 1 239 ? 30.881 1.931 36.125 1.00 26.70 233 THR B N 1
ATOM 4560 C CA . THR B 1 239 ? 31.632 2.829 36.989 1.00 27.03 233 THR B CA 1
ATOM 4561 C C . THR B 1 239 ? 30.806 4.091 37.256 1.00 27.11 233 THR B C 1
ATOM 4562 O O . THR B 1 239 ? 30.167 4.634 36.360 1.00 27.12 233 THR B O 1
ATOM 4566 N N . SER B 1 240 ? 30.822 4.563 38.488 1.00 27.51 234 SER B N 1
ATOM 4567 C CA . SER B 1 240 ? 30.059 5.747 38.840 1.00 27.92 234 SER B CA 1
ATOM 4568 C C . SER B 1 240 ? 30.866 6.639 39.738 1.00 29.04 234 SER B C 1
ATOM 4569 O O . SER B 1 240 ? 31.739 6.163 40.471 1.00 29.41 234 SER B O 1
ATOM 4572 N N . LYS B 1 241 ? 30.571 7.931 39.681 1.00 29.69 235 LYS B N 1
ATOM 4573 C CA . LYS B 1 241 ? 31.057 8.846 40.688 1.00 30.79 235 LYS B CA 1
ATOM 4574 C C . LYS B 1 241 ? 30.298 8.541 41.950 1.00 30.18 235 LYS B C 1
ATOM 4575 O O . LYS B 1 241 ? 29.203 8.019 41.886 1.00 29.27 235 LYS B O 1
ATOM 4581 N N . LEU B 1 242 ? 30.904 8.832 43.097 1.00 31.15 236 LEU B N 1
ATOM 4582 C CA . LEU B 1 242 ? 30.204 8.776 44.380 1.00 31.01 236 LEU B CA 1
ATOM 4583 C C . LEU B 1 242 ? 29.661 10.168 44.734 1.00 31.80 236 LEU B C 1
ATOM 4584 O O . LEU B 1 242 ? 30.150 11.183 44.254 1.00 32.02 236 LEU B O 1
ATOM 4589 N N . VAL B 1 243 ? 28.609 10.194 45.538 1.00 32.22 237 VAL B N 1
ATOM 4590 C CA . VAL B 1 243 ? 28.052 11.436 46.047 1.00 33.50 237 VAL B CA 1
ATOM 4591 C C . VAL B 1 243 ? 28.908 11.926 47.202 1.00 35.41 237 VAL B C 1
ATOM 4592 O O . VAL B 1 243 ? 29.319 11.160 48.067 1.00 35.52 237 VAL B O 1
ATOM 4596 N N . ASP B 1 244 ? 29.187 13.219 47.191 1.00 37.49 238 ASP B N 1
ATOM 4597 C CA . ASP B 1 244 ? 29.954 13.854 48.247 1.00 39.65 238 ASP B CA 1
ATOM 4598 C C . ASP B 1 244 ? 29.085 14.033 49.485 1.00 39.71 238 ASP B C 1
ATOM 4599 O O . ASP B 1 244 ? 27.877 14.211 49.388 1.00 39.09 238 ASP B O 1
ATOM 4604 N N . GLY B 1 245 ? 29.714 13.985 50.650 1.00 40.64 239 GLY B N 1
ATOM 4605 C CA . GLY B 1 245 ? 29.025 14.293 51.893 1.00 41.32 239 GLY B CA 1
ATOM 4606 C C . GLY B 1 245 ? 29.030 13.145 52.874 1.00 41.14 239 GLY B C 1
ATOM 4607 O O . GLY B 1 245 ? 29.679 12.112 52.656 1.00 40.63 239 GLY B O 1
ATOM 4608 N N . ARG B 1 246 ? 28.294 13.330 53.965 1.00 41.73 240 ARG B N 1
ATOM 4609 C CA . ARG B 1 246 ? 28.259 12.339 55.038 1.00 41.68 240 ARG B CA 1
ATOM 4610 C C . ARG B 1 246 ? 26.855 11.851 55.336 1.00 40.25 240 ARG B C 1
ATOM 4611 O O . ARG B 1 246 ? 25.958 12.631 55.725 1.00 40.61 240 ARG B O 1
ATOM 4619 N N . PHE B 1 247 ? 26.691 10.544 55.153 1.00 38.13 241 PHE B N 1
ATOM 4620 C CA . PHE B 1 247 ? 25.410 9.896 55.280 1.00 36.43 241 PHE B CA 1
ATOM 4621 C C . PHE B 1 247 ? 25.083 9.728 56.754 1.00 36.77 241 PHE B C 1
ATOM 4622 O O . PHE B 1 247 ? 25.987 9.662 57.568 1.00 37.53 241 PHE B O 1
ATOM 4630 N N . PRO B 1 248 ? 23.788 9.680 57.108 1.00 36.12 242 PRO B N 1
ATOM 4631 C CA . PRO B 1 248 ? 23.450 9.445 58.518 1.00 36.64 242 PRO B CA 1
ATOM 4632 C C . PRO B 1 248 ? 23.846 8.055 59.030 1.00 36.40 242 PRO B C 1
ATOM 4633 O O . PRO B 1 248 ? 23.810 7.082 58.291 1.00 35.06 242 PRO B O 1
ATOM 4637 N N . ASP B 1 249 ? 24.195 7.988 60.311 1.00 38.04 243 ASP B N 1
ATOM 4638 C CA . ASP B 1 249 ? 24.530 6.741 60.995 1.00 38.10 243 ASP B CA 1
ATOM 4639 C C . ASP B 1 249 ? 23.259 5.971 61.304 1.00 37.14 243 ASP B C 1
ATOM 4640 O O . ASP B 1 249 ? 22.410 6.461 62.042 1.00 37.79 243 ASP B O 1
ATOM 4645 N N . TYR B 1 250 ? 23.132 4.762 60.772 1.00 36.36 244 TYR B N 1
ATOM 4646 C CA . TYR B 1 250 ? 21.947 3.930 61.033 1.00 35.64 244 TYR B CA 1
ATOM 4647 C C . TYR B 1 250 ? 21.904 3.427 62.487 1.00 36.51 244 TYR B C 1
ATOM 4648 O O . TYR B 1 250 ? 20.822 3.256 63.045 1.00 36.01 244 TYR B O 1
ATOM 4657 N N . ARG B 1 251 ? 23.075 3.211 63.094 1.00 37.66 245 ARG B N 1
ATOM 4658 C CA . ARG B 1 251 ? 23.166 2.730 64.476 1.00 39.09 245 ARG B CA 1
ATOM 4659 C C . ARG B 1 251 ? 22.389 3.636 65.425 1.00 40.16 245 ARG B C 1
ATOM 4660 O O . ARG B 1 251 ? 22.001 3.240 66.533 1.00 41.28 245 ARG B O 1
ATOM 4668 N N . ARG B 1 252 ? 22.131 4.841 64.948 1.00 39.94 246 ARG B N 1
ATOM 4669 C CA . ARG B 1 252 ? 21.696 5.942 65.763 1.00 40.75 246 ARG B CA 1
ATOM 4670 C C . ARG B 1 252 ? 20.241 6.337 65.564 1.00 39.94 246 ARG B C 1
ATOM 4671 O O . ARG B 1 252 ? 19.679 7.069 66.377 1.00 40.59 246 ARG B O 1
ATOM 4679 N N . VAL B 1 253 ? 19.666 5.869 64.457 1.00 38.36 247 VAL B N 1
ATOM 4680 C CA . VAL B 1 253 ? 18.262 5.997 64.145 1.00 37.21 247 VAL B CA 1
ATOM 4681 C C . VAL B 1 253 ? 17.487 4.803 64.715 1.00 36.79 247 VAL B C 1
ATOM 4682 O O . VAL B 1 253 ? 16.309 4.937 65.048 1.00 37.00 247 VAL B O 1
ATOM 4686 N N . LEU B 1 254 ? 18.131 3.637 64.805 1.00 36.44 248 LEU B N 1
ATOM 4687 C CA . LEU B 1 254 ? 17.464 2.427 65.281 1.00 36.18 248 LEU B CA 1
ATOM 4688 C C . LEU B 1 254 ? 16.942 2.627 66.703 1.00 37.22 248 LEU B C 1
ATOM 4689 O O . LEU B 1 254 ? 17.722 2.949 67.600 1.00 38.40 248 LEU B O 1
ATOM 4694 N N . PRO B 1 255 ? 15.638 2.407 66.930 1.00 36.75 249 PRO B N 1
ATOM 4695 C CA . PRO B 1 255 ? 15.052 2.620 68.253 1.00 37.79 249 PRO B CA 1
ATOM 4696 C C . PRO B 1 255 ? 15.913 2.089 69.383 1.00 39.25 249 PRO B C 1
ATOM 4697 O O . PRO B 1 255 ? 16.371 0.960 69.327 1.00 38.91 249 PRO B O 1
ATOM 4701 N N . LYS B 1 256 ? 16.076 2.903 70.418 1.00 41.27 250 LYS B N 1
ATOM 4702 C CA . LYS B 1 256 ? 17.103 2.708 71.442 1.00 43.07 250 LYS B CA 1
ATOM 4703 C C . LYS B 1 256 ? 16.932 1.419 72.230 1.00 43.57 250 LYS B C 1
ATOM 4704 O O . LYS B 1 256 ? 17.923 0.781 72.614 1.00 44.53 250 LYS B O 1
ATOM 4710 N N . ASN B 1 257 ? 15.682 1.067 72.506 1.00 43.16 251 ASN B N 1
ATOM 4711 C CA . ASN B 1 257 ? 15.348 -0.263 72.985 1.00 43.31 251 ASN B CA 1
ATOM 4712 C C . ASN B 1 257 ? 13.835 -0.405 73.010 1.00 42.57 251 ASN B C 1
ATOM 4713 O O . ASN B 1 257 ? 13.185 -0.019 73.987 1.00 43.23 251 ASN B O 1
ATOM 4718 N N . PRO B 1 258 ? 13.265 -0.944 71.914 1.00 41.17 252 PRO B N 1
ATOM 4719 C CA . PRO B 1 258 ? 11.816 -1.164 71.870 1.00 40.78 252 PRO B CA 1
ATOM 4720 C C . PRO B 1 258 ? 11.390 -2.185 72.922 1.00 41.64 252 PRO B C 1
ATOM 4721 O O . PRO B 1 258 ? 12.055 -3.195 73.124 1.00 43.01 252 PRO B O 1
ATOM 4725 N N . ASP B 1 259 ? 10.316 -1.909 73.631 1.00 41.91 253 ASP B N 1
ATOM 4726 C CA . ASP B 1 259 ? 9.846 -2.853 74.648 1.00 42.38 253 ASP B CA 1
ATOM 4727 C C . ASP B 1 259 ? 8.668 -3.684 74.112 1.00 41.01 253 ASP B C 1
ATOM 4728 O O . ASP B 1 259 ? 8.356 -4.754 74.647 1.00 41.68 253 ASP B O 1
ATOM 4733 N N . LYS B 1 260 ? 8.065 -3.229 73.019 1.00 39.24 254 LYS B N 1
ATOM 4734 C CA . LYS B 1 260 ? 6.805 -3.779 72.563 1.00 38.02 254 LYS B CA 1
ATOM 4735 C C . LYS B 1 260 ? 6.892 -4.426 71.185 1.00 36.80 254 LYS B C 1
ATOM 4736 O O . LYS B 1 260 ? 7.009 -3.739 70.165 1.00 35.54 254 LYS B O 1
ATOM 4742 N N . HIS B 1 261 ? 6.787 -5.754 71.189 1.00 36.64 255 HIS B N 1
ATOM 4743 C CA . HIS B 1 261 ? 6.911 -6.586 69.991 1.00 36.20 255 HIS B CA 1
ATOM 4744 C C . HIS B 1 261 ? 5.569 -7.177 69.542 1.00 35.14 255 HIS B C 1
ATOM 4745 O O . HIS B 1 261 ? 4.913 -7.911 70.288 1.00 36.19 255 HIS B O 1
ATOM 4752 N N . LEU B 1 262 ? 5.218 -6.901 68.290 1.00 33.61 256 LEU B N 1
ATOM 4753 C CA . LEU B 1 262 ? 3.988 -7.364 67.673 1.00 32.57 256 LEU B CA 1
ATOM 4754 C C . LEU B 1 262 ? 4.332 -8.214 66.449 1.00 31.63 256 LEU B C 1
ATOM 4755 O O . LEU B 1 262 ? 5.181 -7.831 65.648 1.00 30.98 256 LEU B O 1
ATOM 4760 N N . GLU B 1 263 ? 3.671 -9.363 66.319 1.00 31.14 257 GLU B N 1
ATOM 4761 C CA . GLU B 1 263 ? 3.814 -10.224 65.152 1.00 30.11 257 GLU B CA 1
ATOM 4762 C C . GLU B 1 263 ? 2.495 -10.428 64.445 1.00 29.09 257 GLU B C 1
ATOM 4763 O O . GLU B 1 263 ? 1.465 -10.622 65.070 1.00 29.17 257 GLU B O 1
ATOM 4769 N N . ALA B 1 264 ? 2.545 -10.431 63.124 1.00 27.98 258 ALA B N 1
ATOM 4770 C CA . ALA B 1 264 ? 1.371 -10.677 62.333 1.00 27.64 258 ALA B CA 1
ATOM 4771 C C . ALA B 1 264 ? 1.766 -11.129 60.942 1.00 27.01 258 ALA B C 1
ATOM 4772 O O . ALA B 1 264 ? 2.931 -10.976 60.532 1.00 26.40 258 ALA B O 1
ATOM 4774 N N . GLY B 1 265 ? 0.779 -11.662 60.218 1.00 26.83 259 GLY B N 1
ATOM 4775 C CA . GLY B 1 265 ? 0.943 -12.056 58.832 1.00 26.62 259 GLY B CA 1
ATOM 4776 C C . GLY B 1 265 ? 1.287 -10.897 57.932 1.00 25.85 259 GLY B C 1
ATOM 4777 O O . GLY B 1 265 ? 0.611 -9.878 57.950 1.00 25.83 259 GLY B O 1
ATOM 4778 N N . CYS B 1 266 ? 2.356 -11.032 57.160 1.00 25.89 260 CYS B N 1
ATOM 4779 C CA . CYS B 1 266 ? 2.758 -9.958 56.245 1.00 25.93 260 CYS B CA 1
ATOM 4780 C C . CYS B 1 266 ? 1.651 -9.584 55.248 1.00 26.06 260 CYS B C 1
ATOM 4781 O O . CYS B 1 266 ? 1.420 -8.409 55.025 1.00 25.53 260 CYS B O 1
ATOM 4784 N N . ASP B 1 267 ? 0.981 -10.578 54.661 1.00 27.14 261 ASP B N 1
ATOM 4785 C CA . ASP B 1 267 ? -0.053 -10.309 53.647 1.00 27.96 261 ASP B CA 1
ATOM 4786 C C . ASP B 1 267 ? -1.289 -9.731 54.280 1.00 27.64 261 ASP B C 1
ATOM 4787 O O . ASP B 1 267 ? -1.857 -8.771 53.755 1.00 27.67 261 ASP B O 1
ATOM 4792 N N . LEU B 1 268 ? -1.719 -10.300 55.402 1.00 27.54 262 LEU B N 1
ATOM 4793 C CA . LEU B 1 268 ? -2.922 -9.807 56.052 1.00 27.71 262 LEU B CA 1
ATOM 4794 C C . LEU B 1 268 ? -2.707 -8.358 56.483 1.00 27.14 262 LEU B C 1
ATOM 4795 O O . LEU B 1 268 ? -3.626 -7.539 56.402 1.00 26.97 262 LEU B O 1
ATOM 4800 N N . LEU B 1 269 ? -1.489 -8.037 56.904 1.00 26.81 263 LEU B N 1
ATOM 4801 C CA . LEU B 1 269 ? -1.206 -6.698 57.430 1.00 26.78 263 LEU B CA 1
ATOM 4802 C C . LEU B 1 269 ? -1.090 -5.683 56.291 1.00 26.36 263 LEU B C 1
ATOM 4803 O O . LEU B 1 269 ? -1.545 -4.532 56.409 1.00 26.37 263 LEU B O 1
ATOM 4808 N N . LYS B 1 270 ? -0.478 -6.120 55.198 1.00 25.67 264 LYS B N 1
ATOM 4809 C CA . LYS B 1 270 ? -0.373 -5.322 53.998 1.00 26.12 264 LYS B CA 1
ATOM 4810 C C . LYS B 1 270 ? -1.733 -4.926 53.456 1.00 25.96 264 LYS B C 1
ATOM 4811 O O . LYS B 1 270 ? -1.996 -3.753 53.209 1.00 25.86 264 LYS B O 1
ATOM 4817 N N . GLN B 1 271 ? -2.570 -5.935 53.250 1.00 25.88 265 GLN B N 1
ATOM 4818 C CA . GLN B 1 271 ? -3.896 -5.748 52.694 1.00 26.67 265 GLN B CA 1
ATOM 4819 C C . GLN B 1 271 ? -4.807 -4.990 53.626 1.00 26.11 265 GLN B C 1
ATOM 4820 O O . GLN B 1 271 ? -5.601 -4.190 53.164 1.00 26.82 265 GLN B O 1
ATOM 4826 N N . ALA B 1 272 ? -4.647 -5.175 54.928 1.00 25.32 266 ALA B N 1
ATOM 4827 C CA . ALA B 1 272 ? -5.327 -4.322 55.874 1.00 25.33 266 ALA B CA 1
ATOM 4828 C C . ALA B 1 272 ? -4.962 -2.871 55.605 1.00 25.07 266 ALA B C 1
ATOM 4829 O O . ALA B 1 272 ? -5.839 -2.078 55.397 1.00 25.16 266 ALA B O 1
ATOM 4831 N N . PHE B 1 273 ? -3.674 -2.540 55.588 1.00 25.23 267 PHE B N 1
ATOM 4832 C CA . PHE B 1 273 ? -3.226 -1.156 55.396 1.00 25.54 267 PHE B CA 1
ATOM 4833 C C . PHE B 1 273 ? -3.558 -0.627 54.018 1.00 25.18 267 PHE B C 1
ATOM 4834 O O . PHE B 1 273 ? -3.930 0.514 53.903 1.00 25.54 267 PHE B O 1
ATOM 4842 N N . ALA B 1 274 ? -3.424 -1.451 52.985 1.00 24.96 268 ALA B N 1
ATOM 4843 C CA . ALA B 1 274 ? -3.759 -1.018 51.617 1.00 25.17 268 ALA B CA 1
ATOM 4844 C C . ALA B 1 274 ? -5.240 -0.632 51.535 1.00 25.98 268 ALA B C 1
ATOM 4845 O O . ALA B 1 274 ? -5.603 0.351 50.873 1.00 26.57 268 ALA B O 1
ATOM 4847 N N . ARG B 1 275 ? -6.089 -1.396 52.225 1.00 26.27 269 ARG B N 1
ATOM 4848 C CA . ARG B 1 275 ? -7.516 -1.114 52.244 1.00 26.63 269 ARG B CA 1
ATOM 4849 C C . ARG B 1 275 ? -7.793 0.154 53.025 1.00 26.77 269 ARG B C 1
ATOM 4850 O O . ARG B 1 275 ? -8.491 1.027 52.536 1.00 27.93 269 ARG B O 1
ATOM 4858 N N . ALA B 1 276 ? -7.239 0.275 54.224 1.00 26.03 270 ALA B N 1
ATOM 4859 C CA . ALA B 1 276 ? -7.459 1.458 55.030 1.00 26.18 270 ALA B CA 1
ATOM 4860 C C . ALA B 1 276 ? -6.988 2.708 54.292 1.00 26.27 270 ALA B C 1
ATOM 4861 O O . ALA B 1 276 ? -7.623 3.759 54.382 1.00 26.21 270 ALA B O 1
ATOM 4863 N N . ALA B 1 277 ? -5.883 2.572 53.556 1.00 25.64 271 ALA B N 1
ATOM 4864 C CA . ALA B 1 277 ? -5.268 3.683 52.842 1.00 26.05 271 ALA B CA 1
ATOM 4865 C C . ALA B 1 277 ? -6.213 4.376 51.863 1.00 26.90 271 ALA B C 1
ATOM 4866 O O . ALA B 1 277 ? -6.076 5.574 51.582 1.00 26.70 271 ALA B O 1
ATOM 4868 N N . ILE B 1 278 ? -7.170 3.614 51.352 1.00 27.20 272 ILE B N 1
ATOM 4869 C CA . ILE B 1 278 ? -8.112 4.130 50.372 1.00 28.37 272 ILE B CA 1
ATOM 4870 C C . ILE B 1 278 ? -8.917 5.343 50.888 1.00 29.41 272 ILE B C 1
ATOM 4871 O O . ILE B 1 278 ? -9.201 6.270 50.109 1.00 30.11 272 ILE B O 1
ATOM 4876 N N . LEU B 1 279 ? -9.270 5.322 52.176 1.00 29.05 273 LEU B N 1
ATOM 4877 C CA . LEU B 1 279 ? -10.048 6.377 52.804 1.00 30.19 273 LEU B CA 1
ATOM 4878 C C . LEU B 1 279 ? -9.237 7.273 53.739 1.00 30.53 273 LEU B C 1
ATOM 4879 O O . LEU B 1 279 ? -9.797 7.974 54.575 1.00 31.15 273 LEU B O 1
ATOM 4884 N N . SER B 1 280 ? -7.924 7.295 53.568 1.00 30.39 274 SER B N 1
ATOM 4885 C CA . SER B 1 280 ? -7.090 8.255 54.272 1.00 30.65 274 SER B CA 1
ATOM 4886 C C . SER B 1 280 ? -6.928 9.512 53.417 1.00 31.45 274 SER B C 1
ATOM 4887 O O . SER B 1 280 ? -7.197 9.501 52.215 1.00 31.15 274 SER B O 1
ATOM 4890 N N . ASN B 1 281 ? -6.503 10.592 54.067 1.00 32.68 275 ASN B N 1
ATOM 4891 C CA . ASN B 1 281 ? -6.264 11.884 53.437 1.00 33.99 275 ASN B CA 1
ATOM 4892 C C . ASN B 1 281 ? -5.357 11.763 52.217 1.00 34.15 275 ASN B C 1
ATOM 4893 O O . ASN B 1 281 ? -4.268 11.222 52.331 1.00 33.78 275 ASN B O 1
ATOM 4898 N N . GLU B 1 282 ? -5.785 12.248 51.051 1.00 39.28 276 GLU B N 1
ATOM 4899 C CA . GLU B 1 282 ? -4.994 12.044 49.819 1.00 40.60 276 GLU B CA 1
ATOM 4900 C C . GLU B 1 282 ? -3.607 12.685 49.946 1.00 42.23 276 GLU B C 1
ATOM 4901 O O . GLU B 1 282 ? -2.603 12.118 49.508 1.00 42.46 276 GLU B O 1
ATOM 4907 N N . LYS B 1 283 ? -3.582 13.858 50.575 1.00 43.73 277 LYS B N 1
ATOM 4908 C CA . LYS B 1 283 ? -2.371 14.640 50.817 1.00 45.23 277 LYS B CA 1
ATOM 4909 C C . LYS B 1 283 ? -1.448 13.990 51.849 1.00 44.51 277 LYS B C 1
ATOM 4910 O O . LYS B 1 283 ? -0.271 13.685 51.558 1.00 45.33 277 LYS B O 1
ATOM 4916 N N . PHE B 1 284 ? -1.992 13.781 53.053 1.00 43.17 278 PHE B N 1
ATOM 4917 C CA . PHE B 1 284 ? -1.197 13.389 54.227 1.00 42.46 278 PHE B CA 1
ATOM 4918 C C . PHE B 1 284 ? -1.145 11.870 54.501 1.00 40.18 278 PHE B C 1
ATOM 4919 O O . PHE B 1 284 ? -0.191 11.400 55.086 1.00 40.14 278 PHE B O 1
ATOM 4927 N N . ARG B 1 285 ? -2.179 11.130 54.121 1.00 38.36 279 ARG B N 1
ATOM 4928 C CA . ARG B 1 285 ? -2.175 9.663 54.181 1.00 37.34 279 ARG B CA 1
ATOM 4929 C C . ARG B 1 285 ? -2.006 9.064 55.576 1.00 36.58 279 ARG B C 1
ATOM 4930 O O . ARG B 1 285 ? -1.293 8.086 55.754 1.00 35.64 279 ARG B O 1
ATOM 4938 N N . GLY B 1 286 ? -2.685 9.641 56.553 1.00 37.10 280 GLY B N 1
ATOM 4939 C CA . GLY B 1 286 ? -2.569 9.216 57.936 1.00 36.88 280 GLY B CA 1
ATOM 4940 C C . GLY B 1 286 ? -3.503 8.065 58.211 1.00 35.84 280 GLY B C 1
ATOM 4941 O O . GLY B 1 286 ? -4.673 8.079 57.792 1.00 36.29 280 GLY B O 1
ATOM 4942 N N . VAL B 1 287 ? -2.966 7.044 58.867 1.00 34.63 281 VAL B N 1
ATOM 4943 C CA . VAL B 1 287 ? -3.767 5.975 59.426 1.00 33.35 281 VAL B CA 1
ATOM 4944 C C . VAL B 1 287 ? -3.375 5.899 60.887 1.00 34.00 281 VAL B C 1
ATOM 4945 O O . VAL B 1 287 ? -2.319 6.401 61.298 1.00 34.16 281 VAL B O 1
ATOM 4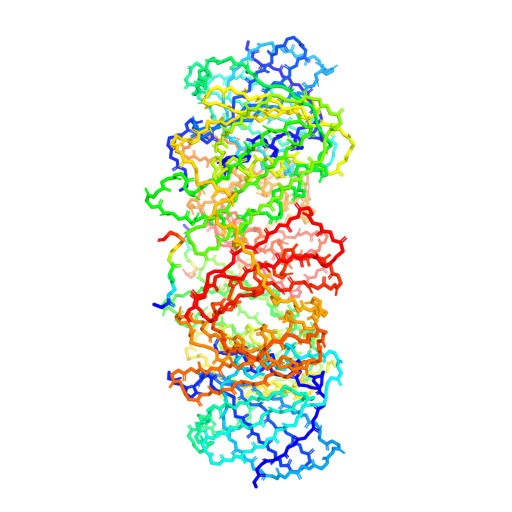949 N N . ARG B 1 288 ? -4.229 5.250 61.661 1.00 33.71 282 ARG B N 1
ATOM 4950 C CA . ARG B 1 288 ? -4.066 5.188 63.090 1.00 34.37 282 ARG B CA 1
ATOM 4951 C C . ARG B 1 288 ? -4.044 3.718 63.493 1.00 33.00 282 ARG B C 1
ATOM 4952 O O . ARG B 1 288 ? -4.827 2.920 62.975 1.00 32.26 282 ARG B O 1
ATOM 4960 N N . LEU B 1 289 ? -3.108 3.368 64.375 1.00 32.78 283 LEU B N 1
ATOM 4961 C CA . LEU B 1 289 ? -2.951 2.017 64.896 1.00 32.09 283 LEU B CA 1
ATOM 4962 C C . LEU B 1 289 ? -3.305 1.996 66.394 1.00 33.62 283 LEU B C 1
ATOM 4963 O O . LEU B 1 289 ? -2.805 2.812 67.169 1.00 34.33 283 LEU B O 1
ATOM 4968 N N . TYR B 1 290 ? -4.166 1.065 66.798 1.00 34.16 284 TYR B N 1
ATOM 4969 C CA . TYR B 1 290 ? -4.481 0.830 68.205 1.00 35.72 284 TYR B CA 1
ATOM 4970 C C . TYR B 1 290 ? -4.108 -0.618 68.506 1.00 35.27 284 TYR B C 1
ATOM 4971 O O . TYR B 1 290 ? -4.846 -1.511 68.126 1.00 34.62 284 TYR B O 1
ATOM 4980 N N . VAL B 1 291 ? -2.985 -0.842 69.207 1.00 35.98 285 VAL B N 1
ATOM 4981 C CA . VAL B 1 291 ? -2.551 -2.194 69.604 1.00 35.70 285 VAL B CA 1
ATOM 4982 C C . VAL B 1 291 ? -3.140 -2.543 70.964 1.00 36.88 285 VAL B C 1
ATOM 4983 O O . VAL B 1 291 ? -3.150 -1.713 71.869 1.00 38.72 285 VAL B O 1
ATOM 4987 N N . SER B 1 292 ? -3.649 -3.764 71.082 1.00 36.65 286 SER B N 1
ATOM 4988 C CA . SER B 1 292 ? -4.164 -4.302 72.337 1.00 38.39 286 SER B CA 1
ATOM 4989 C C . SER B 1 292 ? -3.885 -5.810 72.351 1.00 38.14 286 SER B C 1
ATOM 4990 O O . SER B 1 292 ? -3.500 -6.377 71.330 1.00 37.00 286 SER B O 1
ATOM 4993 N N . GLU B 1 293 ? -4.071 -6.458 73.496 1.00 39.46 287 GLU B N 1
ATOM 4994 C CA . GLU B 1 293 ? -3.736 -7.878 73.612 1.00 39.46 287 GLU B CA 1
ATOM 4995 C C . GLU B 1 293 ? -4.236 -8.661 72.383 1.00 37.84 287 GLU B C 1
ATOM 4996 O O . GLU B 1 293 ? -5.440 -8.807 72.171 1.00 37.66 287 GLU B O 1
ATOM 5002 N N . ASN B 1 294 ? -3.277 -9.125 71.583 1.00 36.53 288 ASN B N 1
ATOM 5003 C CA . ASN B 1 294 ? -3.491 -10.006 70.425 1.00 35.67 288 ASN B CA 1
ATOM 5004 C C . ASN B 1 294 ? -4.371 -9.445 69.320 1.00 34.67 288 ASN B C 1
ATOM 5005 O O . ASN B 1 294 ? -4.949 -10.203 68.551 1.00 34.41 288 ASN B O 1
ATOM 5010 N N . GLN B 1 295 ? -4.440 -8.121 69.218 1.00 34.16 289 GLN B N 1
ATOM 5011 C CA . GLN B 1 295 ? -5.318 -7.484 68.250 1.00 33.27 289 GLN B CA 1
ATOM 5012 C C . GLN B 1 295 ? -4.704 -6.190 67.731 1.00 32.36 289 GLN B C 1
ATOM 5013 O O . GLN B 1 295 ? -4.059 -5.444 68.472 1.00 32.13 289 GLN B O 1
ATOM 5019 N N . LEU B 1 296 ? -4.890 -5.937 66.444 1.00 31.44 290 LEU B N 1
ATOM 5020 C CA . LEU B 1 296 ? -4.516 -4.652 65.875 1.00 31.12 290 LEU B CA 1
ATOM 5021 C C . LEU B 1 296 ? -5.747 -4.064 65.201 1.00 31.21 290 LEU B C 1
ATOM 5022 O O . LEU B 1 296 ? -6.361 -4.708 64.320 1.00 31.14 290 LEU B O 1
ATOM 5027 N N . LYS B 1 297 ? -6.108 -2.852 65.623 1.00 31.31 291 LYS B N 1
ATOM 5028 C CA . LYS B 1 297 ? -7.117 -2.060 64.936 1.00 31.57 291 LYS B CA 1
ATOM 5029 C C . LYS B 1 297 ? -6.384 -1.008 64.103 1.00 30.57 291 LYS B C 1
ATOM 5030 O O . LYS B 1 297 ? -5.608 -0.227 64.651 1.00 30.93 291 LYS B O 1
ATOM 5036 N N . ILE B 1 298 ? -6.574 -1.037 62.784 1.00 29.42 292 ILE B N 1
ATOM 5037 C CA . ILE B 1 298 ? -6.117 0.034 61.899 1.00 28.91 292 ILE B CA 1
ATOM 5038 C C . ILE B 1 298 ? -7.326 0.856 61.508 1.00 29.36 292 ILE B C 1
ATOM 5039 O O . ILE B 1 298 ? -8.285 0.299 61.004 1.00 29.40 292 ILE B O 1
ATOM 5044 N N . THR B 1 299 ? -7.301 2.170 61.722 1.00 30.02 293 THR B N 1
ATOM 5045 C CA . THR B 1 299 ? -8.358 3.041 61.179 1.00 30.37 293 THR B CA 1
ATOM 5046 C C . THR B 1 299 ? -7.795 4.160 60.284 1.00 30.47 293 THR B C 1
ATOM 5047 O O . THR B 1 299 ? -6.638 4.552 60.397 1.00 30.17 293 THR B O 1
ATOM 5051 N N . ALA B 1 300 ? -8.649 4.675 59.403 1.00 30.86 294 ALA B N 1
ATOM 5052 C CA . ALA B 1 300 ? -8.303 5.815 58.555 1.00 31.28 294 ALA B CA 1
ATOM 5053 C C . ALA B 1 300 ? -9.540 6.695 58.329 1.00 32.34 294 ALA B C 1
ATOM 5054 O O . ALA B 1 300 ? -10.661 6.192 58.216 1.00 31.48 294 ALA B O 1
ATOM 5056 N N . ASN B 1 301 ? -9.330 8.004 58.278 1.00 33.86 295 ASN B N 1
ATOM 5057 C CA . ASN B 1 301 ? -10.397 8.928 57.920 1.00 35.80 295 ASN B CA 1
ATOM 5058 C C . ASN B 1 301 ? -9.883 10.043 57.040 1.00 36.42 295 ASN B C 1
ATOM 5059 O O . ASN B 1 301 ? -8.664 10.282 56.971 1.00 35.66 295 ASN B O 1
ATOM 5064 N N . ASN B 1 302 ? -10.812 10.722 56.359 1.00 37.54 296 ASN B N 1
ATOM 5065 C CA . ASN B 1 302 ? -10.438 11.802 55.437 1.00 38.25 296 ASN B CA 1
ATOM 5066 C C . ASN B 1 302 ? -11.326 13.036 55.571 1.00 40.55 296 ASN B C 1
ATOM 5067 O O . ASN B 1 302 ? -12.344 13.000 56.267 1.00 41.31 296 ASN B O 1
ATOM 5072 N N . PRO B 1 303 ? -10.929 14.145 54.925 1.00 42.27 297 PRO B N 1
ATOM 5073 C CA . PRO B 1 303 ? -11.767 15.347 54.967 1.00 44.58 297 PRO B CA 1
ATOM 5074 C C . PRO B 1 303 ? -13.218 15.079 54.543 1.00 45.47 297 PRO B C 1
ATOM 5075 O O . PRO B 1 303 ? -14.125 15.759 55.001 1.00 47.58 297 PRO B O 1
ATOM 5079 N N . GLU B 1 304 ? -13.442 14.058 53.722 1.00 44.65 298 GLU B N 1
ATOM 5080 C CA . GLU B 1 304 ? -14.798 13.667 53.295 1.00 45.30 298 GLU B CA 1
ATOM 5081 C C . GLU B 1 304 ? -15.648 13.056 54.422 1.00 45.32 298 GLU B C 1
ATOM 5082 O O . GLU B 1 304 ? -16.804 12.684 54.180 1.00 45.20 298 GLU B O 1
ATOM 5088 N N . GLN B 1 305 ? -15.067 12.928 55.629 1.00 44.80 299 GLN B N 1
ATOM 5089 C CA . GLN B 1 305 ? -15.699 12.254 56.779 1.00 44.80 299 GLN B CA 1
ATOM 5090 C C . GLN B 1 305 ? -15.973 10.760 56.505 1.00 42.88 299 GLN B C 1
ATOM 5091 O O . GLN B 1 305 ? -16.732 10.102 57.238 1.00 43.36 299 GLN B O 1
ATOM 5097 N N . GLU B 1 306 ? -15.347 10.218 55.463 1.00 40.37 300 GLU B N 1
ATOM 5098 C CA . GLU B 1 306 ? -15.373 8.779 55.234 1.00 38.83 300 GLU B CA 1
ATOM 5099 C C . GLU B 1 306 ? -14.388 8.101 56.188 1.00 37.46 300 GLU B C 1
ATOM 5100 O O . GLU B 1 306 ? -13.373 8.690 56.557 1.00 36.89 300 GLU B O 1
ATOM 5106 N N . GLU B 1 307 ? -14.673 6.864 56.581 1.00 37.08 301 GLU B N 1
ATOM 5107 C CA . GLU B 1 307 ? -13.701 6.091 57.349 1.00 36.14 301 GLU B CA 1
ATOM 5108 C C . GLU B 1 307 ? -13.723 4.594 57.078 1.00 34.83 301 GLU B C 1
ATOM 5109 O O . GLU B 1 307 ? -14.755 4.017 56.721 1.00 35.42 301 GLU B O 1
ATOM 5115 N N . ALA B 1 308 ? -12.551 3.995 57.263 1.00 33.21 302 ALA B N 1
ATOM 5116 C CA . ALA B 1 308 ? -12.347 2.559 57.160 1.00 32.40 302 ALA B CA 1
ATOM 5117 C C . ALA B 1 308 ? -11.824 2.033 58.520 1.00 32.28 302 ALA B C 1
ATOM 5118 O O . ALA B 1 308 ? -11.219 2.767 59.316 1.00 32.38 302 ALA B O 1
ATOM 5120 N N . GLU B 1 309 ? -12.094 0.769 58.801 1.00 32.17 303 GLU B N 1
ATOM 5121 C CA . GLU B 1 309 ? -11.651 0.156 60.032 1.00 32.07 303 GLU B CA 1
ATOM 5122 C C . GLU B 1 309 ? -11.375 -1.290 59.744 1.00 30.84 303 GLU B C 1
ATOM 5123 O O . GLU B 1 309 ? -12.239 -1.978 59.208 1.00 30.92 303 GLU B O 1
ATOM 5129 N N . GLU B 1 310 ? -10.161 -1.717 60.099 1.00 30.02 304 GLU B N 1
ATOM 5130 C CA . GLU B 1 310 ? -9.683 -3.099 59.953 1.00 29.76 304 GLU B CA 1
ATOM 5131 C C . GLU B 1 310 ? -9.199 -3.627 61.313 1.00 30.10 304 GLU B C 1
ATOM 5132 O O . GLU B 1 310 ? -8.400 -2.971 61.986 1.00 29.31 304 GLU B O 1
ATOM 5138 N N . ILE B 1 311 ? -9.693 -4.801 61.705 1.00 30.88 305 ILE B N 1
ATOM 5139 C CA . ILE B 1 311 ? -9.272 -5.450 62.940 1.00 31.43 305 ILE B CA 1
ATOM 5140 C C . ILE B 1 311 ? -8.532 -6.723 62.554 1.00 31.41 305 ILE B C 1
ATOM 5141 O O . ILE B 1 311 ? -9.055 -7.520 61.766 1.00 31.60 305 ILE B O 1
ATOM 5146 N N . LEU B 1 312 ? -7.340 -6.933 63.117 1.00 31.52 306 LEU B N 1
ATOM 5147 C CA . LEU B 1 312 ? -6.575 -8.163 62.869 1.00 31.96 306 LEU B CA 1
ATOM 5148 C C . LEU B 1 312 ? -6.137 -8.865 64.148 1.00 32.46 306 LEU B C 1
ATOM 5149 O O . LEU B 1 312 ? -5.771 -8.215 65.134 1.00 32.61 306 LEU B O 1
ATOM 5154 N N . ASP B 1 313 ? -6.170 -10.200 64.111 1.00 33.01 307 ASP B N 1
ATOM 5155 C CA . ASP B 1 313 ? -5.519 -11.030 65.122 1.00 33.33 307 ASP B CA 1
ATOM 5156 C C . ASP B 1 313 ? -4.010 -10.967 64.891 1.00 32.54 307 ASP B C 1
ATOM 5157 O O . ASP B 1 313 ? -3.544 -11.179 63.786 1.00 32.09 307 ASP B O 1
ATOM 5162 N N . VAL B 1 314 ? -3.259 -10.684 65.944 1.00 32.76 308 VAL B N 1
ATOM 5163 C CA . VAL B 1 314 ? -1.804 -10.702 65.911 1.00 32.61 308 VAL B CA 1
ATOM 5164 C C . VAL B 1 314 ? -1.291 -11.373 67.193 1.00 33.07 308 VAL B C 1
ATOM 5165 O O . VAL B 1 314 ? -2.073 -11.743 68.057 1.00 33.89 308 VAL B O 1
ATOM 5169 N N . THR B 1 315 ? 0.017 -11.535 67.299 1.00 32.79 309 THR B N 1
ATOM 5170 C CA . THR B 1 315 ? 0.639 -11.932 68.542 1.00 33.46 309 THR B CA 1
ATOM 5171 C C . THR B 1 315 ? 1.234 -10.676 69.190 1.00 33.78 309 THR B C 1
ATOM 5172 O O . THR B 1 315 ? 2.240 -10.134 68.715 1.00 33.60 309 THR B O 1
ATOM 5176 N N . TYR B 1 316 ? 0.587 -10.205 70.257 1.00 34.45 310 TYR B N 1
ATOM 5177 C CA . TYR B 1 316 ? 1.082 -9.084 71.041 1.00 35.41 310 TYR B CA 1
ATOM 5178 C C . TYR B 1 316 ? 0.621 -9.196 72.485 1.00 37.11 310 TYR B C 1
ATOM 5179 O O . TYR B 1 316 ? -0.548 -9.440 72.729 1.00 37.51 310 TYR B O 1
ATOM 5188 N N . SER B 1 317 ? 1.523 -9.007 73.443 1.00 38.75 311 SER B N 1
ATOM 5189 C CA . SER B 1 317 ? 1.127 -8.971 74.864 1.00 40.90 311 SER B CA 1
ATOM 5190 C C . SER B 1 317 ? 1.653 -7.775 75.661 1.00 42.17 311 SER B C 1
ATOM 5191 O O . SER B 1 317 ? 1.520 -7.749 76.871 1.00 44.22 311 SER B O 1
ATOM 5194 N N . GLY B 1 318 ? 2.224 -6.778 74.996 1.00 43.67 312 GLY B N 1
ATOM 5195 C CA . GLY B 1 318 ? 2.686 -5.578 75.683 1.00 44.82 312 GLY B CA 1
ATOM 5196 C C . GLY B 1 318 ? 1.531 -4.711 76.163 1.00 45.88 312 GLY B C 1
ATOM 5197 O O . GLY B 1 318 ? 0.373 -5.140 76.160 1.00 46.30 312 GLY B O 1
ATOM 5198 N N . ALA B 1 319 ? 1.856 -3.490 76.585 1.00 46.50 313 ALA B N 1
ATOM 5199 C CA . ALA B 1 319 ? 0.850 -2.506 76.973 1.00 47.17 313 ALA B CA 1
ATOM 5200 C C . ALA B 1 319 ? 0.129 -1.972 75.728 1.00 44.91 313 ALA B C 1
ATOM 5201 O O . ALA B 1 319 ? 0.641 -2.078 74.618 1.00 42.43 313 ALA B O 1
ATOM 5203 N N . GLU B 1 320 ? -1.059 -1.410 75.942 1.00 45.69 314 GLU B N 1
ATOM 5204 C CA . GLU B 1 320 ? -1.840 -0.794 74.885 1.00 44.71 314 GLU B CA 1
ATOM 5205 C C . GLU B 1 320 ? -1.248 0.544 74.495 1.00 44.36 314 GLU B C 1
ATOM 5206 O O . GLU B 1 320 ? -0.604 1.206 75.314 1.00 45.21 314 GLU B O 1
ATOM 5212 N N . MET B 1 321 ? -1.461 0.918 73.233 1.00 42.89 315 MET B N 1
ATOM 5213 C CA . MET B 1 321 ? -1.022 2.209 72.724 1.00 42.82 315 MET B CA 1
ATOM 5214 C C . MET B 1 321 ? -1.650 2.509 71.378 1.00 41.24 315 MET B C 1
ATOM 5215 O O . MET B 1 321 ? -2.066 1.599 70.655 1.00 39.24 315 MET B O 1
ATOM 5220 N N . GLU B 1 322 ? -1.712 3.803 71.078 1.00 41.94 316 GLU B N 1
ATOM 5221 C CA . GLU B 1 322 ? -2.152 4.312 69.793 1.00 41.34 316 GLU B CA 1
ATOM 5222 C C . GLU B 1 322 ? -0.950 4.946 69.141 1.00 39.60 316 GLU B C 1
ATOM 5223 O O . GLU B 1 322 ? -0.102 5.504 69.821 1.00 40.53 316 GLU B O 1
ATOM 5229 N N . ILE B 1 323 ? -0.870 4.864 67.825 1.00 37.63 317 ILE B N 1
ATOM 5230 C CA . ILE B 1 323 ? 0.236 5.485 67.103 1.00 36.27 317 ILE B CA 1
ATOM 5231 C C . ILE B 1 323 ? -0.226 5.698 65.669 1.00 35.33 317 ILE B C 1
ATOM 5232 O O . ILE B 1 323 ? -0.924 4.857 65.103 1.00 34.74 317 ILE B O 1
ATOM 5237 N N . GLY B 1 324 ? 0.128 6.838 65.100 1.00 35.38 318 GLY B N 1
ATOM 5238 C CA . GLY B 1 324 ? -0.224 7.131 63.721 1.00 35.02 318 GLY B CA 1
ATOM 5239 C C . GLY B 1 324 ? 0.965 6.970 62.800 1.00 33.10 318 GLY B C 1
ATOM 5240 O O . GLY B 1 324 ? 2.110 7.123 63.225 1.00 32.58 318 GLY B O 1
ATOM 5241 N N . PHE B 1 325 ? 0.682 6.660 61.540 1.00 32.44 319 PHE B N 1
ATOM 5242 C CA . PHE B 1 325 ? 1.697 6.480 60.518 1.00 31.29 319 PHE B CA 1
ATOM 5243 C C . PHE B 1 325 ? 1.242 7.006 59.169 1.00 31.61 319 PHE B C 1
ATOM 5244 O O . PHE B 1 325 ? 0.061 6.963 58.831 1.00 31.79 319 PHE B O 1
ATOM 5252 N N . ASN B 1 326 ? 2.200 7.484 58.387 1.00 31.30 320 ASN B N 1
ATOM 5253 C CA . ASN B 1 326 ? 1.978 7.616 56.969 1.00 31.68 320 ASN B CA 1
ATOM 5254 C C . ASN B 1 326 ? 1.863 6.188 56.452 1.00 30.69 320 ASN B C 1
ATOM 5255 O O . ASN B 1 326 ? 2.817 5.430 56.547 1.00 29.94 320 ASN B O 1
ATOM 5260 N N . VAL B 1 327 ? 0.695 5.822 55.946 1.00 31.23 321 VAL B N 1
ATOM 5261 C CA . VAL B 1 327 ? 0.433 4.462 55.512 1.00 30.79 321 VAL B CA 1
ATOM 5262 C C . VAL B 1 327 ? 1.272 4.066 54.302 1.00 30.14 321 VAL B C 1
ATOM 5263 O O . VAL B 1 327 ? 1.475 2.881 54.062 1.00 30.16 321 VAL B O 1
ATOM 5267 N N . SER B 1 328 ? 1.747 5.024 53.529 1.00 29.84 322 SER B N 1
ATOM 5268 C CA . SER B 1 328 ? 2.562 4.648 52.390 1.00 29.90 322 SER B CA 1
ATOM 5269 C C . SER B 1 328 ? 3.919 4.154 52.819 1.00 27.73 322 SER B C 1
ATOM 5270 O O . SER B 1 328 ? 4.477 3.264 52.203 1.00 27.58 322 SER B O 1
ATOM 5273 N N . TYR B 1 329 ? 4.453 4.760 53.862 1.00 26.71 323 TYR B N 1
ATOM 5274 C CA . TYR B 1 329 ? 5.733 4.322 54.402 1.00 25.46 323 TYR B CA 1
ATOM 5275 C C . TYR B 1 329 ? 5.624 2.885 54.913 1.00 24.30 323 TYR B C 1
ATOM 5276 O O . TYR B 1 329 ? 6.515 2.053 54.673 1.00 23.37 323 TYR B O 1
ATOM 5285 N N . VAL B 1 330 ? 4.504 2.589 55.558 1.00 24.06 324 VAL B N 1
ATOM 5286 C CA . VAL B 1 330 ? 4.258 1.256 56.068 1.00 24.01 324 VAL B CA 1
ATOM 5287 C C . VAL B 1 330 ? 4.124 0.252 54.915 1.00 24.32 324 VAL B C 1
ATOM 5288 O O . VAL B 1 330 ? 4.758 -0.813 54.936 1.00 23.29 324 VAL B O 1
ATOM 5292 N N . LEU B 1 331 ? 3.335 0.612 53.897 1.00 25.26 325 LEU B N 1
ATOM 5293 C CA . LEU B 1 331 ? 3.086 -0.279 52.782 1.00 25.92 325 LEU B CA 1
ATOM 5294 C C . LEU B 1 331 ? 4.377 -0.569 52.030 1.00 25.42 325 LEU B C 1
ATOM 5295 O O . LEU B 1 331 ? 4.625 -1.711 51.625 1.00 25.66 325 LEU B O 1
ATOM 5300 N N . ASP B 1 332 ? 5.196 0.462 51.854 1.00 24.58 326 ASP B N 1
ATOM 5301 C CA . ASP B 1 332 ? 6.493 0.326 51.205 1.00 24.38 326 ASP B CA 1
ATOM 5302 C C . ASP B 1 332 ? 7.357 -0.749 51.879 1.00 23.57 326 ASP B C 1
ATOM 5303 O O . ASP B 1 332 ? 7.947 -1.589 51.200 1.00 23.43 326 ASP B O 1
ATOM 5308 N N . VAL B 1 333 ? 7.445 -0.673 53.209 1.00 22.49 327 VAL B N 1
ATOM 5309 C CA . VAL B 1 333 ? 8.223 -1.592 54.017 1.00 22.20 327 VAL B CA 1
ATOM 5310 C C . VAL B 1 333 ? 7.679 -2.992 53.882 1.00 23.75 327 VAL B C 1
ATOM 5311 O O . VAL B 1 333 ? 8.434 -3.940 53.651 1.00 24.54 327 VAL B O 1
ATOM 5315 N N . LEU B 1 334 ? 6.370 -3.127 54.046 1.00 24.60 328 LEU B N 1
ATOM 5316 C CA . LEU B 1 334 ? 5.742 -4.418 53.928 1.00 26.44 328 LEU B CA 1
ATOM 5317 C C . LEU B 1 334 ? 5.875 -4.998 52.514 1.00 28.52 328 LEU B C 1
ATOM 5318 O O . LEU B 1 334 ? 6.070 -6.203 52.378 1.00 29.56 328 LEU B O 1
ATOM 5323 N N . ASN B 1 335 ? 5.764 -4.168 51.476 1.00 29.48 329 ASN B N 1
ATOM 5324 C CA . ASN B 1 335 ? 5.997 -4.651 50.106 1.00 32.02 329 ASN B CA 1
ATOM 5325 C C . ASN B 1 335 ? 7.417 -5.170 49.892 1.00 32.15 329 ASN B C 1
ATOM 5326 O O . ASN B 1 335 ? 7.618 -6.099 49.104 1.00 33.67 329 ASN B O 1
ATOM 5331 N N . ALA B 1 336 ? 8.382 -4.562 50.583 1.00 30.44 330 ALA B N 1
ATOM 5332 C CA . ALA B 1 336 ? 9.766 -4.963 50.472 1.00 30.78 330 ALA B CA 1
ATOM 5333 C C . ALA B 1 336 ? 10.055 -6.258 51.221 1.00 31.58 330 ALA B C 1
ATOM 5334 O O . ALA B 1 336 ? 10.904 -7.023 50.803 1.00 32.36 330 ALA B O 1
ATOM 5336 N N . LEU B 1 337 ? 9.341 -6.495 52.317 1.00 31.89 331 LEU B N 1
ATOM 5337 C CA . LEU B 1 337 ? 9.525 -7.688 53.143 1.00 32.90 331 LEU B CA 1
ATOM 5338 C C . LEU B 1 337 ? 8.709 -8.831 52.575 1.00 34.97 331 LEU B C 1
ATOM 5339 O O . LEU B 1 337 ? 7.628 -9.130 53.066 1.00 35.80 331 LEU B O 1
ATOM 5344 N N . LYS B 1 338 ? 9.208 -9.480 51.546 1.00 36.86 332 LYS B N 1
ATOM 5345 C CA . LYS B 1 338 ? 8.418 -10.489 50.859 1.00 39.09 332 LYS B CA 1
ATOM 5346 C C . LYS B 1 338 ? 8.471 -11.791 51.673 1.00 39.38 332 LYS B C 1
ATOM 5347 O O . LYS B 1 338 ? 9.098 -12.779 51.267 1.00 41.23 332 LYS B O 1
ATOM 5353 N N . CYS B 1 339 ? 7.807 -11.777 52.829 1.00 37.50 333 CYS B N 1
ATOM 5354 C CA . CYS B 1 339 ? 7.947 -12.837 53.835 1.00 37.61 333 CYS B CA 1
ATOM 5355 C C . CYS B 1 339 ? 6.605 -13.165 54.456 1.00 37.07 333 CYS B C 1
ATOM 5356 O O . CYS B 1 339 ? 5.628 -12.538 54.108 1.00 36.91 333 CYS B O 1
ATOM 5359 N N . GLU B 1 340 ? 6.561 -14.119 55.387 1.00 37.29 334 GLU B N 1
ATOM 5360 C CA . GLU B 1 340 ? 5.298 -14.601 55.922 1.00 37.49 334 GLU B CA 1
ATOM 5361 C C . GLU B 1 340 ? 4.781 -13.888 57.155 1.00 35.05 334 GLU B C 1
ATOM 5362 O O . GLU B 1 340 ? 3.564 -13.712 57.314 1.00 34.00 334 GLU B O 1
ATOM 5368 N N . ASN B 1 341 ? 5.683 -13.535 58.058 1.00 33.56 335 ASN B N 1
ATOM 5369 C CA . ASN B 1 341 ? 5.290 -12.834 59.276 1.00 31.91 335 ASN B CA 1
ATOM 5370 C C . ASN B 1 341 ? 6.203 -11.668 59.531 1.00 30.53 335 ASN B C 1
ATOM 5371 O O . ASN B 1 341 ? 7.401 -11.708 59.199 1.00 30.72 335 ASN B O 1
ATOM 5376 N N . VAL B 1 342 ? 5.628 -10.615 60.090 1.00 29.08 336 VAL B N 1
ATOM 5377 C CA . VAL B 1 342 ? 6.375 -9.399 60.307 1.00 28.34 336 VAL B CA 1
ATOM 5378 C C . VAL B 1 342 ? 6.442 -9.129 61.783 1.00 28.59 336 VAL B C 1
ATOM 5379 O O . VAL B 1 342 ? 5.637 -9.619 62.559 1.00 28.79 336 VAL B O 1
ATOM 5383 N N . ARG B 1 343 ? 7.443 -8.352 62.147 1.00 28.76 337 ARG B N 1
ATOM 5384 C CA . ARG B 1 343 ? 7.710 -7.983 63.516 1.00 29.75 337 ARG B CA 1
ATOM 5385 C C . ARG B 1 343 ? 7.658 -6.470 63.633 1.00 28.35 337 ARG B C 1
ATOM 5386 O O . ARG B 1 343 ? 8.482 -5.785 63.050 1.00 26.24 337 ARG B O 1
ATOM 5394 N N . MET B 1 344 ? 6.715 -5.963 64.405 1.00 28.82 338 MET B N 1
ATOM 5395 C CA . MET B 1 344 ? 6.717 -4.553 64.736 1.00 29.26 338 MET B CA 1
ATOM 5396 C C . MET B 1 344 ? 7.272 -4.368 66.144 1.00 30.19 338 MET B C 1
ATOM 5397 O O . MET B 1 344 ? 6.875 -5.051 67.081 1.00 30.78 338 MET B O 1
ATOM 5402 N N . MET B 1 345 ? 8.213 -3.440 66.264 1.00 30.58 339 MET B N 1
ATOM 5403 C CA . MET B 1 345 ? 8.919 -3.172 67.517 1.00 32.09 339 MET B CA 1
ATOM 5404 C C . MET B 1 345 ? 8.659 -1.734 67.971 1.00 32.09 339 MET B C 1
ATOM 5405 O O . MET B 1 345 ? 9.303 -0.796 67.504 1.00 31.25 339 MET B O 1
ATOM 5410 N N . LEU B 1 346 ? 7.721 -1.581 68.903 1.00 36.53 340 LEU B N 1
ATOM 5411 C CA . LEU B 1 346 ? 7.216 -0.270 69.299 1.00 36.76 340 LEU B CA 1
ATOM 5412 C C . LEU B 1 346 ? 7.828 0.188 70.612 1.00 37.42 340 LEU B C 1
ATOM 5413 O O . LEU B 1 346 ? 8.365 -0.621 71.380 1.00 37.63 340 LEU B O 1
ATOM 5418 N N . THR B 1 347 ? 7.725 1.488 70.879 1.00 37.63 341 THR B N 1
ATOM 5419 C CA . THR B 1 347 ? 8.213 2.043 72.136 1.00 38.54 341 THR B CA 1
ATOM 5420 C C . THR B 1 347 ? 7.146 2.880 72.810 1.00 39.36 341 THR B C 1
ATOM 5421 O O . THR B 1 347 ? 6.742 2.574 73.916 1.00 40.35 341 THR B O 1
ATOM 5425 N N . ASP B 1 348 ? 6.707 3.934 72.131 1.00 39.36 342 ASP B N 1
ATOM 5426 C CA . ASP B 1 348 ? 5.559 4.730 72.560 1.00 40.30 342 ASP B CA 1
ATOM 5427 C C . ASP B 1 348 ? 4.974 5.498 71.349 1.00 40.01 342 ASP B C 1
ATOM 5428 O O . ASP B 1 348 ? 5.459 5.360 70.226 1.00 39.14 342 ASP B O 1
ATOM 5433 N N . SER B 1 349 ? 3.944 6.306 71.576 1.00 41.02 343 SER B N 1
ATOM 5434 C CA . SER B 1 349 ? 3.220 6.956 70.464 1.00 41.34 343 SER B CA 1
ATOM 5435 C C . SER B 1 349 ? 3.982 8.075 69.751 1.00 40.77 343 SER B C 1
ATOM 5436 O O . SER B 1 349 ? 3.548 8.530 68.700 1.00 40.92 343 SER B O 1
ATOM 5439 N N . VAL B 1 350 ? 5.083 8.541 70.334 1.00 40.55 344 VAL B N 1
ATOM 5440 C CA . VAL B 1 350 ? 5.859 9.643 69.774 1.00 40.00 344 VAL B CA 1
ATOM 5441 C C . VAL B 1 350 ? 7.201 9.179 69.247 1.00 39.13 344 VAL B C 1
ATOM 5442 O O . VAL B 1 350 ? 7.993 9.999 68.809 1.00 39.53 344 VAL B O 1
ATOM 5446 N N . SER B 1 351 ? 7.461 7.870 69.298 1.00 38.80 345 SER B N 1
ATOM 5447 C CA . SER B 1 351 ? 8.759 7.291 68.912 1.00 37.61 345 SER B CA 1
ATOM 5448 C C . SER B 1 351 ? 8.626 6.415 67.688 1.00 37.23 345 SER B C 1
ATOM 5449 O O . SER B 1 351 ? 7.549 5.874 67.417 1.00 37.15 345 SER B O 1
ATOM 5452 N N . SER B 1 352 ? 9.734 6.241 66.965 1.00 36.68 346 SER B N 1
ATOM 5453 C CA . SER B 1 352 ? 9.713 5.451 65.732 1.00 36.15 346 SER B CA 1
ATOM 5454 C C . SER B 1 352 ? 9.452 4.005 66.019 1.00 35.50 346 SER B C 1
ATOM 5455 O O . SER B 1 352 ? 9.587 3.569 67.141 1.00 36.45 346 SER B O 1
ATOM 5458 N N . VAL B 1 353 ? 9.047 3.275 64.997 1.00 34.75 347 VAL B N 1
ATOM 5459 C CA . VAL B 1 353 ? 8.869 1.841 65.104 1.00 34.40 347 VAL B CA 1
ATOM 5460 C C . VAL B 1 353 ? 9.917 1.163 64.241 1.00 33.65 347 VAL B C 1
ATOM 5461 O O . VAL B 1 353 ? 10.304 1.682 63.201 1.00 33.07 347 VAL B O 1
ATOM 5465 N N . GLN B 1 354 ? 10.399 0.018 64.700 1.00 33.31 348 GLN B N 1
ATOM 5466 C CA . GLN B 1 354 ? 11.267 -0.816 63.904 1.00 32.56 348 GLN B CA 1
ATOM 5467 C C . GLN B 1 354 ? 10.441 -1.972 63.391 1.00 32.07 348 GLN B C 1
ATOM 5468 O O . GLN B 1 354 ? 9.750 -2.618 64.163 1.00 32.27 348 GLN B O 1
ATOM 5474 N N . ILE B 1 355 ? 10.508 -2.210 62.085 1.00 31.28 349 ILE B N 1
ATOM 5475 C CA . ILE B 1 355 ? 9.800 -3.296 61.443 1.00 30.92 349 ILE B CA 1
ATOM 5476 C C . ILE B 1 355 ? 10.845 -4.212 60.832 1.00 31.17 349 ILE B C 1
ATOM 5477 O O . ILE B 1 355 ? 11.851 -3.745 60.294 1.00 30.75 349 ILE B O 1
ATOM 5482 N N . GLU B 1 356 ? 10.605 -5.519 60.956 1.00 31.84 350 GLU B N 1
ATOM 5483 C CA . GLU B 1 356 ? 11.499 -6.562 60.455 1.00 32.21 350 GLU B CA 1
ATOM 5484 C C . GLU B 1 356 ? 10.718 -7.795 60.020 1.00 32.08 350 GLU B C 1
ATOM 5485 O O . GLU B 1 356 ? 9.598 -8.034 60.474 1.00 31.83 350 GLU B O 1
ATOM 5491 N N . ASP B 1 357 ? 11.321 -8.586 59.144 1.00 31.97 351 ASP B N 1
ATOM 5492 C CA . ASP B 1 357 ? 10.870 -9.948 58.935 1.00 32.22 351 ASP B CA 1
ATOM 5493 C C . ASP B 1 357 ? 11.023 -10.648 60.300 1.00 32.90 351 ASP B C 1
ATOM 5494 O O . ASP B 1 357 ? 12.034 -10.500 60.962 1.00 32.25 351 ASP B O 1
ATOM 5499 N N . ALA B 1 358 ? 10.005 -11.392 60.718 1.00 33.53 352 ALA B N 1
ATOM 5500 C CA . ALA B 1 358 ? 10.043 -12.108 62.003 1.00 34.48 352 ALA B CA 1
ATOM 5501 C C . ALA B 1 358 ? 11.068 -13.229 62.012 1.00 35.26 352 ALA B C 1
ATOM 5502 O O . ALA B 1 358 ? 11.576 -13.591 63.061 1.00 36.29 352 ALA B O 1
ATOM 5504 N N . ALA B 1 359 ? 11.395 -13.756 60.845 1.00 35.71 353 ALA B N 1
ATOM 5505 C CA . ALA B 1 359 ? 12.342 -14.874 60.737 1.00 36.92 353 ALA B CA 1
ATOM 5506 C C . ALA B 1 359 ? 13.818 -14.495 60.528 1.00 37.29 353 ALA B C 1
ATOM 5507 O O . ALA B 1 359 ? 14.697 -15.348 60.643 1.00 38.76 353 ALA B O 1
ATOM 5509 N N . SER B 1 360 ? 14.099 -13.230 60.253 1.00 36.92 354 SER B N 1
ATOM 5510 C CA . SER B 1 360 ? 15.421 -12.814 59.781 1.00 37.48 354 SER B CA 1
ATOM 5511 C C . SER B 1 360 ? 15.735 -11.395 60.219 1.00 37.00 354 SER B C 1
ATOM 5512 O O . SER B 1 360 ? 14.907 -10.509 60.093 1.00 36.06 354 SER B O 1
ATOM 5515 N N . GLN B 1 361 ? 16.944 -11.176 60.711 1.00 38.04 355 GLN B N 1
ATOM 5516 C CA . GLN B 1 361 ? 17.366 -9.849 61.124 1.00 38.08 355 GLN B CA 1
ATOM 5517 C C . GLN B 1 361 ? 18.300 -9.189 60.106 1.00 37.93 355 GLN B C 1
ATOM 5518 O O . GLN B 1 361 ? 18.953 -8.198 60.428 1.00 38.41 355 GLN B O 1
ATOM 5524 N N . SER B 1 362 ? 18.346 -9.728 58.887 1.00 37.74 356 SER B N 1
ATOM 5525 C CA . SER B 1 362 ? 19.150 -9.181 57.785 1.00 37.67 356 SER B CA 1
ATOM 5526 C C . SER B 1 362 ? 18.822 -7.735 57.460 1.00 36.22 356 SER B C 1
ATOM 5527 O O . SER B 1 362 ? 19.709 -6.982 57.077 1.00 36.85 356 SER B O 1
ATOM 5530 N N . ALA B 1 363 ? 17.544 -7.369 57.566 1.00 34.42 357 ALA B N 1
ATOM 5531 C CA . ALA B 1 363 ? 17.070 -6.047 57.177 1.00 33.09 357 ALA B CA 1
ATOM 5532 C C . ALA B 1 363 ? 16.176 -5.465 58.257 1.00 32.33 357 ALA B C 1
ATOM 5533 O O . ALA B 1 363 ? 15.270 -6.136 58.725 1.00 32.89 357 ALA B O 1
ATOM 5535 N N . ALA B 1 364 ? 16.428 -4.218 58.651 1.00 31.74 358 ALA B N 1
ATOM 5536 C CA . ALA B 1 364 ? 15.555 -3.505 59.593 1.00 30.93 358 ALA B CA 1
ATOM 5537 C C . ALA B 1 364 ? 14.968 -2.284 58.891 1.00 30.13 358 ALA B C 1
ATOM 5538 O O . ALA B 1 364 ? 15.580 -1.760 57.966 1.00 29.83 358 ALA B O 1
ATOM 5540 N N . TYR B 1 365 ? 13.770 -1.870 59.305 1.00 29.44 359 TYR B N 1
ATOM 5541 C CA . TYR B 1 365 ? 13.159 -0.674 58.779 1.00 29.26 359 TYR B CA 1
ATOM 5542 C C . TYR B 1 365 ? 12.700 0.173 59.947 1.00 29.36 359 TYR B C 1
ATOM 5543 O O . TYR B 1 365 ? 12.068 -0.329 60.861 1.00 29.34 359 TYR B O 1
ATOM 5552 N N . VAL B 1 366 ? 13.036 1.453 59.913 1.00 29.42 360 VAL B N 1
ATOM 5553 C CA . VAL B 1 366 ? 12.573 2.395 60.911 1.00 29.56 360 VAL B CA 1
ATOM 5554 C C . VAL B 1 366 ? 11.736 3.458 60.237 1.00 29.66 360 VAL B C 1
ATOM 5555 O O . VAL B 1 366 ? 12.187 4.103 59.284 1.00 29.40 360 VAL B O 1
ATOM 5559 N N . VAL B 1 367 ? 10.506 3.601 60.737 1.00 30.20 361 VAL B N 1
ATOM 5560 C CA . VAL B 1 367 ? 9.561 4.590 60.263 1.00 30.31 361 VAL B CA 1
ATOM 5561 C C . VAL B 1 367 ? 9.136 5.474 61.411 1.00 31.48 361 VAL B C 1
ATOM 5562 O O . VAL B 1 367 ? 8.871 5.001 62.511 1.00 30.82 361 VAL B O 1
ATOM 5566 N N . MET B 1 368 ? 9.078 6.771 61.129 1.00 33.13 362 MET B N 1
ATOM 5567 C CA . MET B 1 368 ? 8.816 7.781 62.131 1.00 34.59 362 MET B CA 1
ATOM 5568 C C . MET B 1 368 ? 7.298 7.998 62.145 1.00 35.09 362 MET B C 1
ATOM 5569 O O . MET B 1 368 ? 6.665 7.870 61.104 1.00 34.48 362 MET B O 1
ATOM 5574 N N . PRO B 1 369 ? 6.703 8.266 63.333 1.00 36.20 363 PRO B N 1
ATOM 5575 C CA . PRO B 1 369 ? 5.243 8.423 63.467 1.00 36.99 363 PRO B CA 1
ATOM 5576 C C . PRO B 1 369 ? 4.724 9.788 63.055 1.00 37.92 363 PRO B C 1
ATOM 5577 O O . PRO B 1 369 ? 5.493 10.745 62.999 1.00 37.78 363 PRO B O 1
ATOM 5581 N N . MET B 1 370 ? 3.418 9.862 62.790 1.00 39.27 364 MET B N 1
ATOM 5582 C CA . MET B 1 370 ? 2.705 11.137 62.555 1.00 40.58 364 MET B CA 1
ATOM 5583 C C . MET B 1 370 ? 2.020 11.621 63.818 1.00 41.68 364 MET B C 1
ATOM 5584 O O . MET B 1 370 ? 1.176 10.906 64.369 1.00 42.36 364 MET B O 1
ATOM 5589 N N . GLN C 2 6 ? 2.756 17.118 4.736 1.00 68.19 357 GLN C N 1
ATOM 5590 C CA . GLN C 2 6 ? 1.651 16.117 4.734 1.00 63.90 357 GLN C CA 1
ATOM 5591 C C . GLN C 2 6 ? 0.286 16.720 4.312 1.00 60.76 357 GLN C C 1
ATOM 5592 O O . GLN C 2 6 ? -0.290 17.548 5.028 1.00 60.54 357 GLN C O 1
ATOM 5598 N N . LEU C 2 7 ? -0.243 16.283 3.171 1.00 59.59 358 LEU C N 1
ATOM 5599 C CA . LEU C 2 7 ? -1.413 16.946 2.566 1.00 58.06 358 LEU C CA 1
ATOM 5600 C C . LEU C 2 7 ? -2.778 16.371 3.001 1.00 57.45 358 LEU C C 1
ATOM 5601 O O . LEU C 2 7 ? -2.907 15.176 3.303 1.00 57.34 358 LEU C O 1
ATOM 5606 N N . ASN C 2 8 ? -3.791 17.237 3.006 1.00 58.10 359 ASN C N 1
ATOM 5607 C CA . ASN C 2 8 ? -5.160 16.866 3.399 1.00 58.74 359 ASN C CA 1
ATOM 5608 C C . ASN C 2 8 ? -5.857 16.259 2.184 1.00 56.84 359 ASN C C 1
ATOM 5609 O O . ASN C 2 8 ? -5.476 16.541 1.053 1.00 57.74 359 ASN C O 1
ATOM 5614 N N . LEU C 2 9 ? -6.863 15.421 2.407 1.00 55.33 360 LEU C N 1
ATOM 5615 C CA . LEU C 2 9 ? -7.650 14.851 1.302 1.00 54.50 360 LEU C CA 1
ATOM 5616 C C . LEU C 2 9 ? -8.620 15.918 0.766 1.00 55.57 360 LEU C C 1
ATOM 5617 O O . LEU C 2 9 ? -8.739 16.995 1.360 1.00 54.78 360 LEU C O 1
ATOM 5622 N N . PHE C 2 10 ? -9.313 15.606 -0.338 1.00 57.70 361 PHE C N 1
ATOM 5623 C CA . PHE C 2 10 ? -10.287 16.510 -1.003 1.00 59.55 361 PHE C CA 1
ATOM 5624 C C . PHE C 2 10 ? -9.607 17.687 -1.719 1.00 58.64 361 PHE C C 1
ATOM 5625 O O . PHE C 2 10 ? -8.573 18.206 -1.281 1.00 56.39 361 PHE C O 1
ATOM 5633 N N . ALA D 2 5 ? 3.159 17.300 60.824 1.00 61.09 356 ALA D N 1
ATOM 5634 C CA . ALA D 2 5 ? 2.468 16.053 60.343 1.00 62.50 356 ALA D CA 1
ATOM 5635 C C . ALA D 2 5 ? 3.353 14.801 60.487 1.00 58.48 356 ALA D C 1
ATOM 5636 O O . ALA D 2 5 ? 2.958 13.830 61.134 1.00 59.52 356 ALA D O 1
ATOM 5638 N N . GLN D 2 6 ? 4.553 14.866 59.906 1.00 54.46 357 GLN D N 1
ATOM 5639 C CA . GLN D 2 6 ? 5.505 13.752 59.867 1.00 51.44 357 GLN D CA 1
ATOM 5640 C C . GLN D 2 6 ? 6.960 14.194 60.149 1.00 49.59 357 GLN D C 1
ATOM 5641 O O . GLN D 2 6 ? 7.585 14.873 59.321 1.00 48.67 357 GLN D O 1
ATOM 5647 N N . LEU D 2 7 ? 7.515 13.771 61.286 1.00 49.94 358 LEU D N 1
ATOM 5648 C CA . LEU D 2 7 ? 8.776 14.345 61.777 1.00 49.58 358 LEU D CA 1
ATOM 5649 C C . LEU D 2 7 ? 10.034 13.690 61.161 1.00 49.17 358 LEU D C 1
ATOM 5650 O O . LEU D 2 7 ? 9.993 12.540 60.724 1.00 49.01 358 LEU D O 1
ATOM 5655 N N . ASN D 2 8 ? 11.134 14.443 61.119 1.00 50.00 359 ASN D N 1
ATOM 5656 C CA . ASN D 2 8 ? 12.426 13.968 60.597 1.00 50.58 359 ASN D CA 1
ATOM 5657 C C . ASN D 2 8 ? 13.173 13.286 61.752 1.00 50.69 359 ASN D C 1
ATOM 5658 O O . ASN D 2 8 ? 12.909 13.598 62.914 1.00 52.53 359 ASN D O 1
ATOM 5663 N N . LEU D 2 9 ? 14.094 12.365 61.451 1.00 49.36 360 LEU D N 1
ATOM 5664 C CA . LEU D 2 9 ? 14.913 11.726 62.501 1.00 49.95 360 LEU D CA 1
ATOM 5665 C C . LEU D 2 9 ? 15.930 12.749 63.051 1.00 52.50 360 LEU D C 1
ATOM 5666 O O . LEU D 2 9 ? 16.347 13.667 62.337 1.00 51.61 360 LEU D O 1
ATOM 5671 N N . PHE D 2 10 ? 16.290 12.584 64.330 1.00 55.94 361 PHE D N 1
ATOM 5672 C CA . PHE D 2 10 ? 16.933 13.628 65.172 1.00 58.99 361 PHE D CA 1
ATOM 5673 C C . PHE D 2 10 ? 15.892 14.668 65.666 1.00 58.32 361 PHE D C 1
ATOM 5674 O O . PHE D 2 10 ? 15.601 15.685 65.013 1.00 55.79 361 PHE D O 1
#

Secondary structure (DSSP, 8-state):
--EEEEEHHHHHHHHHHHHTT--GGGGEEEEEEETTEEEEEEE-SSEEEEEEEE--S--B-EEEEEEHHHHHHHHHHS-TT-EEEEEEETTEEEEEETTEEEEEE-B-GGGS--PPP----EEEEEEHHHHHHHHHHHGGGS-SS-S-GGGSEEEEEEEEEEEEEEEE-SSEEEEEEEEEEEEEEEEEEEEEHHHHHHHHHTT--EEEEEE-SSEEEEEETTEEEEEEPBPS-PPPGGGTS-S---EEEEEEHHHHHHHHHHHHTTS-TTT-EEEEEEETTEEEEEEE-TT--EEEEEEE-EE-S--EEEEEEHHHHHHHHHH--SSEEEEEE--TTS-EEEEETT--SEEEEE---/--BEEEEHHHHHHHHHHHTTT----SGGGGEEEEEEETTEEEEEEE-SSEEEEEEEE--S--B-EEEEEEHHHHHHHHHHSPTT-EEEEEEETTEEEEEETTEEEEEE-B-GGGS--PPP--EEEEEEE-HHHHHHHHHTTGGGS-SS-SSGGGGEEEEEEEEEEEEEEEE-SSEEEEEEEEEE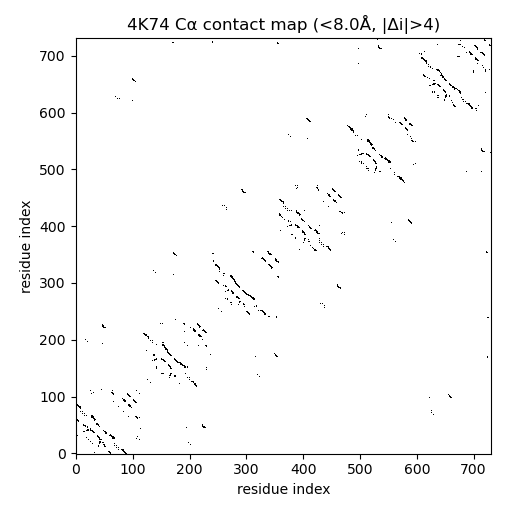EEEEEEEEEEEHHHHHHHHTT--SSSPPEEEEEESSEEEEEETTEEEEEEPPPS-PPPGGGTS-S---EEEEEEHHHHHHHHHHHHTTS-TTT-EEEEEEETTEEEEEEE-TT--EEEEEEE-B--S--EEEEEEHHHHHHHHHH--SSEEEEEE--TTS-EEEEETT--SEEEEE---/-PPP-/--PPP-

Sequence (731 aa):
HMKFTVEREHLLKPLQQVSGPLLPILGNLLLQVADGTLSLTGTDLEMEMVARVALVQPHEPGATTVPARKFFDICRGLPEGAEIAVQLEGERMLVRSGRSRFSLSTLPAADFPNLDDWQSEVEFTLPQATMKRLIEATQFSMAHQDVRYYLNGMLFETEGEELRTVATDGHRLAVCSMPIGQSLPSHSVIVPRKGVIELMRMLDNPLRVQIGSNNIRAHVGDFIFTSKLVDGRFPDYRRVLPKNPDKHLEAGCDLLKQAFARAAILSNEKFRGVRLYVSENQLKITANNPEQEEAEEILDVTYSGAEMEIGFNVSYVLDVLNALKCENVRMMLTDSVSSVQIEDAASQSAAYVVMPMHMKFTVEREHLLKPLQQVSGPLRPTLPILGNLLLQVADGTLSLTGTDLEMEMVARVALVQPHEPGATTVPARKFFDICRGLPEGAEIAVQLEGERMLVRSGRSRFSLSTLPAADFPNLDDWQSEVEFTLPQATMKRLIEATQFSMAHQDVRYYLNGMLFETEGEELRTVATDGHRLAVCSMPIGQSLPSHSVIVPRKGVIELMRMLDGGDNPLRVQIGSNNIRAHVGDFIFTSKLVDGRFPDYRRVLPKNPDKHLEAGCDLLKQAFARAAILSNEKFRGVRLYVSENQLKITANNPEQEEAEEILDVTYSGAEMEIGFNVSYVLDVLNALKCENVRMMLTDSVSSVQIEDAASQSAAYVVMPMQLNLFAQLNLF

CATH classification: 3.10.150.10 (+2 more: 3.10.150.10, 3.10.150.10)

B-factor: mean 34.5, std 8.4, range [12.9, 75.55]

Nearest PDB structures (foldseek):
  4k74-assembly1_B  TM=1.003E+00  e=7.274E-75  Escherichia coli
  4mjp-assembly1_A  TM=9.950E-01  e=1.023E-69  Escherichia coli K-12
  7az7-assembly1_A  TM=9.975E-01  e=3.294E-69  Escherichia coli 2-427-07_S4_C3
  7aze-assembly1_B  TM=9.949E-01  e=8.131E-69  Escherichia coli 2-427-07_S4_C3
  4ovh-assembly1_A  TM=9.894E-01  e=1.100E-67  Escherichia coli str. K-12 substr. MC4100

InterPro domains:
  IPR001001 DNA polymerase III, beta sliding clamp [PIRSF000804] (1-366)
  IPR001001 DNA polymerase III, beta sliding clamp [PTHR30478] (1-366)
  IPR001001 DNA polymerase III, beta sliding clamp [SM00480] (17-362)
  IPR001001 DNA polymerase III, beta sliding clamp [TIGR00663] (1-366)
  IPR001001 DNA polymerase III, beta sliding clamp [cd00140] (1-365)
  IPR022634 DNA polymerase III, beta sliding clamp, N-terminal [PF00712] (1-120)
  IPR022635 DNA polymerase III, beta sliding clamp, C-terminal [PF02768] (245-365)
  IPR022637 DNA polymerase III, beta sliding clamp, central [PF02767] (129-243)
  IPR046938 DNA clamp superfamily [SSF55979] (1-121)
  IPR046938 DNA clamp superfamily [SSF55979] (125-244)
  IPR046938 DNA clamp superfamily [SSF55979] (245-366)

Foldseek 3Di:
DWKAKDWLVLVQVVLVLQCLAAVVLQQKWKWWDDPQKIKTWHDPLFKMKIFIGGGPDDTDTDIWIFRSVVVNCVSVPDDHGWIWIWDDDPQWIWIDTDPDIDTTGTDGNVPRDDDDDFDFPWKDKAFLVVLLLQLLQWLVAQAPDDPPQLRQWWKWWAAFQKTKIKHHNPFKIKIFIDGGPDGTDTDIFTFGSSLSVSSNVVSCTMWMWTDGPQKIWIHDVRMIMMGGTDDDDDDDPVPQPPPAFPWKKKDWLVLVLVLLVVQQVAAEPVQSKWKWKDDQQKIWIKHHYPVRDIDIDMDGIHTDDDIAMAMFNSVLVNSNSVSQPATMKMWGHHHRQGWIWIDHPVDPRMIMTGGTD/DKKAKDWLVLVQVVLVLQCQVCVDDDPLQQKWKWWDDDQWIKTWHDPLFKMKIFIGGGPDDIDTDIWIFRSVVVNCVSVVDDHGWMWIWDDDDQWIWIDTDPDIDITGTDGNVPRDDDDDFDFDWKDKAALVVLLLQCLQWVVAQAPPDPVQQSQWWKWWDDFQKTKIKHHNPFKIKIFIDGGPDGTDTDIFTFHNSRSVSSNVPSPPDGFIWIWTDGDFKIWIDTDRMIMMGGTDDDDDDDPVPQPPPAFPWKKKDWLVLVLVQLVVQQVAAEPVQSKWKWKDDQQKIWIKHHYPVRDIDIDMDGIHTDDDIAMAMANSVLVNSNSVSQPATMKMWGHHHRQGWIWIDHPVDPRMIMTGGTD/DDDDD/DDDDDD

Solvent-accessible surface area: 33735 Å² total; per-residue (Å²): 135,0,76,0,29,5,75,31,76,91,0,39,85,14,0,96,15,0,28,33,2,88,162,106,23,33,36,10,0,18,0,70,4,57,149,28,23,0,16,0,11,0,5,33,86,80,1,28,2,28,0,127,10,75,15,134,56,117,65,93,88,17,32,4,0,0,20,2,70,40,0,37,47,0,0,129,20,6,77,165,39,15,95,0,25,1,37,31,81,62,131,117,0,24,0,70,10,86,122,8,123,1,8,0,33,15,60,70,31,104,92,11,28,134,43,118,147,51,141,50,105,8,99,7,64,5,61,38,68,19,0,83,70,0,0,90,3,0,46,51,1,15,3,69,179,40,137,71,132,68,4,31,0,0,12,4,19,1,80,35,95,66,0,7,0,0,0,2,19,8,42,28,2,0,9,0,20,36,102,20,69,68,90,15,76,98,41,65,13,5,0,13,94,94,0,1,39,8,2,30,140,6,13,118,108,93,0,98,1,24,2,0,73,84,12,3,55,1,32,8,73,95,29,47,1,1,0,90,20,29,98,47,221,26,31,48,31,113,155,14,51,20,204,131,32,98,25,91,0,68,9,22,5,94,117,0,64,54,0,0,46,14,0,6,37,0,4,35,157,173,118,68,23,5,121,0,75,2,28,120,78,66,0,70,0,29,4,89,18,108,99,126,0,79,1,55,2,23,20,102,13,94,2,91,34,63,131,23,93,6,15,0,18,0,33,33,2,26,46,2,2,80,29,5,203,37,141,57,0,77,2,17,0,39,58,64,116,31,12,0,19,1,14,24,24,100,36,148,40,2,9,0,0,0,29,3,79,168,1,87,0,24,5,86,26,76,87,0,41,106,24,0,80,25,1,22,19,22,40,177,117,94,109,109,24,25,34,10,0,18,0,70,3,58,144,28,23,0,16,0,11,0,6,33,85,85,3,29,11,30,4,130,11,76,15,128,56,120,65,94,88,30,43,9,0,0,18,0,157,38,0,34,36,0,0,133,23,4,69,163,54,12,99,0,36,2,66,24,108,67,138,81,0,43,0,37,7,84,133,8,146,2,10,0,26,21,61,67,32,105,92,9,29,121,36,120,148,51,142,48,107,11,111,9,60,3,76,6,74,15,2,80,74,0,0,96,3,0,55,53,1,28,6,136,139,36,123,82,166,68,4,27,0,0,14,2,17,1,74,39,95,65,0,8,0,0,0,4,18,7,42,26,2,0,9,0,19,40,95,15,72,60,95,16,73,95,50,57,12,6,0,17,93,110,0,0,70,13,5,36,96,20,15,88,57,46,147,76,71,0,147,3,36,2,0,76,77,13,5,52,2,39,12,51,106,16,40,5,1,0,86,19,32,108,54,222,27,44,52,31,116,156,16,52,20,204,131,30,99,27,90,1,67,8,22,5,97,117,1,58,64,0,0,36,15,0,5,36,0,4,30,156,178,105,71,24,7,118,0,76,3,28,123,78,66,0,72,0,26,5,87,18,104,102,150,2,97,2,56,2,21,19,108,14,97,2,91,37,64,132,24,95,5,16,0,21,0,30,34,2,24,46,2,2,79,26,6,203,37,145,55,0,76,2,15,0,42,58,59,111,32,12,0,18,1,13,27,24,98,39,149,42,2,9,0,0,0,26,3,72,73,85,73,24,185,95,34,91,61,30,206

Radius of gyration: 31.88 Å; Cα contacts (8 Å, |Δi|>4): 1854; chains: 4; bounding box: 80×38×91 Å

Organism: Escherichia coli (strain UTI89 / UPEC) (NCBI:txid364106)